Protein AF-A0A6V7HJS4-F1 (afdb_monomer)

Radius of gyration: 24.62 Å; Cα contacts (8 Å, |Δi|>4): 603; chains: 1; bounding box: 66×47×61 Å

Solvent-accessible surface area (backbone atoms only — not comparable to full-atom values): 21605 Å² total; per-residue (Å²): 131,82,44,55,40,37,36,37,33,40,50,91,76,90,79,91,87,89,80,85,63,66,73,61,58,45,51,46,56,57,60,34,76,76,39,102,86,51,55,66,44,77,48,73,40,81,29,77,80,36,71,68,50,47,46,53,52,55,51,47,54,58,61,50,45,82,76,53,100,40,50,64,58,26,40,36,31,55,49,89,54,49,71,75,43,41,69,54,49,74,69,63,75,50,33,67,35,63,28,56,68,67,89,50,61,66,50,50,44,51,50,51,44,55,54,40,38,45,77,45,49,60,32,48,35,37,38,36,88,47,70,67,63,46,54,53,42,35,51,48,27,46,76,64,9,39,39,32,48,41,72,37,81,64,93,79,82,74,84,84,51,69,70,42,35,34,39,34,44,35,43,56,68,55,47,44,54,52,44,61,54,54,74,67,52,85,73,48,51,66,33,44,40,37,37,41,71,74,73,48,88,53,78,91,66,56,54,60,75,13,36,36,48,42,65,41,80,69,70,64,68,64,58,72,72,44,82,47,70,66,55,41,52,58,59,64,61,48,43,61,40,58,53,74,52,55,58,20,53,50,42,43,51,51,37,48,52,50,51,53,49,53,52,40,61,73,74,45,57,94,88,63,94,79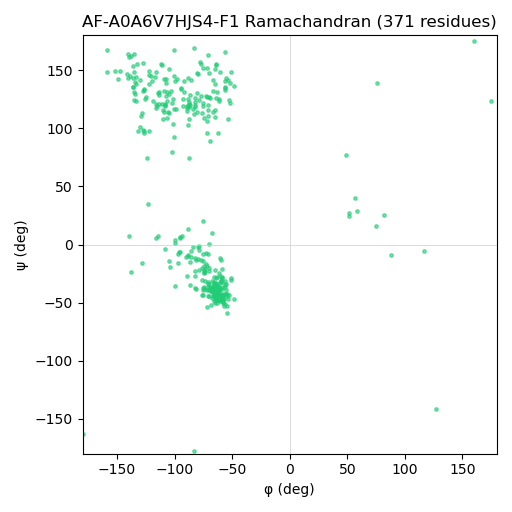,64,85,78,76,84,60,64,58,85,72,58,65,91,76,54,62,55,56,45,26,56,74,71,72,42,68,51,88,54,38,23,37,39,35,31,37,28,34,26,45,93,87,50,76,46,82,73,46,47,33,34,34,28,67,57,41,98,81,34,53,75,45,64,75,63,94,70,73,64,52,76,53,53,36,38,93,91,35,50,80,75,30,77,73,15,56,50,68,52,76,88,66,69,84,79,80,77,77,127

Structure (mmCIF, N/CA/C/O backbone):
data_AF-A0A6V7HJS4-F1
#
_entry.id   AF-A0A6V7HJS4-F1
#
loop_
_atom_site.group_PDB
_atom_site.id
_atom_site.type_symbol
_atom_site.label_atom_id
_atom_site.label_alt_id
_atom_site.label_comp_id
_atom_site.label_asym_id
_atom_site.label_entity_id
_atom_site.label_seq_id
_atom_site.pdbx_PDB_ins_code
_atom_site.Cartn_x
_atom_site.Cartn_y
_atom_site.Cartn_z
_atom_site.occupancy
_atom_site.B_iso_or_equiv
_atom_site.auth_seq_id
_atom_site.auth_comp_id
_atom_site.auth_asym_id
_atom_site.auth_atom_id
_atom_site.pdbx_PDB_model_num
ATOM 1 N N . PHE A 1 1 ? 6.738 11.645 -1.706 1.00 27.69 1 PHE A N 1
ATOM 2 C CA . PHE A 1 1 ? 6.559 10.916 -2.971 1.00 27.69 1 PHE A CA 1
ATOM 3 C C . PHE A 1 1 ? 7.548 11.440 -3.978 1.00 27.69 1 PHE A C 1
ATOM 5 O O . PHE A 1 1 ? 7.566 12.640 -4.195 1.00 27.69 1 PHE A O 1
ATOM 12 N N . LEU A 1 2 ? 8.393 10.573 -4.528 1.00 23.92 2 LEU A N 1
ATOM 13 C CA . LEU A 1 2 ? 9.280 10.913 -5.638 1.00 23.92 2 LEU A CA 1
ATOM 14 C C . LEU A 1 2 ? 8.939 9.929 -6.752 1.00 23.92 2 LEU A C 1
ATOM 16 O O . LEU A 1 2 ? 9.342 8.766 -6.702 1.00 23.92 2 LEU A O 1
ATOM 20 N N . ALA A 1 3 ? 8.112 10.371 -7.691 1.00 23.23 3 ALA A N 1
ATOM 21 C CA . ALA A 1 3 ? 7.826 9.621 -8.900 1.00 23.23 3 ALA A CA 1
ATOM 22 C C . ALA A 1 3 ? 8.953 9.919 -9.893 1.00 23.23 3 ALA A C 1
ATOM 24 O O . ALA A 1 3 ? 9.131 11.056 -10.336 1.00 23.23 3 ALA A O 1
ATOM 25 N N . TRP A 1 4 ? 9.760 8.901 -10.179 1.00 32.81 4 TRP A N 1
ATOM 26 C CA . TRP A 1 4 ? 10.966 9.039 -10.981 1.00 32.81 4 TRP A CA 1
ATOM 27 C C . TRP A 1 4 ? 10.722 8.549 -12.409 1.00 32.81 4 TRP A C 1
ATOM 29 O O . TRP A 1 4 ? 10.347 7.395 -12.624 1.00 32.81 4 TRP A O 1
ATOM 39 N N . LEU A 1 5 ? 10.994 9.411 -13.387 1.00 31.25 5 LEU A N 1
ATOM 40 C CA . LEU A 1 5 ? 11.092 9.032 -14.795 1.00 31.25 5 LEU A CA 1
ATOM 41 C C . LEU A 1 5 ? 12.522 8.575 -15.076 1.00 31.25 5 LEU A C 1
ATOM 43 O O . LEU A 1 5 ? 13.445 9.368 -14.916 1.00 31.25 5 LEU A O 1
ATOM 47 N N . TYR A 1 6 ? 12.720 7.335 -15.512 1.00 46.16 6 TYR A N 1
ATOM 48 C CA . TYR A 1 6 ? 14.036 6.808 -15.875 1.00 46.16 6 TYR A CA 1
ATOM 49 C C . TYR A 1 6 ? 14.159 6.715 -17.398 1.00 46.16 6 TYR A C 1
ATOM 51 O O . TYR A 1 6 ? 13.500 5.894 -18.026 1.00 46.16 6 TYR A O 1
ATOM 59 N N . ILE A 1 7 ? 15.032 7.514 -18.002 1.00 43.97 7 ILE A N 1
ATOM 60 C CA . ILE A 1 7 ? 15.442 7.360 -19.402 1.00 43.97 7 ILE A CA 1
ATOM 61 C C . ILE A 1 7 ? 16.692 6.491 -19.439 1.00 43.97 7 ILE A C 1
ATOM 63 O O . ILE A 1 7 ? 17.699 6.809 -18.797 1.00 43.97 7 ILE A O 1
ATOM 67 N N . ILE A 1 8 ? 16.650 5.414 -20.216 1.00 41.34 8 ILE A N 1
ATOM 68 C CA . ILE A 1 8 ? 17.798 4.531 -20.432 1.00 41.34 8 ILE A CA 1
ATOM 69 C C . ILE A 1 8 ? 18.613 5.065 -21.613 1.00 41.34 8 ILE A C 1
ATOM 71 O O . ILE A 1 8 ? 18.079 5.245 -22.704 1.00 41.34 8 ILE A O 1
ATOM 75 N N . LYS A 1 9 ? 19.911 5.300 -21.407 1.00 32.84 9 LYS A N 1
ATOM 76 C CA . LYS A 1 9 ? 20.847 5.803 -22.429 1.00 32.84 9 LYS A CA 1
ATOM 77 C C . LYS A 1 9 ? 21.864 4.746 -22.835 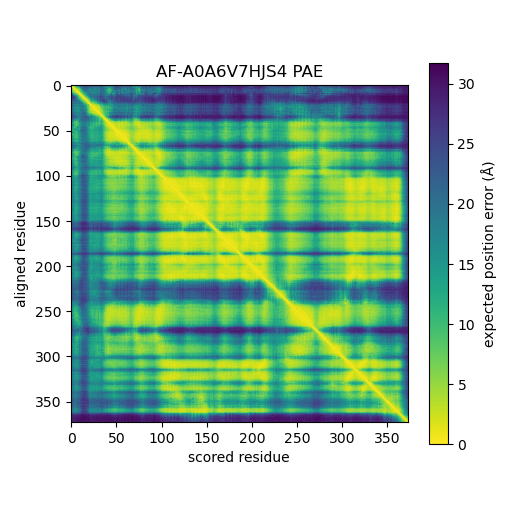1.00 32.84 9 LYS A C 1
ATOM 79 O O . LYS A 1 9 ? 22.226 3.898 -22.026 1.00 32.84 9 LYS A O 1
ATOM 84 N N . TRP A 1 10 ? 22.392 4.850 -24.046 1.00 28.94 10 TRP A N 1
ATOM 85 C CA . TRP A 1 10 ? 23.566 4.115 -24.514 1.00 28.94 10 TRP A CA 1
ATOM 86 C C . TRP A 1 10 ? 24.690 5.079 -24.896 1.00 28.94 10 TRP A C 1
ATOM 88 O O . TRP A 1 10 ? 24.480 5.900 -25.784 1.00 28.94 10 TRP A O 1
ATOM 98 N N . ASN A 1 11 ? 25.883 4.942 -24.304 1.00 29.16 11 ASN A N 1
ATOM 99 C CA . ASN A 1 11 ? 27.064 5.712 -24.719 1.00 29.16 11 ASN A CA 1
ATOM 100 C C . ASN A 1 11 ? 28.271 4.810 -25.008 1.00 29.16 11 ASN A C 1
ATOM 102 O O . ASN A 1 11 ? 28.690 4.031 -24.152 1.00 29.16 11 ASN A O 1
ATOM 106 N N . GLU A 1 12 ? 28.918 5.045 -26.150 1.00 23.67 12 GLU A N 1
ATOM 107 C CA . GLU A 1 12 ? 30.368 4.893 -26.272 1.00 23.67 12 GLU A CA 1
ATOM 108 C C . GLU A 1 12 ? 31.025 6.090 -25.553 1.00 23.67 12 GLU A C 1
ATOM 110 O O . GLU A 1 12 ? 30.957 7.220 -26.021 1.00 23.67 12 GLU A O 1
ATOM 115 N N . ILE A 1 13 ? 31.652 5.834 -24.395 1.00 23.31 13 ILE A N 1
ATOM 116 C CA . ILE A 1 13 ? 32.571 6.738 -23.661 1.00 23.31 13 ILE A CA 1
ATOM 117 C C . ILE A 1 13 ? 31.893 7.910 -22.879 1.00 23.31 13 ILE A C 1
ATOM 119 O O . ILE A 1 13 ? 30.918 8.510 -23.338 1.00 23.31 13 ILE A O 1
ATOM 123 N N . PRO A 1 14 ? 32.341 8.242 -21.638 1.00 26.44 14 PRO A N 1
ATOM 124 C CA . PRO A 1 14 ? 31.524 8.997 -20.687 1.00 26.44 14 PRO A CA 1
ATOM 125 C C . PRO A 1 14 ? 31.839 10.501 -20.648 1.00 26.44 14 PRO A C 1
ATOM 127 O O . PRO A 1 14 ? 32.998 10.912 -20.598 1.00 26.44 14 PRO A O 1
ATOM 130 N N . ARG A 1 15 ? 30.798 11.333 -20.497 1.00 22.33 15 ARG A N 1
ATOM 131 C CA . ARG A 1 15 ? 30.904 12.653 -19.852 1.00 22.33 15 ARG A CA 1
ATOM 132 C C . ARG A 1 15 ? 29.778 12.871 -18.838 1.00 22.33 15 ARG A C 1
ATOM 134 O O . ARG A 1 15 ? 28.633 12.480 -19.044 1.00 22.33 15 ARG A O 1
ATOM 141 N N . LYS A 1 16 ? 30.193 13.454 -17.710 1.00 29.84 16 LYS A N 1
ATOM 142 C CA . LYS A 1 16 ? 29.461 13.767 -16.473 1.00 29.84 16 LYS A CA 1
ATOM 143 C C . LYS A 1 16 ? 28.129 14.479 -16.717 1.00 29.84 16 LYS A C 1
ATOM 145 O O . LYS A 1 16 ? 28.145 15.494 -17.389 1.00 29.84 16 LYS A O 1
ATOM 150 N N . TYR A 1 17 ? 27.071 14.067 -16.012 1.00 24.08 17 TYR A N 1
ATOM 151 C CA . TYR A 1 17 ? 26.057 14.981 -15.457 1.00 24.08 17 TYR A CA 1
ATOM 152 C C . TYR A 1 17 ? 25.456 14.421 -14.163 1.00 24.08 17 TYR A C 1
ATOM 154 O O . TYR A 1 17 ? 25.290 13.215 -14.017 1.00 24.08 17 TYR A O 1
ATOM 162 N N . SER A 1 18 ? 25.187 15.308 -13.205 1.00 23.09 18 SER A N 1
ATOM 163 C CA . SER A 1 1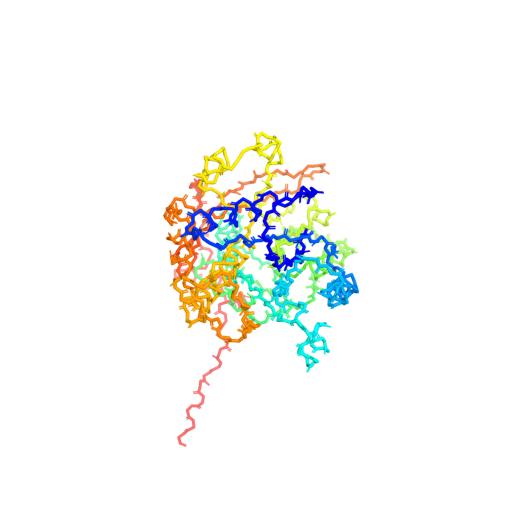8 ? 24.747 15.063 -11.827 1.00 23.09 18 SER A CA 1
ATOM 164 C C . SER A 1 18 ? 23.385 15.717 -11.574 1.00 23.09 18 SER A C 1
ATOM 166 O O . SER A 1 18 ? 23.174 16.824 -12.065 1.00 23.09 18 SER A O 1
ATOM 168 N N . ARG A 1 19 ? 22.513 15.030 -10.818 1.00 26.23 19 ARG A N 1
ATOM 169 C CA . ARG A 1 19 ? 21.618 15.488 -9.724 1.00 26.23 19 ARG A CA 1
ATOM 170 C C . ARG A 1 19 ? 20.754 14.276 -9.335 1.00 26.23 19 ARG A C 1
ATOM 172 O O . ARG A 1 19 ? 20.227 13.613 -10.218 1.00 26.23 19 ARG A O 1
ATOM 179 N N . ASP A 1 20 ? 20.789 13.882 -8.063 1.00 32.81 20 ASP A N 1
ATOM 180 C CA . ASP A 1 20 ? 21.057 12.491 -7.658 1.00 32.81 20 ASP A CA 1
ATOM 181 C C . ASP A 1 20 ? 19.855 11.693 -7.097 1.00 32.81 20 ASP A C 1
ATOM 183 O O . ASP A 1 20 ? 19.350 12.008 -6.023 1.00 32.81 20 ASP A O 1
ATOM 187 N N . PRO A 1 21 ? 19.465 10.582 -7.752 1.00 43.31 21 PRO A N 1
ATOM 188 C CA . PRO A 1 21 ? 18.756 9.446 -7.159 1.00 43.31 21 PRO A CA 1
ATOM 189 C C . PRO A 1 21 ? 19.776 8.323 -6.936 1.00 43.31 21 PRO A C 1
ATOM 191 O O . PRO A 1 21 ? 19.908 7.373 -7.723 1.00 43.31 21 PRO A O 1
ATOM 194 N N . ALA A 1 22 ? 20.532 8.459 -5.847 1.00 42.59 22 ALA A N 1
ATOM 195 C CA . ALA A 1 22 ? 21.727 7.666 -5.564 1.00 42.59 22 ALA A CA 1
ATOM 196 C C . ALA A 1 22 ? 21.480 6.146 -5.581 1.00 42.59 22 ALA A C 1
ATOM 198 O O . ALA A 1 22 ? 22.337 5.376 -6.017 1.00 42.59 22 ALA A O 1
ATOM 199 N N . VAL A 1 23 ? 20.291 5.701 -5.155 1.00 44.34 23 VAL A N 1
ATOM 200 C CA . VAL A 1 23 ? 19.957 4.276 -4.988 1.00 44.34 23 VAL A CA 1
ATOM 201 C C . VAL A 1 23 ? 19.841 3.547 -6.327 1.00 44.34 23 VAL A C 1
ATOM 203 O O . VAL A 1 23 ? 20.362 2.443 -6.493 1.00 44.34 23 VAL A O 1
ATOM 206 N N . VAL A 1 24 ? 19.178 4.163 -7.306 1.00 44.62 24 VAL A N 1
ATOM 207 C CA . VAL A 1 24 ? 18.916 3.533 -8.608 1.00 44.62 24 VAL A CA 1
ATOM 208 C C . VAL A 1 24 ? 20.119 3.650 -9.534 1.00 44.62 24 VAL A C 1
ATOM 210 O O . VAL A 1 24 ? 20.477 2.694 -10.227 1.00 44.62 24 VAL A O 1
ATOM 213 N N . ARG A 1 25 ? 20.812 4.790 -9.473 1.00 50.62 25 ARG A N 1
ATOM 214 C CA . ARG A 1 25 ? 22.023 5.045 -10.251 1.00 50.62 25 ARG A CA 1
ATOM 215 C C . ARG A 1 25 ? 23.122 4.021 -9.967 1.00 50.62 25 ARG A C 1
ATOM 217 O O . ARG A 1 25 ? 23.725 3.482 -10.895 1.00 50.62 25 ARG A O 1
ATOM 224 N N . LYS A 1 26 ? 23.345 3.710 -8.690 1.00 50.66 26 LYS A N 1
ATOM 225 C CA . LYS A 1 26 ? 24.377 2.758 -8.258 1.00 50.66 26 LYS A CA 1
ATOM 226 C C . LYS A 1 26 ? 23.990 1.306 -8.555 1.00 50.66 26 LYS A C 1
ATOM 228 O O . LYS A 1 26 ? 24.847 0.506 -8.922 1.00 50.66 26 LYS A O 1
ATOM 233 N N . LYS A 1 27 ? 22.691 0.980 -8.525 1.00 50.41 27 LYS A N 1
ATOM 234 C CA . LYS A 1 27 ? 22.167 -0.337 -8.932 1.00 50.41 27 LYS A CA 1
ATOM 235 C C . LYS A 1 27 ? 22.423 -0.639 -10.411 1.00 50.41 27 LYS A C 1
ATOM 237 O O . LYS A 1 27 ? 22.827 -1.747 -10.760 1.00 50.41 27 LYS A O 1
ATOM 242 N N . VAL A 1 28 ? 22.230 0.354 -11.282 1.00 48.03 28 VAL A N 1
ATOM 243 C CA . VAL A 1 28 ? 22.518 0.208 -12.716 1.00 48.03 28 VAL A CA 1
ATOM 244 C C . VAL A 1 28 ? 24.014 0.097 -12.984 1.00 48.03 28 VAL A C 1
ATOM 246 O O . VAL A 1 28 ? 24.407 -0.752 -13.779 1.00 48.03 28 VAL A O 1
ATOM 249 N N . GLN A 1 29 ? 24.863 0.824 -12.253 1.00 48.75 29 GLN A N 1
ATOM 250 C CA . GLN A 1 29 ? 26.321 0.635 -12.325 1.00 48.75 29 GLN A CA 1
ATOM 251 C C . GLN A 1 29 ? 26.766 -0.790 -11.940 1.00 48.75 29 GLN A C 1
ATOM 253 O O . GLN A 1 29 ? 27.715 -1.330 -12.509 1.00 48.75 29 GLN A O 1
ATOM 258 N N . GLN A 1 30 ? 26.059 -1.450 -11.020 1.00 49.97 30 GLN A N 1
ATOM 259 C CA . GLN A 1 30 ? 26.336 -2.840 -10.648 1.00 49.97 30 GLN A CA 1
ATOM 260 C C . GLN A 1 30 ? 25.892 -3.845 -11.728 1.00 49.97 30 GLN A C 1
ATOM 262 O O . GLN A 1 30 ? 26.606 -4.812 -11.996 1.00 49.97 30 GLN A O 1
ATOM 267 N N . LEU A 1 31 ? 24.748 -3.611 -12.385 1.00 44.69 31 LEU A N 1
ATOM 268 C CA . LEU A 1 31 ? 24.310 -4.408 -13.542 1.00 44.69 31 LEU A CA 1
ATOM 269 C C . LEU A 1 31 ? 25.251 -4.228 -14.747 1.00 44.69 31 LEU A C 1
ATOM 271 O O . LEU A 1 31 ? 25.501 -5.189 -15.472 1.00 44.69 31 LEU A O 1
ATOM 275 N N . GLN A 1 32 ? 25.853 -3.046 -14.908 1.00 47.28 32 GLN A N 1
ATOM 276 C CA . GLN A 1 32 ? 26.864 -2.771 -15.937 1.00 47.28 32 GLN A CA 1
ATOM 277 C C . GLN A 1 32 ? 28.157 -3.585 -15.750 1.00 47.28 32 GLN A C 1
ATOM 279 O O . GLN A 1 32 ? 28.696 -4.084 -16.736 1.00 47.28 32 GLN A O 1
ATOM 284 N N . LYS A 1 33 ? 28.627 -3.821 -14.509 1.00 47.66 33 LYS A N 1
ATOM 285 C CA . LYS A 1 33 ? 29.825 -4.658 -14.235 1.00 47.66 33 LYS A CA 1
ATOM 286 C C . LYS A 1 33 ? 29.696 -6.110 -14.748 1.00 47.66 33 LYS A C 1
ATOM 288 O O . LYS A 1 33 ? 30.698 -6.817 -14.810 1.00 47.66 33 LYS A O 1
ATOM 293 N N . ARG A 1 34 ? 28.494 -6.574 -15.126 1.00 43.19 34 ARG A N 1
ATOM 294 C CA . ARG A 1 34 ? 28.248 -7.906 -15.715 1.00 43.19 34 ARG A CA 1
ATOM 295 C C . ARG A 1 34 ? 28.417 -7.978 -17.239 1.00 43.19 34 ARG A C 1
ATOM 297 O O . ARG A 1 34 ? 28.499 -9.088 -17.756 1.00 43.19 34 ARG A O 1
ATOM 304 N N . SER A 1 35 ? 28.456 -6.854 -17.957 1.00 42.97 35 SER A N 1
ATOM 305 C CA . SER A 1 35 ? 28.431 -6.841 -19.426 1.00 42.97 35 SER A CA 1
ATOM 306 C C . SER A 1 35 ? 29.603 -6.028 -19.976 1.00 42.97 35 SER A C 1
ATOM 308 O O . SER A 1 35 ? 29.542 -4.808 -20.070 1.00 42.97 35 SER A O 1
ATOM 310 N N . SER A 1 36 ? 30.690 -6.699 -20.365 1.00 40.66 36 SER A N 1
ATOM 311 C CA . SER A 1 36 ? 31.951 -6.071 -20.799 1.00 40.66 36 SER A CA 1
ATOM 312 C C . SER A 1 36 ? 31.891 -5.298 -22.130 1.00 40.66 36 SER A C 1
ATOM 314 O O . SER A 1 36 ? 32.932 -4.904 -22.646 1.00 40.66 36 SER A O 1
ATOM 316 N N . ARG A 1 37 ? 30.700 -5.067 -22.704 1.00 46.94 37 ARG A N 1
ATOM 317 C CA . ARG A 1 37 ? 30.508 -4.287 -23.943 1.00 46.94 37 ARG A CA 1
ATOM 318 C C . ARG A 1 37 ? 29.279 -3.363 -23.933 1.00 46.94 37 ARG A C 1
ATOM 320 O O . ARG A 1 37 ? 28.958 -2.797 -24.968 1.00 46.94 37 ARG A O 1
ATOM 327 N N . LEU A 1 38 ? 28.581 -3.216 -22.797 1.00 52.00 38 LEU A N 1
ATOM 328 C CA . LEU A 1 38 ? 27.286 -2.524 -22.730 1.00 52.00 38 LEU A CA 1
ATOM 329 C C . LEU A 1 38 ? 27.246 -1.480 -21.603 1.00 52.00 38 LEU A C 1
ATOM 331 O O . LEU A 1 38 ? 27.052 -1.835 -20.440 1.00 52.00 38 LEU A O 1
ATOM 335 N N . VAL A 1 39 ? 27.407 -0.192 -21.923 1.00 56.56 39 VAL A N 1
ATOM 336 C CA . VAL A 1 39 ? 27.298 0.896 -20.932 1.00 56.56 39 VAL A CA 1
ATOM 337 C C . VAL A 1 39 ? 25.923 1.557 -21.045 1.00 56.56 39 VAL A C 1
ATOM 339 O O . VAL A 1 39 ? 25.719 2.480 -21.831 1.00 56.56 39 VAL A O 1
ATOM 342 N N . SER A 1 40 ? 24.962 1.076 -20.250 1.00 60.09 40 SER A N 1
ATOM 343 C CA . SER A 1 40 ? 23.604 1.641 -20.195 1.00 60.09 40 SER A CA 1
ATOM 344 C C . SER A 1 40 ? 23.499 2.774 -19.172 1.00 60.09 40 SER A C 1
ATOM 346 O O . SER A 1 40 ? 23.440 2.515 -17.974 1.00 60.09 40 SER A O 1
ATOM 348 N N . GLY A 1 41 ? 23.480 4.029 -19.605 1.00 63.69 41 GLY A N 1
ATOM 349 C CA . GLY A 1 41 ? 23.242 5.179 -18.733 1.00 63.69 41 GLY A CA 1
ATOM 350 C C . GLY A 1 41 ? 21.792 5.279 -18.242 1.00 63.69 41 GLY A C 1
ATOM 351 O O . GLY A 1 41 ? 20.879 4.691 -18.815 1.00 63.69 41 GLY A O 1
ATOM 352 N N . LEU A 1 42 ? 21.582 6.069 -17.189 1.00 69.31 42 LEU A N 1
ATOM 353 C CA . LEU A 1 42 ? 20.263 6.478 -16.706 1.00 69.31 42 LEU A CA 1
ATOM 354 C C . LEU A 1 42 ? 20.210 8.004 -16.609 1.00 69.31 42 LEU A C 1
ATOM 356 O O . LEU A 1 42 ? 21.116 8.610 -16.031 1.00 69.31 42 LEU A O 1
ATOM 360 N N . LYS A 1 43 ? 19.135 8.612 -17.110 1.00 73.56 43 LYS A N 1
ATOM 361 C CA . LYS A 1 43 ? 18.751 10.002 -16.827 1.00 73.56 43 LYS A CA 1
ATOM 362 C C . LYS A 1 43 ? 17.435 9.967 -16.061 1.00 73.56 43 LYS A C 1
ATOM 364 O O . LYS A 1 43 ? 16.540 9.218 -16.432 1.00 73.56 43 LYS A O 1
ATOM 369 N N . ILE A 1 44 ? 17.368 10.690 -14.949 1.00 73.12 44 ILE A N 1
ATOM 370 C CA . ILE A 1 44 ? 16.295 10.533 -13.972 1.00 73.12 44 ILE A CA 1
ATOM 371 C C . ILE A 1 44 ? 15.658 11.895 -13.703 1.00 73.12 44 ILE A C 1
ATOM 373 O O . ILE A 1 44 ? 16.392 12.861 -13.496 1.00 73.12 44 ILE A O 1
ATOM 377 N N . PHE A 1 45 ? 14.327 11.969 -13.707 1.00 72.38 45 PHE A N 1
ATOM 378 C CA . PHE A 1 45 ? 13.580 13.203 -13.441 1.00 72.38 45 PHE A CA 1
ATOM 379 C C . PHE A 1 45 ? 12.640 13.015 -12.275 1.00 72.38 45 PHE A C 1
ATOM 381 O O . PHE A 1 45 ? 11.958 11.994 -12.191 1.00 72.38 45 PHE A O 1
ATOM 388 N N . ASP A 1 46 ? 12.594 14.030 -11.425 1.00 70.81 46 ASP A N 1
ATOM 389 C CA . ASP A 1 46 ? 11.529 14.185 -10.454 1.00 70.81 46 ASP A CA 1
ATOM 390 C C . ASP A 1 46 ? 10.303 14.760 -11.163 1.00 70.81 46 ASP A C 1
ATOM 392 O O . ASP A 1 46 ? 10.383 15.782 -11.847 1.00 70.81 46 ASP A O 1
ATOM 396 N N . THR A 1 47 ? 9.188 14.055 -11.044 1.00 67.69 47 THR A N 1
ATOM 397 C CA . THR A 1 47 ? 7.919 14.444 -11.663 1.00 67.69 47 THR A CA 1
ATOM 398 C C . THR A 1 47 ? 7.021 15.199 -10.691 1.00 67.69 47 THR A C 1
ATOM 400 O O . THR A 1 47 ? 5.975 15.678 -11.107 1.00 67.69 47 THR A O 1
ATOM 403 N N . CYS A 1 48 ? 7.394 15.300 -9.406 1.00 66.62 48 CYS A N 1
ATOM 404 C CA . CYS A 1 48 ? 6.591 15.932 -8.354 1.00 66.62 48 CYS A CA 1
ATOM 405 C C . CYS A 1 48 ? 5.142 15.412 -8.270 1.00 66.62 48 CYS A C 1
ATOM 407 O O . CYS A 1 48 ? 4.265 16.120 -7.779 1.00 66.62 48 CYS A O 1
ATOM 409 N N . ASN A 1 49 ? 4.893 14.182 -8.740 1.00 66.69 49 ASN A N 1
ATOM 410 C CA . ASN A 1 49 ? 3.554 13.606 -8.869 1.00 66.69 49 ASN A CA 1
ATOM 411 C C . ASN A 1 49 ? 2.604 14.430 -9.772 1.00 66.69 49 ASN A C 1
ATOM 413 O O . ASN A 1 49 ? 1.393 14.443 -9.556 1.00 66.69 49 ASN A O 1
ATOM 417 N N . ASP A 1 50 ? 3.160 15.155 -10.749 1.00 74.75 50 ASP A N 1
ATOM 418 C CA . ASP A 1 50 ? 2.428 15.969 -11.719 1.00 74.75 50 ASP A CA 1
ATOM 419 C C . ASP A 1 50 ? 2.404 15.292 -13.096 1.00 74.75 50 ASP A C 1
ATOM 421 O O . ASP A 1 50 ? 3.422 15.169 -13.786 1.00 74.75 50 ASP A O 1
ATOM 425 N N . GLU A 1 51 ? 1.205 14.897 -13.514 1.00 80.69 51 GLU A N 1
ATOM 426 C CA . GLU A 1 51 ? 0.929 14.231 -14.788 1.00 80.69 51 GLU A CA 1
ATOM 427 C C . GLU A 1 51 ? 1.441 15.029 -15.996 1.00 80.69 51 GLU A C 1
ATOM 429 O O . GLU A 1 51 ? 2.008 14.475 -16.943 1.00 80.69 51 GLU A O 1
ATOM 434 N N . MET A 1 52 ? 1.295 16.356 -15.949 1.00 83.25 52 MET A N 1
ATOM 435 C CA . MET A 1 52 ? 1.716 17.241 -17.031 1.00 83.25 52 MET A CA 1
ATOM 436 C C . MET A 1 52 ? 3.241 17.275 -17.166 1.00 83.25 52 MET A C 1
ATOM 438 O O . MET A 1 52 ? 3.778 17.266 -18.277 1.00 83.25 52 MET A O 1
ATOM 442 N N . THR A 1 53 ? 3.954 17.285 -16.041 1.00 80.62 53 THR A N 1
ATOM 443 C CA . THR A 1 53 ? 5.414 17.181 -16.005 1.00 80.62 53 THR A CA 1
ATOM 444 C C . THR A 1 53 ? 5.878 15.844 -16.574 1.00 80.62 53 THR A C 1
ATOM 446 O O . THR A 1 53 ? 6.801 15.839 -17.391 1.00 80.62 53 THR A O 1
ATOM 449 N N . VAL A 1 54 ? 5.215 14.728 -16.240 1.00 82.50 54 VAL A N 1
ATOM 450 C CA . VAL A 1 54 ? 5.515 13.410 -16.834 1.00 82.50 54 VAL A CA 1
ATOM 451 C C . VAL A 1 54 ? 5.408 13.465 -18.360 1.00 82.50 54 VAL A C 1
ATOM 453 O O . VAL A 1 54 ? 6.356 13.094 -19.057 1.00 82.50 54 VAL A O 1
ATOM 456 N N . TYR A 1 55 ? 4.290 13.980 -18.882 1.00 85.75 55 TYR A N 1
ATOM 457 C CA . TYR A 1 55 ? 4.055 14.079 -20.324 1.00 85.75 55 TYR A CA 1
ATOM 458 C C . TYR A 1 55 ? 5.100 14.956 -21.027 1.00 85.75 55 TYR A C 1
ATOM 460 O O . TYR A 1 55 ? 5.696 14.540 -22.022 1.00 85.75 55 TYR A O 1
ATOM 468 N N . LYS A 1 56 ? 5.377 16.152 -20.487 1.00 86.06 56 LYS A N 1
ATOM 469 C CA . LYS A 1 56 ? 6.366 17.089 -21.049 1.00 86.06 56 LYS A CA 1
ATOM 470 C C . LYS A 1 56 ? 7.763 16.478 -21.118 1.00 86.06 56 LYS A C 1
ATOM 472 O O . LYS A 1 56 ? 8.419 16.587 -22.151 1.00 86.06 56 LYS A O 1
ATOM 477 N N . GLN A 1 57 ? 8.206 15.815 -20.049 1.00 84.56 57 GLN A N 1
ATOM 478 C CA . GLN A 1 57 ? 9.531 15.189 -20.017 1.00 84.56 57 GLN A CA 1
ATOM 479 C C . GLN A 1 57 ? 9.628 14.006 -20.989 1.00 84.56 57 GLN A C 1
ATOM 481 O O . GLN A 1 57 ? 10.638 13.861 -21.681 1.00 84.56 57 GLN A O 1
ATOM 486 N N . ALA A 1 58 ? 8.578 13.186 -21.099 1.00 85.06 58 ALA A N 1
ATOM 487 C CA . ALA A 1 58 ? 8.531 12.089 -22.063 1.00 85.06 58 ALA A CA 1
ATOM 488 C C . ALA A 1 58 ? 8.543 12.592 -23.518 1.00 85.06 58 ALA A C 1
ATOM 490 O O . ALA A 1 58 ? 9.261 12.043 -24.356 1.00 85.06 58 ALA A O 1
ATOM 491 N N . LEU A 1 59 ? 7.812 13.669 -23.817 1.00 84.81 59 LEU A N 1
ATOM 492 C CA . LEU A 1 59 ? 7.826 14.300 -25.137 1.00 84.81 59 LEU A CA 1
ATOM 493 C C . LEU A 1 59 ? 9.208 14.875 -25.469 1.00 84.81 59 LEU A C 1
ATOM 495 O O . LEU A 1 59 ? 9.727 14.624 -26.551 1.00 84.81 59 LEU A O 1
ATOM 499 N N . GLN A 1 60 ? 9.836 15.588 -24.532 1.00 83.19 60 GLN A N 1
ATOM 500 C CA . GLN A 1 60 ? 11.166 16.163 -24.740 1.00 83.19 60 GLN A CA 1
ATOM 501 C C . GLN A 1 60 ? 12.226 15.082 -25.001 1.00 83.19 60 GLN A C 1
ATOM 503 O O . GLN A 1 60 ? 13.003 15.204 -25.936 1.00 83.19 60 GLN A O 1
ATOM 508 N N . THR A 1 61 ? 12.191 13.985 -24.241 1.00 79.44 61 THR A N 1
ATOM 509 C CA . THR A 1 61 ? 13.013 12.775 -24.466 1.00 79.44 61 THR A CA 1
ATOM 510 C C . THR A 1 61 ? 12.841 12.238 -25.888 1.00 79.44 61 THR A C 1
ATOM 512 O O . THR A 1 61 ? 13.798 11.918 -26.583 1.00 79.44 61 THR A O 1
ATOM 515 N N . THR A 1 62 ? 11.591 12.187 -26.344 1.00 76.31 62 THR A N 1
ATOM 516 C CA . THR A 1 62 ? 11.239 11.699 -27.678 1.00 76.31 62 THR A CA 1
ATOM 517 C C . THR A 1 62 ? 11.818 12.572 -28.789 1.00 76.31 62 THR A C 1
ATOM 519 O O . THR A 1 62 ? 12.306 12.040 -29.778 1.00 76.31 62 THR A O 1
ATOM 522 N N . VAL A 1 63 ? 11.795 13.894 -28.613 1.00 76.19 63 VAL A N 1
ATOM 523 C CA . VAL A 1 63 ? 12.343 14.858 -29.579 1.00 76.19 63 VAL A CA 1
ATOM 524 C C . VAL A 1 63 ? 13.877 14.893 -29.541 1.00 76.19 63 VAL A C 1
ATOM 526 O O . VAL A 1 63 ? 14.522 14.966 -30.584 1.00 76.19 63 VAL A O 1
ATOM 529 N N . ASP A 1 64 ? 14.479 14.808 -28.353 1.00 70.38 64 ASP A N 1
ATOM 530 C CA . ASP A 1 64 ? 15.934 14.881 -28.162 1.00 70.38 64 ASP A CA 1
ATOM 531 C C . ASP A 1 64 ? 16.675 13.638 -28.701 1.00 70.38 64 ASP A C 1
ATOM 533 O O . ASP A 1 64 ? 17.879 13.707 -28.976 1.00 70.38 64 ASP A O 1
ATOM 537 N N . ALA A 1 65 ? 15.974 12.510 -28.875 1.00 63.66 65 ALA A N 1
ATOM 538 C CA . ALA A 1 65 ? 16.534 11.254 -29.377 1.00 63.66 65 ALA A CA 1
ATOM 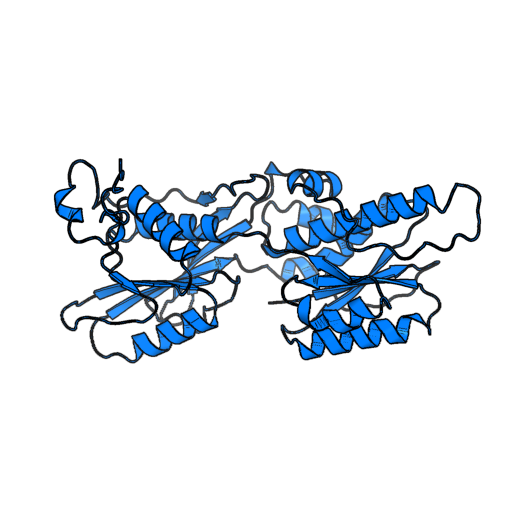539 C C . ALA A 1 65 ? 17.170 11.381 -30.777 1.00 63.66 65 ALA A C 1
ATOM 541 O O . ALA A 1 65 ? 18.131 10.668 -31.068 1.00 63.66 65 ALA A O 1
ATOM 542 N N . ASP A 1 66 ? 16.701 12.316 -31.608 1.00 58.50 66 ASP A N 1
ATOM 543 C CA . ASP A 1 66 ? 17.194 12.516 -32.979 1.00 58.50 66 ASP A CA 1
ATOM 544 C C . ASP A 1 66 ? 18.396 13.482 -33.066 1.00 58.50 66 ASP A C 1
ATOM 546 O O . ASP A 1 66 ? 19.038 13.593 -34.112 1.00 58.50 66 ASP A O 1
ATOM 550 N N . CYS A 1 67 ? 18.745 14.167 -31.969 1.00 54.53 67 CYS A N 1
ATOM 551 C CA . CYS A 1 67 ? 19.680 15.302 -31.972 1.00 54.53 67 CYS A CA 1
ATOM 552 C C . CYS A 1 67 ? 20.999 15.056 -31.215 1.00 54.53 67 CYS A C 1
ATOM 554 O O . CYS A 1 67 ? 21.775 15.994 -31.014 1.00 54.53 67 CYS A O 1
ATOM 556 N N . THR A 1 68 ? 21.283 13.831 -30.755 1.00 57.31 68 THR A N 1
ATOM 557 C CA . THR A 1 68 ? 22.444 13.560 -29.886 1.00 57.31 68 THR A CA 1
ATOM 558 C C . THR A 1 68 ? 23.284 12.353 -30.319 1.00 57.31 68 THR A C 1
ATOM 560 O O . THR A 1 68 ? 22.808 11.429 -30.963 1.00 57.31 68 THR A O 1
ATOM 563 N N . GLY A 1 69 ? 24.570 12.337 -29.937 1.00 56.16 69 GLY A N 1
ATOM 564 C CA . GLY A 1 69 ? 25.496 11.220 -30.201 1.00 56.16 69 GLY A CA 1
ATOM 565 C C . GLY A 1 69 ? 25.293 9.984 -29.310 1.00 56.16 69 GLY A C 1
ATOM 566 O O . GLY A 1 69 ? 26.231 9.215 -29.124 1.00 56.16 69 GLY A O 1
ATOM 567 N N . HIS A 1 70 ? 24.120 9.825 -28.692 1.00 60.34 70 HIS A N 1
ATOM 568 C CA . HIS A 1 70 ? 23.784 8.694 -27.829 1.00 60.34 70 HIS A CA 1
ATOM 569 C C . HIS A 1 70 ? 22.359 8.219 -28.092 1.00 60.34 70 HIS A C 1
ATOM 571 O O . HIS A 1 70 ? 21.471 9.022 -28.350 1.00 60.34 70 HIS A O 1
ATOM 577 N N . TYR A 1 71 ? 22.136 6.908 -28.000 1.00 64.06 71 TYR A N 1
ATOM 578 C CA . TYR A 1 71 ? 20.824 6.327 -28.272 1.00 64.06 71 TYR A CA 1
ATOM 579 C C . TYR A 1 71 ? 19.993 6.299 -26.986 1.00 64.06 71 TYR A C 1
ATOM 581 O O . TYR A 1 71 ? 20.390 5.672 -25.995 1.00 64.06 71 TYR A O 1
ATOM 589 N N . GLU A 1 72 ? 18.848 6.980 -26.981 1.00 72.38 72 GLU A N 1
ATOM 590 C CA . GLU A 1 72 ? 17.857 6.828 -25.918 1.00 72.38 72 GLU A CA 1
ATOM 591 C C . GLU A 1 72 ? 17.040 5.560 -26.189 1.00 72.38 72 GLU A C 1
ATOM 593 O O . GLU A 1 72 ? 16.359 5.420 -27.200 1.00 72.38 72 GLU A O 1
ATOM 598 N N . MET A 1 73 ? 17.178 4.578 -25.301 1.00 73.00 73 MET A N 1
ATOM 599 C CA . MET A 1 73 ? 16.652 3.228 -25.510 1.00 73.00 73 MET A CA 1
ATOM 600 C C . MET A 1 73 ? 15.176 3.112 -25.151 1.00 73.00 73 MET A C 1
ATOM 602 O O . MET A 1 73 ? 14.486 2.239 -25.670 1.00 73.00 73 MET A O 1
ATOM 606 N N . GLY A 1 74 ? 14.703 3.949 -24.232 1.00 80.94 74 GLY A N 1
ATOM 607 C CA . GLY A 1 74 ? 13.330 3.926 -23.759 1.00 80.94 74 GLY A CA 1
ATOM 608 C C . GLY A 1 74 ? 13.157 4.620 -22.416 1.00 80.94 74 GLY A C 1
ATOM 609 O O . GLY A 1 74 ? 14.120 5.035 -21.762 1.00 80.94 74 GLY A O 1
ATOM 610 N N . ILE A 1 75 ? 11.898 4.708 -22.015 1.00 85.56 75 ILE A N 1
ATOM 611 C CA . ILE A 1 75 ? 11.428 5.354 -20.793 1.00 85.56 75 ILE A CA 1
ATOM 612 C C . ILE A 1 75 ? 10.961 4.269 -19.821 1.00 85.56 75 ILE A C 1
ATOM 614 O O . ILE A 1 75 ? 10.361 3.291 -20.247 1.00 85.56 75 ILE A O 1
ATOM 618 N N . LEU A 1 76 ? 11.210 4.424 -18.524 1.00 85.00 76 LEU A N 1
ATOM 619 C CA . LEU A 1 76 ? 10.642 3.608 -17.454 1.00 85.00 76 LEU A CA 1
ATOM 620 C C . LEU A 1 76 ? 9.958 4.526 -16.426 1.00 85.00 76 LEU A C 1
ATOM 622 O O . LEU A 1 76 ? 10.595 5.439 -15.905 1.00 85.00 76 LEU A O 1
ATOM 626 N N . LEU A 1 77 ? 8.680 4.273 -16.134 1.00 85.19 77 LEU A N 1
ATOM 627 C CA . LEU A 1 77 ? 7.831 5.107 -15.272 1.00 85.19 77 LEU A CA 1
ATOM 628 C C . LEU A 1 77 ? 6.906 4.270 -14.365 1.00 85.19 77 LEU A C 1
ATOM 630 O O . LEU A 1 77 ? 6.700 3.083 -14.633 1.00 85.19 77 LEU A O 1
ATOM 634 N N . PRO A 1 78 ? 6.319 4.864 -13.312 1.00 80.31 78 PRO A N 1
ATOM 635 C CA . PRO A 1 78 ? 5.216 4.255 -12.574 1.00 80.31 78 PRO A CA 1
ATOM 636 C C . PRO A 1 78 ? 4.052 3.839 -13.481 1.00 80.31 78 PRO A C 1
ATOM 638 O O . PRO A 1 78 ? 3.693 4.553 -14.416 1.00 80.31 78 PRO A O 1
ATOM 641 N N . SER A 1 79 ? 3.432 2.696 -13.185 1.00 82.38 79 SER A N 1
ATOM 642 C CA . SER A 1 79 ? 2.274 2.193 -13.940 1.00 82.38 79 SER A CA 1
ATOM 643 C C . SER A 1 79 ? 1.066 3.134 -13.939 1.00 82.38 79 SER A C 1
ATOM 645 O O . SER A 1 79 ? 0.367 3.193 -14.950 1.00 82.38 79 SER A O 1
ATOM 647 N N . GLU A 1 80 ? 0.873 3.917 -12.878 1.00 76.31 80 GLU A N 1
ATOM 648 C CA . GLU A 1 80 ? -0.171 4.948 -12.766 1.00 76.31 80 GLU A CA 1
ATOM 649 C C . GLU A 1 80 ? -0.119 5.990 -13.892 1.00 76.31 80 GLU A C 1
ATOM 651 O O . GLU A 1 80 ? -1.162 6.441 -14.352 1.00 76.31 80 GLU A O 1
ATOM 656 N N . TYR A 1 81 ? 1.067 6.296 -14.428 1.00 81.56 81 TYR A N 1
ATOM 657 C CA . TYR A 1 81 ? 1.225 7.268 -15.513 1.00 81.56 81 TYR A CA 1
ATOM 658 C C . TYR A 1 81 ? 1.214 6.637 -16.915 1.00 81.56 81 TYR A C 1
ATOM 660 O O . TYR A 1 81 ? 1.478 7.316 -17.908 1.00 81.56 81 TYR A O 1
ATOM 668 N N . THR A 1 82 ? 0.924 5.335 -17.034 1.00 84.06 82 THR A N 1
ATOM 669 C CA . THR A 1 82 ? 0.953 4.630 -18.332 1.00 84.06 82 THR A CA 1
ATOM 670 C C . THR A 1 82 ? -0.054 5.215 -19.323 1.00 84.06 82 THR A C 1
ATOM 672 O O . THR A 1 82 ? 0.257 5.335 -20.506 1.00 84.06 82 THR A O 1
ATOM 675 N N . THR A 1 83 ? -1.242 5.593 -18.847 1.00 85.75 83 THR A N 1
ATOM 676 C CA . THR A 1 83 ? -2.326 6.159 -19.669 1.00 85.75 83 THR A CA 1
ATOM 677 C C . THR A 1 83 ? -1.957 7.525 -20.242 1.00 85.75 83 THR A C 1
ATOM 679 O O . THR A 1 83 ? -2.239 7.809 -21.400 1.00 85.75 83 THR A O 1
ATOM 682 N N . ILE A 1 84 ? -1.233 8.347 -19.481 1.00 86.00 84 ILE A N 1
ATOM 683 C CA . ILE A 1 84 ? -0.787 9.682 -19.911 1.00 86.00 84 ILE A CA 1
ATOM 684 C C . ILE A 1 84 ? 0.146 9.590 -21.119 1.00 86.00 84 ILE A C 1
ATOM 686 O O . ILE A 1 84 ? 0.127 10.449 -21.998 1.00 86.00 84 ILE A O 1
ATOM 690 N N . LEU A 1 85 ? 0.969 8.540 -21.177 1.00 86.12 85 LEU A N 1
ATOM 691 C CA . LEU A 1 85 ? 1.918 8.326 -22.267 1.00 86.12 85 LEU A CA 1
ATOM 692 C C . LEU A 1 85 ? 1.380 7.407 -23.372 1.00 86.12 85 LEU A C 1
ATOM 694 O O . LEU A 1 85 ? 2.118 7.082 -24.304 1.00 86.12 85 LEU A O 1
ATOM 698 N N . GLU A 1 86 ? 0.107 7.009 -23.312 1.00 85.06 86 GLU A N 1
ATOM 699 C CA . GLU A 1 86 ? -0.541 6.205 -24.352 1.00 85.06 86 GLU A CA 1
ATOM 700 C C . GLU A 1 86 ? -0.440 6.841 -25.750 1.00 85.06 86 GLU A C 1
ATOM 702 O O . GLU A 1 86 ? -0.070 6.123 -26.685 1.00 85.06 86 GLU A O 1
ATOM 707 N N . PRO A 1 87 ? -0.627 8.170 -25.928 1.00 84.06 87 PRO A N 1
ATOM 708 C CA . PRO A 1 87 ? -0.423 8.802 -27.227 1.00 84.06 87 PRO A CA 1
ATOM 709 C C . PRO A 1 87 ? 0.993 8.569 -27.769 1.00 84.06 87 PRO A C 1
ATOM 711 O O . PRO A 1 87 ? 1.149 8.147 -28.911 1.00 84.06 87 PRO A O 1
ATOM 714 N N . LEU A 1 88 ? 2.030 8.755 -26.943 1.00 81.56 88 LEU A N 1
ATOM 715 C CA . LEU A 1 88 ? 3.427 8.546 -27.350 1.00 81.56 88 LEU A CA 1
ATOM 716 C C . LEU A 1 88 ? 3.721 7.074 -27.673 1.00 81.56 88 LEU A C 1
ATOM 718 O O . LEU A 1 88 ? 4.483 6.780 -28.597 1.00 81.56 88 LEU A O 1
ATOM 722 N N . ARG A 1 89 ? 3.092 6.147 -26.942 1.00 79.94 89 ARG A N 1
ATOM 723 C CA . ARG A 1 89 ? 3.205 4.704 -27.182 1.00 79.94 89 ARG A CA 1
ATOM 724 C C . ARG A 1 89 ? 2.623 4.313 -28.542 1.00 79.94 89 ARG A C 1
ATOM 726 O O . ARG A 1 89 ? 3.242 3.518 -29.245 1.00 79.94 89 ARG A O 1
ATOM 733 N N . ASN A 1 90 ? 1.489 4.896 -28.932 1.00 78.81 90 ASN A N 1
ATOM 734 C CA . ASN A 1 90 ? 0.817 4.598 -30.201 1.00 78.81 90 ASN A CA 1
ATOM 735 C C . ASN A 1 90 ? 1.643 5.029 -31.420 1.00 78.81 90 ASN A C 1
ATOM 737 O O . ASN A 1 90 ? 1.683 4.314 -32.419 1.00 78.81 90 ASN A O 1
ATOM 741 N N . TYR A 1 91 ? 2.383 6.136 -31.316 1.00 75.62 91 TYR A N 1
ATOM 742 C CA . TYR A 1 91 ? 3.302 6.577 -32.372 1.00 75.62 91 TYR A CA 1
ATOM 743 C C . TYR A 1 91 ? 4.637 5.810 -32.390 1.00 75.62 91 TYR A C 1
ATOM 745 O O . TYR A 1 91 ? 5.470 6.058 -33.258 1.00 75.62 91 TYR A O 1
ATOM 753 N N . SER A 1 92 ? 4.850 4.860 -31.466 1.00 69.00 92 SER A N 1
ATOM 754 C CA . SER A 1 92 ? 6.028 3.973 -31.400 1.00 69.00 92 SER A CA 1
ATOM 755 C C . SER A 1 92 ? 7.381 4.701 -31.451 1.00 69.00 92 SER A C 1
ATOM 757 O O . SER A 1 92 ? 8.389 4.139 -31.896 1.00 69.00 92 SER A O 1
ATOM 759 N N . VAL A 1 93 ? 7.424 5.956 -30.992 1.00 70.69 93 VAL A N 1
ATOM 760 C CA . VAL A 1 93 ? 8.614 6.804 -31.141 1.00 70.69 93 VAL A CA 1
ATOM 761 C C . VAL A 1 93 ? 9.721 6.382 -30.172 1.00 70.69 93 VAL A C 1
ATOM 763 O O . VAL A 1 93 ? 10.884 6.336 -30.563 1.00 70.69 93 VAL A O 1
ATOM 766 N N . LEU A 1 94 ? 9.355 5.964 -28.956 1.00 77.12 94 LEU A N 1
ATOM 767 C CA . LEU A 1 94 ? 10.254 5.399 -27.947 1.00 77.12 94 LEU A CA 1
ATOM 768 C C . LEU A 1 94 ? 9.582 4.234 -27.202 1.00 77.12 94 LEU A C 1
ATOM 770 O O . LEU A 1 94 ? 8.389 4.310 -26.905 1.00 77.12 94 LEU A O 1
ATOM 774 N N . PRO A 1 95 ? 10.320 3.168 -26.845 1.00 83.69 95 PRO A N 1
ATOM 775 C CA . PRO A 1 95 ? 9.803 2.120 -25.972 1.00 83.69 95 PRO A CA 1
ATOM 776 C C . PRO A 1 95 ? 9.432 2.656 -24.582 1.00 83.69 95 PRO A C 1
ATOM 778 O O . PRO A 1 95 ? 10.266 3.239 -23.887 1.00 83.69 95 PRO A O 1
ATOM 781 N N . ILE A 1 96 ? 8.187 2.415 -24.158 1.00 86.00 96 ILE A N 1
ATOM 782 C CA . ILE A 1 96 ? 7.660 2.870 -22.864 1.00 86.00 96 ILE A CA 1
ATOM 783 C C . ILE A 1 96 ? 7.455 1.683 -21.915 1.00 86.00 96 ILE A C 1
ATOM 785 O O . ILE A 1 96 ? 6.594 0.822 -22.085 1.00 86.00 96 ILE A O 1
ATOM 789 N N . SER A 1 97 ? 8.345 1.649 -20.937 1.00 86.00 97 SER A N 1
ATOM 790 C CA . SER A 1 97 ? 8.463 0.838 -19.736 1.00 86.00 97 SER A CA 1
ATOM 791 C C . SER A 1 97 ? 7.553 1.212 -18.564 1.00 86.00 97 SER A C 1
ATOM 793 O O . SER A 1 97 ? 7.677 2.350 -18.133 1.00 86.00 97 SER A O 1
ATOM 795 N N . SER A 1 98 ? 6.761 0.336 -17.948 1.00 85.25 98 SER A N 1
ATOM 796 C CA . SER A 1 98 ? 6.196 0.628 -16.623 1.00 85.25 98 SER A CA 1
ATOM 797 C C . SER A 1 98 ? 6.780 -0.262 -15.526 1.00 85.25 98 SER A C 1
ATOM 799 O O . SER A 1 98 ? 7.300 -1.352 -15.795 1.00 85.25 98 SER A O 1
ATOM 801 N N . TYR A 1 99 ? 6.741 0.229 -14.287 1.00 81.81 99 TYR A N 1
ATOM 802 C CA . TYR A 1 99 ? 6.962 -0.561 -13.081 1.00 81.81 99 TYR A CA 1
ATOM 803 C C . TYR A 1 99 ? 5.744 -0.503 -12.161 1.00 81.81 99 TYR A C 1
ATOM 805 O O . TYR A 1 99 ? 5.067 0.519 -12.044 1.00 81.81 99 TYR A O 1
ATOM 813 N N . ASN A 1 100 ? 5.489 -1.625 -11.492 1.00 78.38 100 ASN A N 1
ATOM 814 C CA . ASN A 1 100 ? 4.423 -1.753 -10.509 1.00 78.38 100 ASN A CA 1
ATOM 815 C C . ASN A 1 100 ? 4.993 -1.654 -9.101 1.00 78.38 100 ASN A C 1
ATOM 817 O O . ASN A 1 100 ? 6.090 -2.146 -8.815 1.00 78.38 100 ASN A O 1
ATOM 821 N N . GLU A 1 101 ? 4.210 -1.060 -8.216 1.00 73.88 101 GLU A N 1
ATOM 822 C CA . GLU A 1 101 ? 4.494 -1.079 -6.791 1.00 73.88 101 GLU A CA 1
ATOM 823 C C . GLU A 1 101 ? 4.111 -2.430 -6.190 1.00 73.88 101 GLU A C 1
ATOM 825 O O . GLU A 1 101 ? 3.280 -3.170 -6.722 1.00 73.88 101 GLU A O 1
ATOM 830 N N . GLN A 1 102 ? 4.749 -2.785 -5.077 1.00 74.94 102 GLN A N 1
ATOM 831 C CA . GLN A 1 102 ? 4.382 -3.999 -4.358 1.00 74.94 102 GLN A CA 1
ATOM 832 C C . GLN A 1 102 ? 3.037 -3.762 -3.670 1.00 74.94 102 GLN A C 1
ATOM 834 O O . GLN A 1 102 ? 2.892 -2.804 -2.914 1.00 74.94 102 GLN A O 1
ATOM 839 N N . ASN A 1 103 ? 2.064 -4.648 -3.890 1.00 81.44 103 ASN A N 1
ATOM 840 C CA . ASN A 1 103 ? 0.786 -4.559 -3.193 1.00 81.44 103 ASN A CA 1
ATOM 841 C C . ASN A 1 103 ? 0.969 -4.955 -1.718 1.00 81.44 103 ASN A C 1
ATOM 843 O O . ASN A 1 103 ? 0.954 -6.134 -1.357 1.00 81.44 103 ASN A O 1
ATOM 847 N N . LEU A 1 104 ? 1.154 -3.944 -0.868 1.00 85.75 104 LEU A N 1
ATOM 848 C CA . LEU A 1 104 ? 1.314 -4.095 0.575 1.00 85.75 104 LEU A CA 1
ATOM 849 C C . LEU A 1 104 ? 0.005 -3.902 1.347 1.00 85.75 104 LEU A C 1
ATOM 851 O O . LEU A 1 104 ? 0.027 -3.972 2.571 1.00 85.75 104 LEU A O 1
ATOM 855 N N . THR A 1 105 ? -1.143 -3.741 0.683 1.00 90.25 105 THR A N 1
ATOM 856 C CA . THR A 1 105 ? -2.424 -3.456 1.348 1.00 90.25 105 THR A CA 1
ATOM 857 C C . THR A 1 105 ? -2.767 -4.490 2.418 1.00 90.25 105 THR A C 1
ATOM 859 O O . THR A 1 105 ? -2.989 -4.140 3.576 1.00 90.25 105 THR A O 1
ATOM 862 N N . ARG A 1 106 ? -2.758 -5.784 2.073 1.00 92.38 106 ARG A N 1
ATOM 863 C CA . ARG A 1 106 ? -3.070 -6.849 3.040 1.00 92.38 106 ARG A CA 1
ATOM 864 C C . ARG A 1 106 ? -2.022 -6.938 4.161 1.00 92.38 106 ARG A C 1
ATOM 866 O O . ARG A 1 106 ? -2.421 -7.030 5.323 1.00 92.38 106 ARG A O 1
ATOM 873 N N . PRO A 1 107 ? -0.708 -6.870 3.872 1.00 92.19 107 PRO A N 1
ATOM 874 C CA . PRO A 1 107 ? 0.305 -6.780 4.916 1.00 92.19 107 PRO A CA 1
ATOM 875 C C . PRO A 1 107 ? 0.128 -5.599 5.877 1.00 92.19 107 PRO A C 1
ATOM 877 O O . PRO A 1 107 ? 0.253 -5.759 7.088 1.00 92.19 107 PRO A O 1
ATOM 880 N N . LEU A 1 108 ? -0.202 -4.420 5.359 1.00 93.50 108 LEU A N 1
ATOM 881 C CA . LEU A 1 108 ? -0.381 -3.218 6.165 1.00 93.50 108 LEU A CA 1
ATOM 882 C C . LEU A 1 108 ? -1.639 -3.273 7.030 1.00 93.50 108 LEU A C 1
ATOM 884 O O . LEU A 1 108 ? -1.591 -2.905 8.201 1.00 93.50 108 LEU A O 1
ATOM 888 N N . ILE A 1 109 ? -2.732 -3.818 6.497 1.00 96.00 109 ILE A N 1
ATOM 889 C CA . ILE A 1 109 ? -3.948 -4.093 7.267 1.00 96.00 109 ILE A CA 1
ATOM 890 C C . ILE A 1 109 ? -3.651 -5.058 8.415 1.00 96.00 109 ILE A C 1
ATOM 892 O O . ILE A 1 109 ? -4.004 -4.791 9.560 1.00 96.00 109 ILE A O 1
ATOM 896 N N . ASN A 1 110 ? -2.946 -6.155 8.140 1.00 94.94 110 ASN A N 1
ATOM 897 C CA . ASN A 1 110 ? -2.578 -7.127 9.168 1.00 94.94 110 ASN A CA 1
ATOM 898 C C . ASN A 1 110 ? -1.661 -6.516 10.242 1.00 94.94 110 ASN A C 1
ATOM 900 O O . ASN A 1 110 ? -1.790 -6.849 11.419 1.00 94.94 110 ASN A O 1
ATOM 904 N N . LEU A 1 111 ? -0.751 -5.615 9.855 1.00 94.94 111 LEU A N 1
ATOM 905 C CA . LEU A 1 111 ? 0.083 -4.848 10.781 1.00 94.94 111 LEU A CA 1
ATOM 906 C C . LEU A 1 111 ? -0.774 -3.938 11.666 1.00 94.94 111 LEU A C 1
ATOM 908 O O . LEU A 1 111 ? -0.633 -3.973 12.889 1.00 94.94 111 LEU A O 1
ATOM 912 N N . MET A 1 112 ? -1.672 -3.158 11.062 1.00 96.19 112 MET A N 1
ATOM 913 C CA . MET A 1 112 ? -2.584 -2.265 11.776 1.00 96.19 112 MET A CA 1
ATOM 914 C C . MET A 1 112 ? -3.441 -3.053 12.768 1.00 96.19 112 MET A C 1
ATOM 916 O O . MET A 1 112 ? -3.454 -2.730 13.949 1.00 96.19 112 MET A O 1
ATOM 920 N N . VAL A 1 113 ? -4.077 -4.143 12.333 1.00 95.81 113 VAL A N 1
ATOM 921 C CA . VAL A 1 113 ? -4.892 -5.012 13.197 1.00 95.81 113 VAL A CA 1
ATOM 922 C C . VAL A 1 113 ? -4.059 -5.642 14.311 1.00 95.81 113 VAL A C 1
ATOM 924 O O . VAL A 1 113 ? -4.519 -5.720 15.451 1.00 95.81 113 VAL A O 1
ATOM 927 N N . HIS A 1 114 ? -2.821 -6.058 14.024 1.00 94.81 114 HIS A N 1
ATOM 928 C CA . HIS A 1 114 ? -1.918 -6.531 15.068 1.00 94.81 114 HIS A CA 1
ATOM 929 C C . HIS A 1 114 ? -1.681 -5.445 16.123 1.00 94.81 114 HIS A C 1
ATOM 931 O O . HIS A 1 114 ? -1.805 -5.733 17.311 1.00 94.81 114 HIS A O 1
ATOM 937 N N . TYR A 1 115 ? -1.389 -4.208 15.717 1.00 95.00 115 TYR A N 1
ATOM 938 C CA . TYR A 1 115 ? -1.214 -3.095 16.650 1.00 95.00 115 TYR A CA 1
ATOM 939 C C . TYR A 1 115 ? -2.489 -2.802 17.449 1.00 95.00 115 TYR A C 1
ATOM 941 O O . TYR A 1 115 ? -2.429 -2.730 18.677 1.00 95.00 115 TYR A O 1
ATOM 949 N N . VAL A 1 116 ? -3.643 -2.717 16.783 1.00 95.06 116 VAL A N 1
ATOM 950 C CA . VAL A 1 116 ? -4.941 -2.507 17.440 1.00 95.06 116 VAL A CA 1
ATOM 951 C C . VAL A 1 116 ? -5.181 -3.582 18.499 1.00 95.06 116 VAL A C 1
ATOM 953 O O . VAL A 1 116 ? -5.518 -3.243 19.625 1.00 95.06 116 VAL A O 1
ATOM 956 N N . SER A 1 117 ? -4.877 -4.853 18.209 1.00 93.44 117 SER A N 1
ATOM 957 C CA . SER A 1 117 ? -5.036 -5.959 19.171 1.00 93.44 117 SER A CA 1
ATOM 958 C C . SER A 1 117 ? -4.210 -5.829 20.456 1.00 93.44 117 SER A C 1
ATOM 960 O O . SER A 1 117 ? -4.405 -6.601 21.393 1.00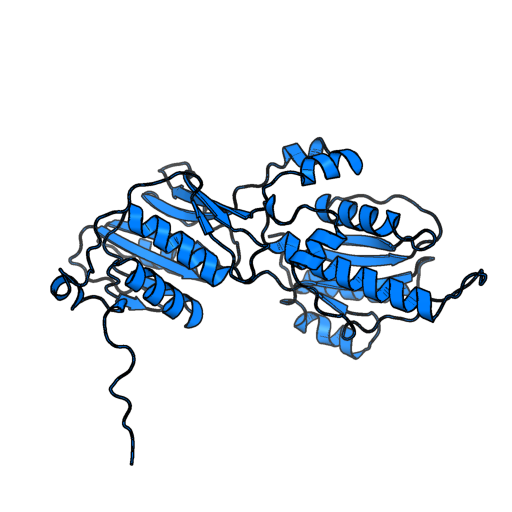 93.44 117 SER A O 1
ATOM 962 N N . THR A 1 118 ? -3.257 -4.896 20.509 1.00 92.94 118 THR A N 1
ATOM 963 C CA . THR A 1 118 ? -2.449 -4.622 21.706 1.00 92.94 118 THR A CA 1
ATOM 964 C C . THR A 1 118 ? -2.971 -3.453 22.537 1.00 92.94 118 THR A C 1
ATOM 966 O O . THR A 1 118 ? -2.460 -3.236 23.631 1.00 92.94 118 THR A O 1
ATOM 969 N N . ARG A 1 119 ? -3.962 -2.697 22.040 1.00 91.19 119 ARG A N 1
ATOM 970 C CA . ARG A 1 119 ? -4.435 -1.453 22.677 1.00 91.19 119 ARG A CA 1
ATOM 971 C C . ARG A 1 119 ? -5.943 -1.255 22.713 1.00 91.19 119 ARG A C 1
ATOM 973 O O . ARG A 1 119 ? -6.408 -0.490 23.547 1.00 91.19 119 ARG A O 1
ATOM 980 N N . PHE A 1 120 ? -6.684 -1.894 21.815 1.00 91.88 120 PHE A N 1
ATOM 981 C CA . PHE A 1 120 ? -8.117 -1.685 21.670 1.00 91.88 120 PHE A CA 1
ATOM 982 C C . PHE A 1 120 ? -8.831 -3.023 21.498 1.00 91.88 120 PHE A C 1
ATOM 984 O O . PHE A 1 120 ? -8.408 -3.887 20.725 1.00 91.88 120 PHE A O 1
ATOM 991 N N . GLU A 1 121 ? -9.944 -3.169 22.206 1.00 88.44 121 GLU A N 1
ATOM 992 C CA . GLU A 1 121 ? -10.844 -4.320 22.089 1.00 88.44 121 GLU A CA 1
ATOM 993 C C . GLU A 1 121 ? -11.920 -4.101 21.015 1.00 88.44 121 GLU A C 1
ATOM 995 O O . GLU A 1 121 ? -12.391 -5.057 20.387 1.00 88.44 121 GLU A O 1
ATOM 1000 N N . THR A 1 122 ? -12.252 -2.832 20.768 1.00 90.81 122 THR A N 1
ATOM 1001 C CA . THR A 1 122 ? -13.322 -2.399 19.871 1.00 90.81 122 THR A CA 1
ATOM 1002 C C . THR A 1 122 ? -12.839 -1.274 18.961 1.00 90.81 122 THR A C 1
ATOM 1004 O O . THR A 1 122 ? -12.047 -0.424 19.363 1.00 90.81 122 THR A O 1
ATOM 1007 N N . ILE A 1 123 ? -13.323 -1.296 17.724 1.00 94.12 123 ILE A N 1
ATOM 1008 C CA . ILE A 1 123 ? -13.263 -0.204 16.759 1.00 94.12 123 ILE A CA 1
ATOM 1009 C C . ILE A 1 123 ? -14.705 0.206 16.495 1.00 94.12 123 ILE A C 1
ATOM 1011 O O . ILE A 1 123 ? -15.519 -0.609 16.049 1.00 94.12 123 ILE A O 1
ATOM 1015 N N . ASP A 1 124 ? -15.024 1.463 16.758 1.00 92.62 124 ASP A N 1
ATOM 1016 C CA . ASP A 1 124 ? -16.389 1.958 16.634 1.00 92.62 124 ASP A CA 1
ATOM 1017 C C . ASP A 1 124 ? -16.749 2.180 15.166 1.00 92.62 124 ASP A C 1
ATOM 1019 O O . ASP A 1 124 ? -17.804 1.738 14.703 1.00 92.62 124 ASP A O 1
ATOM 1023 N N . VAL A 1 125 ? -15.828 2.771 14.399 1.00 93.50 125 VAL A N 1
ATOM 1024 C CA . VAL A 1 125 ? -16.027 3.026 12.970 1.00 93.50 125 VAL A CA 1
ATOM 1025 C C . VAL A 1 125 ? -14.799 2.633 12.157 1.00 93.50 125 VAL A C 1
ATOM 1027 O O . VAL A 1 125 ? -13.678 3.049 12.443 1.00 93.50 125 VAL A O 1
ATOM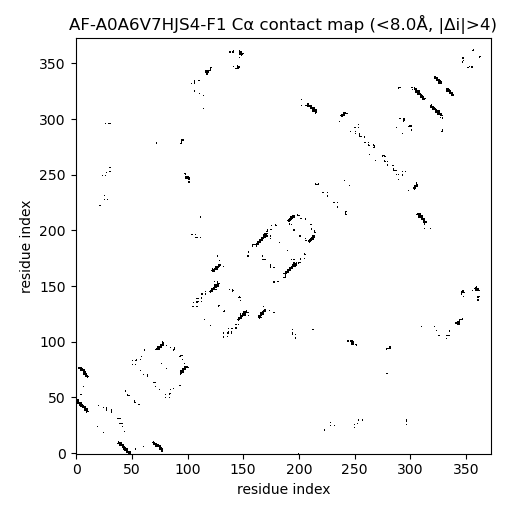 1030 N N . LEU A 1 126 ? -15.023 1.855 11.101 1.00 96.12 126 LEU A N 1
ATOM 1031 C CA . LEU A 1 126 ? -14.062 1.629 10.025 1.00 96.12 126 LEU A CA 1
ATOM 1032 C C . LEU A 1 126 ? -14.439 2.473 8.801 1.00 96.12 126 LEU A C 1
ATOM 1034 O O . LEU A 1 126 ? -15.523 2.301 8.245 1.00 96.12 126 LEU A O 1
ATOM 1038 N N . LEU A 1 127 ? -13.523 3.332 8.359 1.00 96.12 127 LEU A N 1
ATOM 1039 C CA . LEU A 1 127 ? -13.650 4.138 7.150 1.00 96.12 127 LEU A CA 1
ATOM 1040 C C . LEU A 1 127 ? -12.738 3.607 6.052 1.00 96.12 127 LEU A C 1
ATOM 1042 O O . LEU A 1 127 ? -11.521 3.498 6.232 1.00 96.12 127 LEU A O 1
ATOM 1046 N N . THR A 1 128 ? -13.334 3.277 4.911 1.00 94.94 128 THR A N 1
ATOM 1047 C CA . THR A 1 128 ? -12.610 2.898 3.698 1.00 94.94 128 THR A CA 1
ATOM 1048 C C . THR A 1 128 ? -13.498 3.080 2.469 1.00 94.94 128 THR A C 1
ATOM 1050 O O . THR A 1 128 ? -14.713 2.927 2.547 1.00 94.94 128 THR A O 1
ATOM 1053 N N . ASN A 1 129 ? -12.895 3.413 1.331 1.00 90.81 129 ASN A N 1
ATOM 1054 C CA . ASN A 1 129 ? -13.575 3.667 0.057 1.00 90.81 129 ASN A CA 1
ATOM 1055 C C . ASN A 1 129 ? -13.526 2.474 -0.915 1.00 90.81 129 ASN A C 1
ATOM 1057 O O . ASN A 1 129 ? -14.024 2.569 -2.036 1.00 90.81 129 ASN A O 1
ATOM 1061 N N . HIS A 1 130 ? -12.922 1.353 -0.510 1.00 89.94 130 HIS A N 1
ATOM 1062 C CA . HIS A 1 130 ? -12.730 0.191 -1.372 1.00 89.94 130 HIS A CA 1
ATOM 1063 C C . HIS A 1 130 ? -13.089 -1.124 -0.665 1.00 89.94 130 HIS A C 1
ATOM 1065 O O . HIS A 1 130 ? -12.716 -1.364 0.486 1.00 89.94 130 HIS A O 1
ATOM 1071 N N . ASP A 1 131 ? -13.730 -2.035 -1.403 1.00 91.38 131 ASP A N 1
ATOM 1072 C CA . ASP A 1 131 ? -14.174 -3.338 -0.887 1.00 91.38 131 ASP A CA 1
ATOM 1073 C C . ASP A 1 131 ? -13.019 -4.246 -0.458 1.00 91.38 131 ASP A C 1
ATOM 1075 O O . ASP A 1 131 ? -13.151 -5.053 0.466 1.00 91.38 131 ASP A O 1
ATOM 1079 N N . PHE A 1 132 ? -11.872 -4.155 -1.136 1.00 93.06 132 PHE A N 1
ATOM 1080 C CA . PHE A 1 132 ? -10.738 -5.025 -0.842 1.00 93.06 132 PHE A CA 1
ATOM 1081 C C . PHE A 1 132 ? -10.105 -4.723 0.533 1.00 93.06 132 PHE A C 1
ATOM 1083 O O . PHE A 1 132 ? -9.992 -5.660 1.336 1.00 93.06 132 PHE A O 1
ATOM 1090 N N . PRO A 1 133 ? -9.733 -3.465 0.863 1.00 93.94 133 PRO A N 1
ATOM 1091 C CA . PRO A 1 133 ? -9.330 -3.094 2.217 1.00 93.94 133 PRO A CA 1
ATOM 1092 C C . PRO A 1 133 ? -10.409 -3.373 3.266 1.00 93.94 133 PRO A C 1
ATOM 1094 O O . PRO A 1 133 ? -10.083 -3.930 4.314 1.00 93.94 133 PRO A O 1
ATOM 1097 N N . LEU A 1 134 ? -11.680 -3.070 2.966 1.00 94.75 134 LEU A N 1
ATOM 1098 C CA . LEU A 1 134 ? -12.812 -3.327 3.859 1.00 94.75 134 LEU A CA 1
ATOM 1099 C C . LEU A 1 134 ? -12.871 -4.793 4.290 1.00 94.75 134 LEU A C 1
ATOM 1101 O O . LEU A 1 134 ? -12.782 -5.114 5.475 1.00 94.75 134 LEU A O 1
ATOM 1105 N N . ASN A 1 135 ? -12.984 -5.698 3.318 1.00 95.06 135 ASN A N 1
ATOM 1106 C CA . ASN A 1 135 ? -13.121 -7.121 3.599 1.00 95.06 135 ASN A CA 1
ATOM 1107 C C . ASN A 1 135 ? -11.870 -7.677 4.281 1.00 95.06 135 ASN A C 1
ATOM 1109 O O . ASN A 1 135 ? -11.988 -8.395 5.273 1.00 95.06 135 ASN A O 1
ATOM 1113 N N . SER A 1 136 ? -10.682 -7.270 3.822 1.00 95.06 136 SER A N 1
ATOM 1114 C CA . SER A 1 136 ? -9.412 -7.687 4.424 1.00 95.06 136 SER A CA 1
ATOM 1115 C C . SER A 1 136 ? -9.302 -7.275 5.893 1.00 95.06 136 SER A C 1
ATOM 1117 O O . SER A 1 136 ? -8.855 -8.070 6.719 1.00 95.06 136 SER A O 1
ATOM 1119 N N . PHE A 1 137 ? -9.715 -6.052 6.236 1.00 96.56 137 PHE A N 1
ATOM 1120 C CA . PHE A 1 137 ? -9.656 -5.551 7.605 1.00 96.56 137 PHE A CA 1
ATOM 1121 C C . PHE A 1 137 ? -10.672 -6.239 8.512 1.00 96.56 137 PHE A C 1
ATOM 1123 O O . PHE A 1 137 ? -10.340 -6.656 9.625 1.00 96.56 137 PHE A O 1
ATOM 1130 N N . LEU A 1 138 ? -11.910 -6.403 8.044 1.00 95.38 138 LEU A N 1
ATOM 1131 C CA . LEU A 1 138 ? -12.941 -7.058 8.838 1.00 95.38 138 LEU A CA 1
ATOM 1132 C C . LEU A 1 138 ? -12.614 -8.545 9.083 1.00 95.38 138 LEU A C 1
ATOM 1134 O O . LEU A 1 138 ? -12.867 -9.056 10.172 1.00 95.38 138 LEU A O 1
ATOM 1138 N N . ASP A 1 139 ? -12.013 -9.235 8.111 1.00 94.88 139 ASP A N 1
ATOM 1139 C CA . ASP A 1 139 ? -11.554 -10.618 8.286 1.00 94.88 139 ASP A CA 1
ATOM 1140 C C . ASP A 1 139 ? -10.381 -10.696 9.276 1.00 94.88 139 ASP A C 1
ATOM 1142 O O . ASP A 1 139 ? -10.407 -11.496 10.214 1.00 94.88 139 ASP A O 1
ATOM 1146 N N . ALA A 1 140 ? -9.390 -9.809 9.139 1.00 94.94 140 ALA A N 1
ATOM 1147 C CA . ALA A 1 140 ? -8.242 -9.758 10.043 1.00 94.94 140 ALA A CA 1
ATOM 1148 C C . ALA A 1 140 ? -8.653 -9.435 11.495 1.00 94.94 140 ALA A C 1
ATOM 1150 O O . ALA A 1 140 ? -8.176 -10.069 12.439 1.00 94.94 140 ALA A O 1
ATOM 1151 N N . THR A 1 141 ? -9.571 -8.486 11.698 1.00 94.88 141 THR A N 1
ATOM 1152 C CA . THR A 1 141 ? -10.110 -8.150 13.031 1.00 94.88 141 THR A CA 1
ATOM 1153 C C . THR A 1 141 ? -10.943 -9.285 13.623 1.00 94.88 141 THR A C 1
ATOM 1155 O O . THR A 1 141 ? -10.834 -9.554 14.822 1.00 94.88 141 THR A O 1
ATOM 1158 N N . LYS A 1 142 ? -11.710 -10.012 12.798 1.00 92.31 142 LYS A N 1
ATOM 1159 C CA . LYS A 1 142 ? -12.453 -11.207 13.224 1.00 92.31 142 LYS A CA 1
ATOM 1160 C C . LYS A 1 142 ? -11.514 -12.298 13.743 1.00 92.31 142 LYS A C 1
ATOM 1162 O O . LYS A 1 142 ? -11.763 -12.870 14.802 1.00 92.31 142 LYS A O 1
ATOM 1167 N N . GLU A 1 143 ? -10.408 -12.560 13.045 1.00 91.50 143 GLU A N 1
ATOM 1168 C CA . GLU A 1 143 ? -9.372 -13.509 13.489 1.00 91.50 143 GLU A CA 1
ATOM 1169 C C . GLU A 1 143 ? -8.663 -13.047 14.777 1.00 91.50 143 GLU A C 1
ATOM 1171 O O . GLU A 1 143 ? -8.345 -13.851 15.672 1.00 91.50 143 GLU A O 1
ATOM 1176 N N . ALA A 1 144 ? -8.440 -11.736 14.899 1.00 90.94 144 ALA A N 1
ATOM 1177 C CA . ALA A 1 144 ? -7.856 -11.123 16.086 1.00 90.94 144 ALA A CA 1
ATOM 1178 C C . ALA A 1 144 ? -8.802 -11.144 17.300 1.00 90.94 144 ALA A C 1
ATOM 1180 O O . ALA A 1 144 ? -8.312 -11.160 18.428 1.00 90.94 144 ALA A O 1
ATOM 1181 N N . GLY A 1 145 ? -10.119 -11.243 17.088 1.00 91.25 145 GLY A N 1
ATOM 1182 C CA . GLY A 1 145 ? -11.132 -11.179 18.145 1.00 91.25 145 GLY A CA 1
ATOM 1183 C C . GLY A 1 145 ? -11.493 -9.750 18.560 1.00 91.25 145 GLY A C 1
ATOM 1184 O O . GLY A 1 145 ? -11.910 -9.549 19.698 1.00 91.25 145 GLY A O 1
ATOM 1185 N N . ILE A 1 146 ? -11.306 -8.783 17.657 1.00 92.69 146 ILE A N 1
ATOM 1186 C CA . ILE A 1 146 ? -11.604 -7.355 17.847 1.00 92.69 146 ILE A CA 1
ATOM 1187 C C . ILE A 1 146 ? -13.001 -7.077 17.293 1.00 92.69 146 ILE A C 1
ATOM 1189 O O . ILE A 1 146 ? -13.318 -7.517 16.184 1.00 92.69 146 ILE A O 1
ATOM 1193 N N . CYS A 1 147 ? -13.832 -6.348 18.034 1.00 92.38 147 CYS A N 1
ATOM 1194 C CA . CYS A 1 147 ? -15.158 -5.955 17.563 1.00 92.38 147 CYS A CA 1
ATOM 1195 C C . CYS A 1 147 ? -15.063 -4.738 16.640 1.00 92.38 147 CYS A C 1
ATOM 1197 O O . CYS A 1 147 ? -14.450 -3.743 17.008 1.00 92.38 147 CYS A O 1
ATOM 1199 N N . VAL A 1 148 ? -15.689 -4.788 15.463 1.00 94.00 148 VAL A N 1
ATOM 1200 C CA . VAL A 1 148 ? -15.928 -3.593 14.637 1.00 94.00 148 VAL A CA 1
ATOM 1201 C C . VAL A 1 148 ? -17.420 -3.289 14.688 1.00 94.00 148 VAL A C 1
ATOM 1203 O O . VAL A 1 148 ? -18.198 -4.115 14.211 1.00 94.00 148 VAL A O 1
ATOM 1206 N N . LYS A 1 149 ? -17.842 -2.159 15.271 1.00 91.56 149 LYS A N 1
ATOM 1207 C CA . LYS A 1 149 ? -19.276 -1.840 15.424 1.00 91.56 149 LYS A CA 1
ATOM 1208 C C . LYS A 1 149 ? -19.915 -1.477 14.084 1.00 91.56 149 LYS A C 1
ATOM 1210 O O . LYS A 1 149 ? -20.911 -2.089 13.697 1.00 91.56 149 LYS A O 1
ATOM 1215 N N . LYS A 1 150 ? -19.335 -0.510 13.365 1.00 90.75 150 LYS A N 1
ATOM 1216 C CA . LYS A 1 150 ? -19.852 0.013 12.090 1.00 90.75 150 LYS A CA 1
ATOM 1217 C C . LYS A 1 150 ? -18.721 0.182 11.068 1.00 90.75 150 LYS A C 1
ATOM 1219 O O . LYS A 1 150 ? -17.557 0.355 11.424 1.00 90.75 150 LYS A O 1
ATOM 1224 N N . TYR A 1 151 ? -19.063 0.121 9.786 1.00 89.44 151 TYR A N 1
ATOM 1225 C CA . TYR A 1 151 ? -18.169 0.481 8.686 1.00 89.44 151 TYR A CA 1
ATOM 1226 C C . TYR A 1 151 ? -18.943 1.315 7.667 1.00 89.44 151 TYR A C 1
ATOM 1228 O O . TYR A 1 151 ? -20.131 1.068 7.454 1.00 89.44 151 TYR A O 1
ATOM 1236 N N . ALA A 1 152 ? -18.288 2.301 7.068 1.00 82.81 152 ALA A N 1
ATOM 1237 C CA . ALA A 1 152 ? -18.898 3.204 6.101 1.00 82.81 152 ALA A CA 1
ATOM 1238 C C . ALA A 1 152 ? -17.830 3.865 5.218 1.00 82.81 152 ALA A C 1
ATOM 1240 O O . ALA A 1 152 ? -16.636 3.825 5.516 1.00 82.81 152 ALA A O 1
ATOM 1241 N N . ASP A 1 153 ? -18.276 4.503 4.142 1.00 73.19 153 ASP A N 1
ATOM 1242 C CA . ASP A 1 153 ? -17.475 5.417 3.320 1.00 73.19 153 ASP A CA 1
ATOM 1243 C C . ASP A 1 153 ? -17.476 6.862 3.868 1.00 73.19 153 ASP A C 1
ATOM 1245 O O . ASP A 1 153 ? -16.689 7.714 3.443 1.00 73.19 153 ASP A O 1
ATOM 1249 N N . SER A 1 154 ? -18.350 7.139 4.838 1.00 69.06 154 SER A N 1
ATOM 1250 C CA . SER A 1 154 ? -18.599 8.445 5.437 1.00 69.06 154 SER A CA 1
ATOM 1251 C C . SER A 1 154 ? -18.830 8.329 6.945 1.00 69.06 154 SER A C 1
ATOM 1253 O O . SER A 1 154 ? -19.347 7.333 7.447 1.00 69.06 154 SER A O 1
ATOM 1255 N N . LEU A 1 155 ? -18.405 9.348 7.695 1.00 75.94 155 LEU A N 1
ATOM 1256 C CA . LEU A 1 155 ? -18.501 9.340 9.150 1.00 75.94 155 LEU A CA 1
ATOM 1257 C C . LEU A 1 155 ? -19.908 9.765 9.594 1.00 75.94 155 LEU A C 1
ATOM 1259 O O . LEU A 1 155 ? -20.330 10.886 9.318 1.00 75.94 155 LEU A O 1
ATOM 1263 N N . GLN A 1 156 ? -20.606 8.881 10.305 1.00 69.50 156 GLN A N 1
ATOM 1264 C CA . GLN A 1 156 ? -21.849 9.173 11.020 1.00 69.50 156 GLN A CA 1
ATOM 1265 C C . GLN A 1 156 ? -21.675 8.682 12.460 1.00 69.50 156 GLN A C 1
ATOM 1267 O O . GLN A 1 156 ? -21.505 7.482 12.684 1.00 69.50 156 GLN A O 1
ATOM 1272 N N . LEU A 1 157 ? -21.644 9.611 13.415 1.00 69.50 157 LEU A N 1
ATOM 1273 C CA . LEU A 1 157 ? -21.465 9.317 14.837 1.00 69.50 157 LEU A CA 1
ATOM 1274 C C . LEU A 1 157 ? -22.786 9.532 15.577 1.00 69.50 157 LEU A C 1
ATOM 1276 O O . LEU A 1 157 ? -23.531 10.451 15.249 1.00 69.50 157 LEU A O 1
ATOM 1280 N N . GLU A 1 158 ? -23.065 8.675 16.555 1.00 64.50 158 GLU A N 1
ATOM 1281 C CA . GLU A 1 158 ? -24.159 8.870 17.511 1.00 64.50 158 GLU A CA 1
ATOM 1282 C C . GLU A 1 158 ? -23.642 9.737 18.673 1.00 64.50 158 GLU A C 1
ATOM 1284 O O . GLU A 1 158 ? -22.484 9.605 19.068 1.00 64.50 158 GLU A O 1
ATOM 1289 N N . GLU A 1 159 ? -24.473 10.645 19.193 1.00 59.53 159 GLU A N 1
ATOM 1290 C CA . GLU A 1 159 ? -24.063 11.695 20.148 1.00 59.53 159 GLU A CA 1
ATOM 1291 C C . GLU A 1 159 ? -23.715 11.173 21.562 1.00 59.53 159 GLU A C 1
ATOM 1293 O O . GLU A 1 159 ? -23.173 11.924 22.372 1.00 59.53 159 GLU A O 1
ATOM 1298 N N . ASP A 1 160 ? -23.957 9.890 21.853 1.00 62.72 160 ASP A N 1
ATOM 1299 C CA . ASP A 1 160 ? -23.965 9.350 23.222 1.00 62.72 160 ASP A CA 1
ATOM 1300 C C . ASP A 1 160 ? -22.643 8.700 23.695 1.00 62.72 160 ASP A C 1
ATOM 1302 O O . ASP A 1 160 ? -22.524 8.325 24.865 1.00 62.72 160 ASP A O 1
ATOM 1306 N N . GLU A 1 161 ? -21.629 8.539 22.835 1.00 63.44 161 GLU A N 1
ATOM 1307 C CA . GLU A 1 161 ? -20.347 7.919 23.227 1.00 63.44 161 GLU A CA 1
ATOM 1308 C C . GLU A 1 161 ? -19.329 8.972 23.702 1.00 63.44 161 GLU A C 1
ATOM 1310 O O . GLU A 1 161 ? -19.238 10.057 23.143 1.00 63.44 161 GLU A O 1
ATOM 1315 N N . THR A 1 162 ? -18.534 8.697 24.741 1.00 70.56 162 THR A N 1
ATOM 1316 C CA . THR A 1 162 ? -17.557 9.673 25.274 1.00 70.56 162 THR A CA 1
ATOM 1317 C C . THR A 1 162 ? -16.204 9.620 24.557 1.00 70.56 162 THR A C 1
ATOM 1319 O O . THR A 1 162 ? -15.583 10.664 24.328 1.00 70.56 162 THR A O 1
ATOM 1322 N N . GLU A 1 163 ? -15.770 8.427 24.143 1.00 84.06 163 GLU A N 1
ATOM 1323 C CA . GLU A 1 163 ? -14.548 8.192 23.371 1.00 84.06 163 GLU A CA 1
ATOM 1324 C C . GLU A 1 163 ? -14.818 7.218 22.221 1.00 84.06 163 GLU A C 1
ATOM 1326 O O . GLU A 1 163 ? -15.409 6.163 22.433 1.00 84.06 163 GLU A O 1
ATOM 1331 N N . ILE A 1 164 ? -14.371 7.573 21.014 1.00 90.94 164 ILE A N 1
ATOM 1332 C CA . ILE A 1 164 ? -14.643 6.819 19.783 1.00 90.94 164 ILE A CA 1
ATOM 1333 C C . ILE A 1 164 ? -13.323 6.474 19.094 1.00 90.94 164 ILE A C 1
ATOM 1335 O O . ILE A 1 164 ? -12.509 7.357 18.816 1.00 90.94 164 ILE A O 1
ATOM 1339 N N . VAL A 1 165 ? -13.112 5.198 18.778 1.00 94.25 165 VAL A N 1
ATOM 1340 C CA . VAL A 1 165 ? -11.951 4.685 18.043 1.00 94.25 165 VAL A CA 1
ATOM 1341 C C . VAL A 1 165 ? -12.311 4.497 16.571 1.00 94.25 165 VAL A C 1
ATOM 1343 O O . VAL A 1 165 ? -13.147 3.664 16.213 1.00 94.25 165 VAL A O 1
ATOM 1346 N N . ILE A 1 166 ? -11.639 5.249 15.699 1.00 95.62 166 ILE A N 1
ATOM 1347 C CA . ILE A 1 166 ? -11.901 5.276 14.258 1.00 95.62 166 ILE A CA 1
ATOM 1348 C C . ILE A 1 166 ? -10.690 4.723 13.505 1.00 95.62 166 ILE A C 1
ATOM 1350 O O . ILE A 1 166 ? -9.593 5.278 13.567 1.00 95.62 166 ILE A O 1
ATOM 1354 N N . ALA A 1 167 ? -10.884 3.642 12.754 1.00 97.50 167 ALA A N 1
ATOM 1355 C CA . ALA A 1 167 ? -9.889 3.106 11.830 1.00 97.50 167 ALA A CA 1
ATOM 1356 C C . ALA A 1 167 ? -10.111 3.704 10.432 1.00 97.50 167 ALA A C 1
ATOM 1358 O O . ALA A 1 167 ? -11.169 3.495 9.849 1.00 97.50 167 ALA A O 1
ATOM 1359 N N . ALA A 1 168 ? -9.128 4.417 9.877 1.00 97.25 168 ALA A N 1
ATOM 1360 C CA . ALA A 1 168 ? -9.225 5.057 8.561 1.00 97.25 168 ALA A CA 1
ATOM 1361 C C . ALA A 1 168 ? -8.206 4.456 7.583 1.00 97.25 168 ALA A C 1
ATOM 1363 O O . ALA A 1 168 ? -7.000 4.558 7.810 1.00 97.25 168 ALA A O 1
ATOM 1364 N N . ILE A 1 169 ? -8.680 3.830 6.501 1.00 97.25 169 ILE A N 1
ATOM 1365 C CA . ILE A 1 169 ? -7.850 3.092 5.536 1.00 97.25 169 ILE A CA 1
ATOM 1366 C C . ILE A 1 169 ? -8.164 3.562 4.115 1.00 97.25 169 ILE A C 1
ATOM 1368 O O . ILE A 1 169 ? -9.236 3.270 3.580 1.00 97.25 169 ILE A O 1
ATOM 1372 N N . GLY A 1 170 ? -7.215 4.254 3.487 1.00 93.75 170 GLY A N 1
ATOM 1373 C CA . GLY A 1 170 ? -7.405 4.840 2.159 1.00 93.75 170 GLY A CA 1
ATOM 1374 C C . GLY A 1 170 ? -6.168 5.575 1.655 1.00 93.75 170 GLY A C 1
ATOM 1375 O O . GLY A 1 170 ? -5.067 5.373 2.172 1.00 93.75 170 GLY A O 1
ATOM 1376 N N . HIS A 1 171 ? -6.341 6.418 0.638 1.00 89.94 171 HIS A N 1
ATOM 1377 C CA . HIS A 1 171 ? -5.286 7.318 0.171 1.00 89.94 171 HIS A CA 1
ATOM 1378 C C . HIS A 1 171 ? -5.233 8.589 1.028 1.00 89.94 171 HIS A C 1
ATOM 1380 O O . HIS A 1 171 ? -6.151 8.875 1.804 1.00 89.94 171 HIS A O 1
ATOM 1386 N N . ARG A 1 172 ? -4.177 9.398 0.857 1.00 87.44 172 ARG A N 1
ATOM 1387 C CA . ARG A 1 172 ? -3.986 10.660 1.595 1.00 87.44 172 ARG A CA 1
ATOM 1388 C C . ARG A 1 172 ? -5.229 11.545 1.590 1.00 87.44 172 ARG A C 1
ATOM 1390 O O . ARG A 1 172 ? -5.610 12.106 2.615 1.00 87.44 172 ARG A O 1
ATOM 1397 N N . ASN A 1 173 ? -5.827 11.705 0.410 1.00 89.44 173 ASN A N 1
ATOM 1398 C CA . ASN A 1 173 ? -6.955 12.606 0.207 1.00 89.44 173 ASN A CA 1
ATOM 1399 C C . ASN A 1 173 ? -8.209 12.121 0.936 1.00 89.44 173 ASN A C 1
ATOM 1401 O O . ASN A 1 173 ? -8.879 12.947 1.551 1.00 89.44 173 ASN A O 1
ATOM 1405 N N . ASP A 1 174 ? -8.478 10.815 0.922 1.00 92.94 174 ASP A N 1
ATOM 1406 C CA . ASP A 1 174 ? -9.620 10.224 1.625 1.00 92.94 174 ASP A CA 1
ATOM 1407 C C . ASP A 1 174 ? -9.457 10.390 3.138 1.00 92.94 174 ASP A C 1
ATOM 1409 O O . ASP A 1 174 ? -10.333 10.934 3.808 1.00 92.94 174 ASP A O 1
ATOM 1413 N N . ILE A 1 175 ? -8.281 10.016 3.663 1.00 95.00 175 ILE A N 1
ATOM 1414 C CA . ILE A 1 175 ? -7.954 10.116 5.092 1.00 95.00 175 ILE A CA 1
ATOM 1415 C C . ILE A 1 175 ? -8.075 11.560 5.575 1.00 95.00 175 ILE A C 1
ATOM 1417 O O . ILE A 1 175 ? -8.722 11.817 6.590 1.00 95.00 175 ILE A O 1
ATOM 1421 N N . ARG A 1 176 ? -7.504 12.512 4.830 1.00 94.88 176 ARG A N 1
ATOM 1422 C CA . ARG A 1 176 ? -7.618 13.939 5.143 1.00 94.88 176 ARG A CA 1
ATOM 1423 C C . ARG A 1 176 ? -9.077 14.382 5.199 1.00 94.88 176 ARG A C 1
ATOM 1425 O O . ARG A 1 176 ? -9.474 15.004 6.176 1.00 94.88 176 ARG A O 1
ATOM 1432 N N . GLN A 1 177 ? -9.878 14.052 4.185 1.00 94.25 177 GLN A N 1
ATOM 1433 C CA . GLN A 1 177 ? -11.287 14.449 4.151 1.00 94.25 177 GLN A CA 1
ATOM 1434 C C . GLN A 1 177 ? -12.085 13.852 5.315 1.00 94.25 177 GLN A C 1
ATOM 1436 O O . GLN A 1 177 ? -12.917 14.547 5.899 1.00 94.25 177 GLN A O 1
ATOM 1441 N N . TRP A 1 178 ? -11.842 12.588 5.666 1.00 95.00 178 TRP A N 1
ATOM 1442 C CA . TRP A 1 178 ? -12.504 11.943 6.798 1.00 95.00 178 TRP A CA 1
ATOM 1443 C C . TRP A 1 178 ? -12.145 12.602 8.128 1.00 95.00 178 TRP A C 1
ATOM 1445 O O . TRP A 1 178 ? -13.052 12.911 8.901 1.00 95.00 178 TRP A O 1
ATOM 1455 N N . ILE A 1 179 ? -10.859 12.873 8.372 1.00 94.44 179 ILE A N 1
ATOM 1456 C CA . ILE A 1 179 ? -10.403 13.523 9.607 1.00 94.44 179 ILE A CA 1
ATOM 1457 C C . ILE A 1 179 ? -10.922 14.962 9.683 1.00 94.44 179 ILE A C 1
ATOM 1459 O O . ILE A 1 179 ? -11.530 15.339 10.678 1.00 94.44 179 ILE A O 1
ATOM 1463 N N . GLU A 1 180 ? -10.770 15.759 8.622 1.00 93.31 180 GLU A N 1
ATOM 1464 C CA . GLU A 1 180 ? -11.238 17.151 8.598 1.00 93.31 180 GLU A CA 1
ATOM 1465 C C . GLU A 1 180 ? -12.748 17.267 8.837 1.00 93.31 180 GLU A C 1
ATOM 1467 O O . GLU A 1 180 ? -13.202 18.222 9.466 1.00 93.31 180 GLU A O 1
ATOM 1472 N N . ARG A 1 181 ? -13.547 16.320 8.326 1.00 90.88 181 ARG A N 1
ATOM 1473 C CA . ARG A 1 181 ? -14.994 16.283 8.583 1.00 90.88 181 ARG A CA 1
ATOM 1474 C C . ARG A 1 181 ? -15.300 15.792 9.994 1.00 90.88 181 ARG A C 1
ATOM 1476 O O . ARG A 1 181 ? -16.148 16.383 10.651 1.00 90.88 181 ARG A O 1
ATOM 1483 N N . GLY A 1 182 ? -14.618 14.749 10.460 1.00 88.94 182 GLY A N 1
ATOM 1484 C CA . GLY A 1 182 ? -14.869 14.159 11.772 1.00 88.94 182 GLY A CA 1
ATOM 1485 C C . GLY A 1 182 ? -14.461 15.050 12.939 1.00 88.94 182 GLY A C 1
ATOM 1486 O O . GLY A 1 182 ? -15.188 15.127 13.925 1.00 88.94 182 GLY A O 1
ATOM 1487 N N . GLU A 1 183 ? -13.363 15.790 12.812 1.00 90.31 183 GLU A N 1
ATOM 1488 C CA . GLU A 1 183 ? -12.917 16.735 13.842 1.00 90.31 183 GLU A CA 1
ATOM 1489 C C . GLU A 1 183 ? -13.778 18.007 13.897 1.00 90.31 183 GLU A C 1
ATOM 1491 O O . GLU A 1 183 ? -13.834 18.666 14.931 1.00 90.31 183 GLU A O 1
ATOM 1496 N N . LYS A 1 184 ? -14.511 18.338 12.823 1.00 88.25 184 LYS A N 1
ATOM 1497 C CA . LYS A 1 184 ? -15.509 19.425 12.833 1.00 88.25 184 LYS A CA 1
ATOM 1498 C C . LYS A 1 184 ? -16.809 19.044 13.545 1.00 88.25 184 LYS A C 1
ATOM 1500 O O . LYS A 1 184 ? -17.564 19.937 13.925 1.00 88.25 184 LYS A O 1
ATOM 1505 N N . MET A 1 185 ? -17.095 17.751 13.702 1.00 82.44 185 MET A N 1
ATOM 1506 C CA . MET A 1 185 ? -18.289 17.292 14.412 1.00 82.44 185 MET A CA 1
ATOM 1507 C C . MET A 1 185 ? -18.090 17.471 15.919 1.00 82.44 185 MET A C 1
ATOM 1509 O O . MET A 1 185 ? -17.183 16.869 16.506 1.00 82.44 185 MET A O 1
ATOM 1513 N N . GLN A 1 186 ? -18.950 18.290 16.533 1.00 73.75 186 GLN A N 1
ATOM 1514 C CA . GLN A 1 186 ? -19.021 18.435 17.988 1.00 73.75 186 GLN A CA 1
ATOM 1515 C C . GLN A 1 186 ? -19.377 17.090 18.638 1.00 73.75 186 GLN A C 1
ATOM 1517 O O . GLN A 1 186 ? -20.071 16.277 18.033 1.00 73.75 186 GLN A O 1
ATOM 1522 N N . GLY A 1 187 ? -18.881 16.852 19.853 1.00 73.62 187 GLY A N 1
ATOM 1523 C CA . GLY A 1 187 ? -19.169 15.638 20.617 1.00 73.62 187 GLY A CA 1
ATOM 1524 C C . GLY A 1 187 ? -17.911 14.921 21.103 1.00 73.62 187 GLY A C 1
ATOM 1525 O O . GLY A 1 187 ? -16.942 15.555 21.523 1.00 73.62 187 GLY A O 1
ATOM 1526 N N . SER A 1 188 ? -17.958 13.593 21.051 1.00 74.94 188 SER A N 1
ATOM 1527 C CA . SER A 1 188 ? -16.996 12.638 21.610 1.00 74.94 188 SER A CA 1
ATOM 1528 C C . SER A 1 188 ? -15.546 12.903 21.216 1.00 74.94 188 SER A C 1
ATOM 1530 O O . SER A 1 188 ? -15.248 13.323 20.088 1.00 74.94 188 SER A O 1
ATOM 1532 N N . ARG A 1 189 ? -14.623 12.554 22.120 1.00 86.75 189 ARG A N 1
ATOM 1533 C CA . ARG A 1 189 ? -13.188 12.542 21.825 1.00 86.75 189 ARG A CA 1
ATOM 1534 C C . ARG A 1 189 ? -12.882 11.401 20.855 1.00 86.75 189 ARG A C 1
ATOM 1536 O O . ARG A 1 189 ? -13.214 10.249 21.122 1.00 86.75 189 ARG A O 1
ATOM 1543 N N . LYS A 1 190 ? -12.224 11.707 19.738 1.00 92.12 190 LYS A N 1
ATOM 1544 C CA . LYS A 1 190 ? -11.952 10.739 18.668 1.00 92.12 190 LYS A CA 1
ATOM 1545 C C . LYS A 1 190 ? -10.491 10.307 18.709 1.00 92.12 190 LYS A C 1
ATOM 1547 O O . LYS A 1 190 ? -9.586 11.136 18.750 1.00 92.12 190 LYS A O 1
ATOM 1552 N N . THR A 1 191 ? -10.265 9.001 18.693 1.00 95.44 191 THR A N 1
ATOM 1553 C CA . THR A 1 191 ? -8.946 8.394 18.517 1.00 95.44 191 THR A CA 1
ATOM 1554 C C . THR A 1 191 ? -8.877 7.805 17.121 1.00 95.44 191 THR A C 1
ATOM 1556 O O . THR A 1 191 ? -9.509 6.790 16.832 1.00 95.44 191 THR A O 1
ATOM 1559 N N . TRP A 1 192 ? -8.094 8.429 16.252 1.00 96.56 192 TRP A N 1
ATOM 1560 C CA . TRP A 1 192 ? -7.911 7.964 14.885 1.00 96.56 192 TRP A CA 1
ATOM 1561 C C . TRP A 1 192 ? -6.761 6.970 14.807 1.00 96.56 192 TRP A C 1
ATOM 1563 O O . TRP A 1 192 ? -5.741 7.113 15.478 1.00 96.56 192 TRP A O 1
ATOM 1573 N N . ILE A 1 193 ? -6.910 5.963 13.959 1.00 97.62 193 ILE A N 1
ATOM 1574 C CA . ILE A 1 193 ? -5.850 5.035 13.581 1.00 97.62 193 ILE A CA 1
ATOM 1575 C C . ILE A 1 193 ? -5.817 5.038 12.056 1.00 97.62 193 ILE A C 1
ATOM 1577 O O . ILE A 1 193 ? -6.648 4.404 11.405 1.00 97.62 193 ILE A O 1
ATOM 1581 N N . ALA A 1 194 ? -4.895 5.810 11.490 1.00 97.50 194 ALA A N 1
ATOM 1582 C CA . ALA A 1 194 ? -4.799 6.036 10.056 1.00 97.50 194 ALA A CA 1
ATOM 1583 C C . ALA A 1 194 ? -3.811 5.070 9.390 1.00 97.50 194 ALA A C 1
ATOM 1585 O O . ALA A 1 194 ? -2.685 4.876 9.862 1.00 97.50 194 ALA A O 1
ATOM 1586 N N . LEU A 1 195 ? -4.226 4.504 8.258 1.00 96.75 195 LEU A N 1
ATOM 1587 C CA . LEU A 1 195 ? -3.404 3.677 7.386 1.00 96.75 195 LEU A CA 1
ATOM 1588 C C . LEU A 1 195 ? -3.447 4.212 5.939 1.00 96.75 195 LEU A C 1
ATOM 1590 O O . LEU A 1 195 ? -4.368 3.866 5.192 1.00 96.75 195 LEU A O 1
ATOM 1594 N N . PRO A 1 196 ? -2.455 5.023 5.528 1.00 91.81 196 PRO A N 1
ATOM 1595 C CA . PRO A 1 196 ? -2.280 5.429 4.137 1.00 91.81 196 PRO A CA 1
ATOM 1596 C C . PRO A 1 196 ? -1.806 4.243 3.285 1.00 91.81 196 PRO A C 1
ATOM 1598 O O . PRO A 1 196 ? -0.719 3.698 3.492 1.00 91.81 196 PRO A O 1
ATOM 1601 N N . LEU A 1 197 ? -2.628 3.824 2.321 1.00 88.31 197 LEU A N 1
ATOM 1602 C CA . LEU A 1 197 ? -2.319 2.705 1.420 1.00 88.31 197 LEU A CA 1
ATOM 1603 C C . LEU A 1 197 ? -1.426 3.099 0.241 1.00 88.31 197 LEU A C 1
ATOM 1605 O O . LEU A 1 197 ? -0.733 2.246 -0.307 1.00 88.31 197 LEU A O 1
ATOM 1609 N N . ASP A 1 198 ? -1.421 4.380 -0.107 1.00 77.06 198 ASP A N 1
ATOM 1610 C CA . ASP A 1 198 ? -0.578 4.981 -1.141 1.00 77.06 198 ASP A CA 1
ATOM 1611 C C . ASP A 1 198 ? 0.855 5.251 -0.647 1.00 77.06 198 ASP A C 1
ATOM 1613 O O . ASP A 1 198 ? 1.688 5.717 -1.408 1.00 77.06 198 ASP A O 1
ATOM 1617 N N . GLY A 1 199 ? 1.180 4.981 0.625 1.00 74.25 199 GLY A N 1
ATOM 1618 C CA . GLY A 1 199 ? 2.494 5.307 1.197 1.00 74.25 199 GLY A CA 1
ATOM 1619 C C . GLY A 1 199 ? 2.678 6.798 1.492 1.00 74.25 199 GLY A C 1
ATOM 1620 O O . GLY A 1 199 ? 3.804 7.262 1.689 1.00 74.25 199 GLY A O 1
ATOM 1621 N N . SER A 1 200 ? 1.577 7.552 1.528 1.00 78.06 200 SER A N 1
ATOM 1622 C CA . SER A 1 200 ? 1.596 8.981 1.800 1.00 78.06 200 SER A CA 1
ATOM 1623 C C . SER A 1 200 ? 1.909 9.333 3.237 1.00 78.06 200 SER A C 1
ATOM 1625 O O . SER A 1 200 ? 1.613 8.590 4.171 1.00 78.06 200 SER A O 1
ATOM 1627 N N . ASN A 1 201 ? 2.495 10.521 3.408 1.00 83.62 201 ASN A N 1
ATOM 1628 C CA . ASN A 1 201 ? 2.568 11.126 4.721 1.00 83.62 201 ASN A CA 1
ATOM 1629 C C . ASN A 1 201 ? 1.245 11.848 5.026 1.00 83.62 201 ASN A C 1
ATOM 1631 O O . ASN A 1 201 ? 0.824 12.729 4.267 1.00 83.62 201 ASN A O 1
ATOM 1635 N N . VAL A 1 202 ? 0.616 11.451 6.130 1.00 89.00 202 VAL A N 1
ATOM 1636 C CA . VAL A 1 202 ? -0.598 12.059 6.695 1.00 89.00 202 VAL A CA 1
ATOM 1637 C C . VAL A 1 202 ? -0.342 12.675 8.075 1.00 89.00 202 VAL A C 1
ATOM 1639 O O . VAL A 1 202 ? -1.278 13.142 8.709 1.00 89.00 202 VAL A O 1
ATOM 1642 N N . ASP A 1 203 ? 0.911 12.703 8.541 1.00 89.50 203 ASP A N 1
ATOM 1643 C CA . ASP A 1 203 ? 1.343 13.230 9.844 1.00 89.50 203 ASP A CA 1
ATOM 1644 C C . ASP A 1 203 ? 0.822 14.651 10.135 1.00 89.50 203 ASP A C 1
ATOM 1646 O O . ASP A 1 203 ? 0.630 15.011 11.296 1.00 89.50 203 ASP A O 1
ATOM 1650 N N . ASP A 1 204 ? 0.597 15.451 9.087 1.00 88.62 204 ASP A N 1
ATOM 1651 C CA . ASP A 1 204 ? 0.107 16.829 9.154 1.00 88.62 204 ASP A CA 1
ATOM 1652 C C . ASP A 1 204 ? -1.386 16.945 9.485 1.00 88.62 204 ASP A C 1
ATOM 1654 O O . ASP A 1 204 ? -1.815 17.973 10.004 1.00 88.62 204 ASP A O 1
ATOM 1658 N N . VAL A 1 205 ? -2.171 15.899 9.212 1.00 92.31 205 VAL A N 1
ATOM 1659 C CA . VAL A 1 205 ? -3.624 15.893 9.437 1.00 92.31 205 VAL A CA 1
ATOM 1660 C C . VAL A 1 205 ? -4.038 15.072 10.655 1.00 92.31 205 VAL A C 1
ATOM 1662 O O . VAL A 1 205 ? -5.172 15.197 11.102 1.00 92.31 205 VAL A O 1
ATOM 1665 N N . ILE A 1 206 ? -3.155 14.237 11.213 1.00 94.25 206 ILE A N 1
ATOM 1666 C CA . ILE A 1 206 ? -3.489 13.400 12.374 1.00 94.25 206 ILE A CA 1
ATOM 1667 C C . ILE A 1 206 ? -3.666 14.269 13.631 1.00 94.25 206 ILE A C 1
ATOM 1669 O O . ILE A 1 206 ? -2.737 14.994 13.993 1.00 94.25 206 ILE A O 1
ATOM 1673 N N . PRO A 1 207 ? -4.802 14.177 14.348 1.00 94.38 207 PRO A N 1
ATOM 1674 C CA . PRO A 1 207 ? -5.018 14.951 15.565 1.00 94.38 207 PRO A CA 1
ATOM 1675 C C . PRO A 1 207 ? -4.274 14.351 16.777 1.00 94.38 207 PRO A C 1
ATOM 1677 O O . PRO A 1 207 ? -3.970 13.153 16.801 1.00 94.38 207 PRO A O 1
ATOM 1680 N N . PRO A 1 208 ? -3.980 15.147 17.824 1.00 94.31 208 PRO A N 1
ATOM 1681 C CA . PRO A 1 208 ? -3.320 14.654 19.032 1.00 94.31 208 PRO A CA 1
ATOM 1682 C C . PRO A 1 208 ? -4.074 13.497 19.702 1.00 94.31 208 PRO A C 1
ATOM 1684 O O . PRO A 1 208 ? -5.297 13.502 19.802 1.00 94.31 208 PRO A O 1
ATOM 1687 N N . GLY A 1 209 ? -3.341 12.505 20.204 1.00 93.38 209 GLY A N 1
ATOM 1688 C CA . GLY A 1 209 ? -3.907 11.277 20.770 1.00 93.38 209 GLY A CA 1
ATOM 1689 C C . GLY A 1 209 ? -4.142 10.162 19.748 1.00 93.38 209 GLY A C 1
ATOM 1690 O O . GLY A 1 209 ? -4.420 9.033 20.144 1.00 93.38 209 GLY A O 1
ATOM 1691 N N . SER A 1 210 ? -3.995 10.459 18.455 1.00 96.50 210 SER A N 1
ATOM 1692 C CA . SER A 1 210 ? -4.246 9.520 17.362 1.00 96.50 210 SER A CA 1
ATOM 1693 C C . SER A 1 210 ? -2.967 8.902 16.803 1.00 96.50 210 SER A C 1
ATOM 1695 O O . SER A 1 210 ? -1.855 9.344 17.093 1.00 96.50 210 SER A O 1
ATOM 1697 N N . TYR A 1 211 ? -3.131 7.858 15.998 1.00 97.06 211 TYR A N 1
ATOM 1698 C CA . TYR A 1 211 ? -2.074 6.982 15.518 1.00 97.06 211 TYR A CA 1
ATOM 1699 C C . TYR A 1 211 ? -2.025 6.942 13.992 1.00 97.06 211 TYR A C 1
ATOM 1701 O O . TYR A 1 211 ? -3.052 7.008 13.318 1.00 97.06 211 TYR A O 1
ATOM 1709 N N . VAL A 1 212 ? -0.827 6.750 13.449 1.00 96.00 212 VAL A N 1
ATOM 1710 C CA . VAL A 1 212 ? -0.575 6.595 12.015 1.00 96.00 212 VAL A CA 1
ATOM 1711 C C . VAL A 1 212 ? 0.401 5.459 11.760 1.00 96.00 212 VAL A C 1
ATOM 1713 O O . VAL A 1 212 ? 1.421 5.323 12.440 1.00 96.00 212 VAL A O 1
ATOM 1716 N N . VAL A 1 213 ? 0.090 4.633 10.764 1.00 94.62 213 VAL A N 1
ATOM 1717 C CA . VAL A 1 213 ? 1.019 3.648 10.209 1.00 94.62 213 VAL A CA 1
ATOM 1718 C C . VAL A 1 213 ? 1.812 4.312 9.089 1.00 94.62 213 VAL A C 1
ATOM 1720 O O . VAL A 1 213 ? 1.239 4.735 8.091 1.00 94.62 213 VAL A O 1
ATOM 1723 N N . ARG A 1 214 ? 3.137 4.377 9.220 1.00 87.81 214 ARG A N 1
ATOM 1724 C CA . ARG A 1 214 ? 4.026 4.980 8.214 1.00 87.81 214 ARG A CA 1
ATOM 1725 C C . ARG A 1 214 ? 5.297 4.157 8.041 1.00 87.81 214 ARG A C 1
ATOM 1727 O O . ARG A 1 214 ? 5.645 3.329 8.886 1.00 87.81 214 ARG A O 1
ATOM 1734 N N . THR A 1 215 ? 6.002 4.347 6.934 1.00 80.88 215 THR A N 1
ATOM 1735 C CA . THR A 1 215 ? 7.351 3.790 6.774 1.00 80.88 215 THR A CA 1
ATOM 1736 C C . THR A 1 215 ? 8.322 4.519 7.694 1.00 80.88 215 THR A C 1
ATOM 1738 O O . THR A 1 215 ? 8.174 5.718 7.927 1.00 80.88 215 THR A O 1
ATOM 1741 N N . SER A 1 216 ? 9.338 3.815 8.200 1.00 72.12 216 SER A N 1
ATOM 1742 C CA . SER A 1 216 ? 10.437 4.472 8.917 1.00 72.12 216 SER A CA 1
ATOM 1743 C C . SER A 1 216 ? 11.062 5.534 8.007 1.00 72.12 216 SER A C 1
ATOM 1745 O O . SER A 1 216 ? 11.352 5.204 6.852 1.00 72.12 216 SER A O 1
ATOM 1747 N N . PRO A 1 217 ? 11.300 6.768 8.491 1.00 65.12 217 PRO A N 1
ATOM 1748 C CA . PRO A 1 217 ? 11.984 7.775 7.694 1.00 65.12 217 PRO A CA 1
ATOM 1749 C C . PRO A 1 217 ? 13.333 7.227 7.220 1.00 65.12 217 PRO A C 1
ATOM 1751 O O . PRO A 1 217 ? 13.981 6.429 7.911 1.00 65.12 217 PRO A O 1
ATOM 1754 N N . PHE A 1 218 ? 13.705 7.601 5.999 1.00 59.03 218 PHE A N 1
ATOM 1755 C CA . PHE A 1 218 ? 15.027 7.309 5.474 1.00 59.03 218 PHE A CA 1
ATOM 1756 C C . PHE A 1 218 ? 15.989 8.362 6.000 1.00 59.03 218 PHE A C 1
ATOM 1758 O O . PHE A 1 218 ? 15.732 9.554 5.841 1.00 59.03 218 PHE A O 1
ATOM 1765 N N . ASP A 1 219 ? 17.065 7.911 6.631 1.00 54.78 219 ASP A N 1
ATOM 1766 C CA . ASP A 1 219 ? 18.130 8.797 7.067 1.00 54.78 219 ASP A CA 1
ATOM 1767 C C . ASP A 1 219 ? 18.892 9.295 5.829 1.00 54.78 219 ASP A C 1
ATOM 1769 O O . ASP A 1 219 ? 19.522 8.516 5.109 1.00 54.78 219 ASP A O 1
ATOM 1773 N N . LEU A 1 220 ? 18.746 10.586 5.530 1.00 49.72 220 LEU A N 1
ATOM 1774 C CA . LEU A 1 220 ? 19.377 11.231 4.380 1.00 49.72 220 LEU A CA 1
ATOM 1775 C C . LEU A 1 220 ? 20.876 11.454 4.604 1.00 49.72 220 LEU A C 1
ATOM 1777 O O . LEU A 1 220 ? 21.601 11.603 3.618 1.00 49.72 220 LEU A O 1
ATOM 1781 N N . ASP A 1 221 ? 21.348 11.418 5.850 1.00 45.47 221 ASP A N 1
ATOM 1782 C CA . ASP A 1 221 ? 22.765 11.587 6.174 1.00 45.47 221 ASP A CA 1
ATOM 1783 C C . ASP A 1 221 ? 23.575 10.388 5.659 1.00 45.47 221 ASP A C 1
ATOM 1785 O O . ASP A 1 221 ? 24.671 10.553 5.117 1.00 45.47 221 ASP A O 1
ATOM 1789 N N . LEU A 1 222 ? 22.954 9.201 5.621 1.00 49.16 222 LEU A N 1
ATOM 1790 C CA . LEU A 1 222 ? 23.505 8.026 4.943 1.00 49.16 222 LEU A CA 1
ATOM 1791 C C . LEU A 1 222 ? 23.750 8.268 3.447 1.00 49.16 222 LEU A C 1
ATOM 1793 O O . LEU A 1 222 ? 24.632 7.642 2.880 1.00 49.16 222 LEU A O 1
ATOM 1797 N N . LEU A 1 223 ? 23.012 9.146 2.758 1.00 47.34 223 LEU A N 1
ATOM 1798 C CA . LEU A 1 223 ? 23.281 9.425 1.338 1.00 47.34 223 LEU A CA 1
ATOM 1799 C C . LEU A 1 223 ? 24.506 10.315 1.129 1.00 47.34 223 LEU A C 1
ATOM 1801 O O . LEU A 1 223 ? 25.159 10.182 0.092 1.00 47.34 223 LEU A O 1
ATOM 1805 N N . GLN A 1 224 ? 24.808 11.203 2.080 1.00 46.66 224 GLN A N 1
ATOM 1806 C CA . GLN A 1 224 ? 25.944 12.121 1.985 1.00 46.66 224 GLN A CA 1
ATOM 1807 C C . GLN A 1 224 ? 27.281 11.386 2.135 1.00 46.66 224 GLN A C 1
ATOM 1809 O O . GLN A 1 224 ? 28.247 11.723 1.450 1.00 46.66 224 GLN A O 1
ATOM 1814 N N . GLU A 1 225 ? 27.324 10.333 2.952 1.00 44.12 225 GLU A N 1
ATOM 1815 C CA . GLU A 1 225 ? 28.530 9.519 3.151 1.00 44.12 225 GLU A CA 1
ATOM 1816 C C . GLU A 1 225 ? 28.837 8.597 1.962 1.00 44.12 225 GLU A C 1
ATOM 1818 O O . GLU A 1 225 ? 29.990 8.242 1.705 1.00 44.12 225 GLU A O 1
ATOM 1823 N N . ILE A 1 226 ? 27.826 8.232 1.169 1.00 49.31 226 ILE A N 1
ATOM 1824 C CA . ILE A 1 226 ? 27.997 7.259 0.093 1.00 49.31 226 ILE A CA 1
ATOM 1825 C C . ILE A 1 226 ? 28.442 7.957 -1.199 1.00 49.31 226 ILE A C 1
ATOM 1827 O O . ILE A 1 226 ? 27.699 8.075 -2.177 1.00 49.31 226 ILE A O 1
ATOM 1831 N N . SER A 1 227 ? 29.703 8.362 -1.242 1.00 45.59 227 SER A N 1
ATOM 1832 C CA . SER A 1 227 ? 30.342 8.965 -2.419 1.00 45.59 227 SER A CA 1
ATOM 1833 C C . SER A 1 227 ? 30.919 7.934 -3.410 1.00 45.59 227 SER A C 1
ATOM 1835 O O . SER A 1 227 ? 31.303 8.304 -4.521 1.00 45.59 227 SER A O 1
ATOM 1837 N N . SER A 1 228 ? 30.901 6.629 -3.082 1.00 48.06 228 SER A N 1
ATOM 1838 C CA . SER A 1 228 ? 31.371 5.541 -3.960 1.00 48.06 228 SER A CA 1
ATOM 1839 C C . SER A 1 228 ? 30.339 4.407 -4.166 1.00 48.06 228 SER A C 1
ATOM 1841 O O . SER A 1 228 ? 29.441 4.216 -3.339 1.00 48.06 228 SER A O 1
ATOM 1843 N N . PRO A 1 229 ? 30.426 3.633 -5.271 1.00 49.88 229 PRO A N 1
ATOM 1844 C CA . PRO A 1 229 ? 29.575 2.461 -5.507 1.00 49.88 229 PRO A CA 1
ATOM 1845 C C . PRO A 1 229 ? 29.817 1.316 -4.514 1.00 49.88 229 PRO A C 1
ATOM 1847 O O . PRO A 1 229 ? 28.898 0.544 -4.257 1.00 49.88 229 PRO A O 1
ATOM 1850 N N . ASP A 1 230 ? 31.027 1.204 -3.962 1.00 48.84 230 ASP A N 1
ATOM 1851 C CA . ASP A 1 230 ? 31.398 0.113 -3.055 1.00 48.84 230 ASP A CA 1
ATOM 1852 C C . ASP A 1 230 ? 30.908 0.390 -1.616 1.00 48.84 230 ASP A C 1
ATOM 1854 O O . ASP A 1 230 ? 30.320 -0.496 -1.000 1.00 48.84 230 ASP A O 1
ATOM 1858 N N . LEU A 1 231 ? 30.962 1.646 -1.146 1.00 48.38 231 LEU A N 1
ATOM 1859 C CA . LEU A 1 231 ? 30.320 2.083 0.112 1.00 48.38 231 LEU A CA 1
ATOM 1860 C C . LEU A 1 231 ? 28.789 1.958 0.054 1.00 48.38 231 LEU A C 1
ATOM 1862 O O . LEU A 1 231 ? 28.120 1.734 1.059 1.00 48.38 231 LEU A O 1
ATOM 1866 N N . PHE A 1 232 ? 28.204 2.068 -1.143 1.00 48.16 232 PHE A N 1
ATOM 1867 C CA . PHE A 1 232 ? 26.774 1.834 -1.332 1.00 48.16 232 PHE A CA 1
ATOM 1868 C C . PHE A 1 232 ? 26.405 0.366 -1.202 1.00 48.16 232 PHE A C 1
ATOM 1870 O O . PHE A 1 232 ? 25.295 0.077 -0.780 1.00 48.16 232 PHE A O 1
ATOM 1877 N N . LEU A 1 233 ? 27.291 -0.558 -1.579 1.00 49.19 233 LEU A N 1
ATOM 1878 C CA . LEU A 1 233 ? 27.053 -1.983 -1.374 1.00 49.19 233 LEU A CA 1
ATOM 1879 C C . LEU A 1 233 ? 27.099 -2.323 0.111 1.00 49.19 233 LEU A C 1
ATOM 1881 O O . LE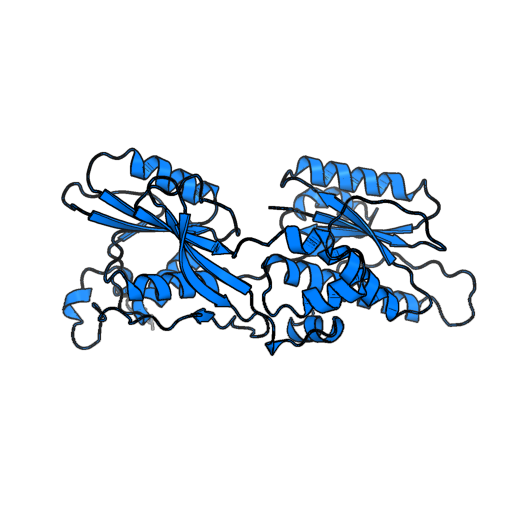U A 1 233 ? 26.244 -3.082 0.551 1.00 49.19 233 LEU A O 1
ATOM 1885 N N . GLU A 1 234 ? 28.003 -1.708 0.874 1.00 51.00 234 GLU A N 1
ATOM 1886 C CA . GLU A 1 234 ? 28.011 -1.793 2.338 1.00 51.00 234 GLU A CA 1
ATOM 1887 C C . GLU A 1 234 ? 26.739 -1.191 2.947 1.00 51.00 234 GLU A C 1
ATOM 1889 O O . GLU A 1 234 ? 26.054 -1.870 3.705 1.00 51.00 234 GLU A O 1
ATOM 1894 N N . ALA A 1 235 ? 26.303 0.002 2.538 1.00 49.50 235 ALA A N 1
ATOM 1895 C CA . ALA A 1 235 ? 25.031 0.569 3.001 1.00 49.50 235 ALA A CA 1
ATOM 1896 C C . ALA A 1 235 ? 23.797 -0.233 2.525 1.00 49.50 235 ALA A C 1
ATOM 1898 O O . ALA A 1 235 ? 22.809 -0.351 3.244 1.00 49.50 235 ALA A O 1
ATOM 1899 N N . ALA A 1 236 ? 23.846 -0.841 1.336 1.00 46.72 236 ALA A N 1
ATOM 1900 C CA . ALA A 1 236 ? 22.817 -1.738 0.804 1.00 46.72 236 ALA A CA 1
ATOM 1901 C C . ALA A 1 236 ? 22.889 -3.155 1.393 1.00 46.72 236 ALA A C 1
ATOM 1903 O O . ALA A 1 236 ? 22.002 -3.959 1.109 1.00 46.72 236 ALA A O 1
ATOM 1904 N N . THR A 1 237 ? 23.897 -3.466 2.220 1.00 49.16 237 THR A N 1
ATOM 1905 C CA . THR A 1 237 ? 23.819 -4.597 3.155 1.00 49.16 237 THR A CA 1
ATOM 1906 C C . THR A 1 237 ? 22.923 -4.289 4.351 1.00 49.16 237 THR A C 1
ATOM 1908 O O . THR A 1 237 ? 22.597 -5.214 5.100 1.00 49.16 237 THR A O 1
ATOM 1911 N N . SER A 1 238 ? 22.473 -3.031 4.509 1.00 57.41 238 SER A N 1
ATOM 1912 C CA . SER A 1 238 ? 21.468 -2.683 5.507 1.00 57.41 238 SER A CA 1
ATOM 1913 C C . SER A 1 238 ? 20.257 -3.604 5.347 1.00 57.41 238 SER A C 1
ATOM 1915 O O . SER A 1 238 ? 19.643 -3.660 4.277 1.00 57.41 238 SER A O 1
ATOM 1917 N N . PRO A 1 239 ? 19.863 -4.311 6.416 1.00 61.88 239 PRO A N 1
ATOM 1918 C CA . PRO A 1 239 ? 18.753 -5.248 6.373 1.00 61.88 239 PRO A CA 1
ATOM 1919 C C . PRO A 1 239 ? 17.387 -4.555 6.231 1.00 61.88 239 PRO A C 1
ATOM 1921 O O . PRO A 1 239 ? 16.343 -5.216 6.227 1.00 61.88 239 PRO A O 1
ATOM 1924 N N . VAL A 1 240 ? 17.361 -3.221 6.159 1.00 59.75 240 VAL A N 1
ATOM 1925 C CA . VAL A 1 240 ? 16.142 -2.419 6.131 1.00 59.75 240 VAL A CA 1
ATOM 1926 C C . VAL A 1 240 ? 15.985 -1.718 4.784 1.00 59.75 240 VAL A C 1
ATOM 1928 O O . VAL A 1 240 ? 16.798 -0.902 4.366 1.00 59.75 240 VAL A O 1
ATOM 1931 N N . ILE A 1 241 ? 14.879 -2.020 4.115 1.00 62.25 241 ILE A N 1
ATOM 1932 C CA . ILE A 1 241 ? 14.382 -1.301 2.950 1.00 62.25 241 ILE A CA 1
ATOM 1933 C C . ILE A 1 241 ? 13.518 -0.156 3.467 1.00 62.25 241 ILE A C 1
ATOM 1935 O O . ILE A 1 241 ? 12.499 -0.374 4.120 1.00 62.25 241 ILE A O 1
ATOM 1939 N N . HIS A 1 242 ? 13.927 1.069 3.165 1.00 64.00 242 HIS A N 1
ATOM 1940 C CA . HIS A 1 242 ? 13.264 2.271 3.672 1.00 64.00 242 HIS A CA 1
ATOM 1941 C C . HIS A 1 242 ? 12.141 2.784 2.769 1.00 64.00 242 HIS A C 1
ATOM 1943 O O . HIS A 1 242 ? 11.366 3.638 3.178 1.00 64.00 242 HIS A O 1
ATOM 1949 N N . SER A 1 243 ? 12.033 2.253 1.550 1.00 67.56 243 SER A N 1
ATOM 1950 C CA . SER A 1 243 ? 10.957 2.596 0.625 1.00 67.56 243 SER A CA 1
ATOM 1951 C C . SER A 1 243 ? 10.393 1.333 -0.036 1.00 67.56 243 SER A C 1
ATOM 1953 O O . SER A 1 243 ? 11.154 0.580 -0.656 1.00 67.56 243 SER A O 1
ATOM 1955 N N . PRO A 1 244 ? 9.073 1.087 0.067 1.00 66.81 244 PRO A N 1
ATOM 1956 C CA . PRO A 1 244 ? 8.428 -0.093 -0.511 1.00 66.81 244 PRO A CA 1
ATOM 1957 C C . PRO A 1 244 ? 8.492 -0.111 -2.049 1.00 66.81 244 PRO A C 1
ATOM 1959 O O . PRO A 1 244 ? 8.467 -1.179 -2.663 1.00 66.81 244 PRO A O 1
ATOM 1962 N N . HIS A 1 245 ? 8.673 1.055 -2.671 1.00 71.12 245 HIS A N 1
ATOM 1963 C CA . HIS A 1 245 ? 8.731 1.240 -4.123 1.00 71.12 245 HIS A CA 1
ATOM 1964 C C . HIS A 1 245 ? 10.043 0.732 -4.744 1.00 71.12 245 HIS A C 1
ATOM 1966 O O . HIS A 1 245 ? 10.086 0.362 -5.920 1.00 71.12 245 HIS A O 1
ATOM 1972 N N . LEU A 1 246 ? 11.126 0.655 -3.957 1.00 72.44 246 LEU A N 1
ATOM 1973 C CA . LEU A 1 246 ? 12.461 0.295 -4.455 1.00 72.44 246 LEU A CA 1
ATOM 1974 C C . LEU A 1 246 ? 12.516 -1.095 -5.087 1.00 72.44 246 LEU A C 1
ATOM 1976 O O . LEU A 1 246 ? 13.285 -1.312 -6.024 1.00 72.44 246 LEU A O 1
ATOM 1980 N N . LEU A 1 247 ? 11.714 -2.037 -4.590 1.00 75.50 247 LEU A N 1
ATOM 1981 C CA . LEU A 1 247 ? 11.678 -3.384 -5.149 1.00 75.50 247 LEU A CA 1
ATOM 1982 C C . LEU A 1 247 ? 10.992 -3.414 -6.518 1.00 75.50 247 LEU A C 1
ATOM 1984 O O . LEU A 1 247 ? 11.470 -4.111 -7.407 1.00 75.50 247 LEU A O 1
ATOM 1988 N N . GLY A 1 248 ? 9.914 -2.645 -6.699 1.00 77.50 248 GLY A N 1
ATOM 1989 C CA . GLY A 1 248 ? 9.224 -2.512 -7.986 1.00 77.50 248 GLY A CA 1
ATOM 1990 C C . GLY A 1 248 ? 10.124 -1.894 -9.056 1.00 77.50 248 GLY A C 1
ATOM 1991 O O . GLY A 1 248 ? 10.302 -2.465 -10.132 1.00 77.50 248 GLY A O 1
ATOM 1992 N N . ILE A 1 249 ? 10.790 -0.789 -8.708 1.00 77.31 249 ILE A N 1
ATOM 1993 C CA . ILE A 1 249 ? 11.775 -0.128 -9.577 1.00 77.31 249 ILE A CA 1
ATOM 1994 C C . ILE A 1 249 ? 12.934 -1.084 -9.896 1.00 77.31 249 ILE A C 1
ATOM 1996 O O . ILE A 1 249 ? 13.300 -1.268 -11.056 1.00 77.31 249 ILE A O 1
ATOM 2000 N N . GLY A 1 250 ? 13.494 -1.736 -8.871 1.00 76.50 250 GLY A N 1
ATOM 2001 C CA . GLY A 1 250 ? 14.588 -2.691 -9.029 1.00 76.50 250 GLY A CA 1
ATOM 2002 C C . GLY A 1 250 ? 14.225 -3.867 -9.936 1.00 76.50 250 GLY A C 1
ATOM 2003 O O . GLY A 1 250 ? 15.016 -4.216 -10.810 1.00 76.50 250 GLY A O 1
ATOM 2004 N N . LYS A 1 251 ? 13.024 -4.437 -9.774 1.00 83.12 251 LYS A N 1
ATOM 2005 C CA . LYS A 1 251 ? 12.495 -5.508 -10.631 1.00 83.12 251 LYS A CA 1
ATOM 2006 C C . LYS A 1 251 ? 12.458 -5.063 -12.092 1.00 83.12 251 LYS A C 1
ATOM 2008 O O . LYS A 1 251 ? 13.084 -5.705 -12.930 1.00 83.12 251 LYS A O 1
ATOM 2013 N N . ALA A 1 252 ? 11.838 -3.920 -12.378 1.00 83.31 252 ALA A N 1
ATOM 2014 C CA . ALA A 1 252 ? 11.706 -3.431 -13.747 1.00 83.31 252 ALA A CA 1
ATOM 2015 C C . ALA A 1 252 ? 13.055 -3.124 -14.418 1.00 83.31 252 ALA A C 1
ATOM 2017 O O . ALA A 1 252 ? 13.217 -3.366 -15.614 1.00 83.31 252 ALA A O 1
ATOM 2018 N N . ILE A 1 253 ? 14.035 -2.621 -13.661 1.00 80.06 253 ILE A N 1
ATOM 2019 C CA . ILE A 1 253 ? 15.391 -2.368 -14.166 1.00 80.06 253 ILE A CA 1
ATOM 2020 C C . ILE A 1 253 ? 16.107 -3.673 -14.516 1.00 80.06 253 ILE A C 1
ATOM 2022 O O . ILE A 1 253 ? 16.747 -3.751 -15.563 1.00 80.06 253 ILE A O 1
ATOM 2026 N N . VAL A 1 254 ? 16.017 -4.695 -13.660 1.00 81.81 254 VAL A N 1
ATOM 2027 C CA . VAL A 1 254 ? 16.659 -5.991 -13.922 1.00 81.81 254 VAL A CA 1
ATOM 2028 C C . VAL A 1 254 ? 16.014 -6.675 -15.129 1.00 81.81 254 VAL A C 1
ATOM 2030 O O . VAL A 1 254 ? 16.739 -7.154 -15.999 1.00 81.81 254 VAL A O 1
ATOM 2033 N N . GLU A 1 255 ? 14.683 -6.655 -15.228 1.00 85.44 255 GLU A N 1
ATOM 2034 C CA . GLU A 1 255 ? 13.938 -7.184 -16.379 1.00 85.44 255 GLU A CA 1
ATOM 2035 C C . GLU A 1 255 ? 14.348 -6.490 -17.688 1.00 85.44 255 GLU A C 1
ATOM 2037 O O . GLU A 1 255 ? 14.603 -7.148 -18.696 1.00 85.44 255 GLU A O 1
ATOM 2042 N N . LEU A 1 256 ? 14.481 -5.158 -17.671 1.00 82.81 256 LEU A N 1
ATOM 2043 C CA . LEU A 1 256 ? 14.951 -4.388 -18.827 1.00 82.81 256 LEU A CA 1
ATOM 2044 C C . LEU A 1 256 ? 16.400 -4.716 -19.189 1.00 82.81 256 LEU A C 1
ATOM 2046 O O . LEU A 1 256 ? 16.712 -4.899 -20.363 1.00 82.81 256 LEU A O 1
ATOM 2050 N N . ALA A 1 257 ? 17.286 -4.819 -18.199 1.00 79.62 257 ALA A N 1
ATOM 2051 C CA . ALA A 1 257 ? 18.684 -5.153 -18.436 1.00 79.62 257 ALA A CA 1
ATOM 2052 C C . ALA A 1 257 ? 18.843 -6.553 -19.053 1.00 79.62 257 ALA A C 1
ATOM 2054 O O . ALA A 1 257 ? 19.657 -6.728 -19.959 1.00 79.62 257 ALA A O 1
ATOM 2055 N N . GLN A 1 258 ? 18.055 -7.535 -18.602 1.00 82.00 258 GLN A N 1
ATOM 2056 C CA . GLN A 1 258 ? 18.032 -8.880 -19.184 1.00 82.00 258 GLN A CA 1
ATOM 2057 C C . GLN A 1 258 ? 17.518 -8.862 -20.624 1.00 82.00 258 GLN A C 1
ATOM 2059 O O . GLN A 1 258 ? 18.174 -9.408 -21.508 1.00 82.00 258 GLN A O 1
ATOM 2064 N N . LEU A 1 259 ? 16.410 -8.159 -20.879 1.00 83.75 259 LEU A N 1
ATOM 2065 C CA . LEU A 1 259 ? 15.856 -8.013 -22.224 1.00 83.75 259 LEU A CA 1
ATOM 2066 C C . LEU A 1 259 ? 16.871 -7.390 -23.196 1.00 83.75 259 LEU A C 1
ATOM 2068 O O . LEU A 1 259 ? 17.092 -7.914 -24.286 1.00 83.75 259 LEU A O 1
ATOM 2072 N N . LEU A 1 260 ? 17.520 -6.293 -22.795 1.00 79.06 260 LEU A N 1
ATOM 2073 C CA . LEU A 1 260 ? 18.538 -5.624 -23.610 1.00 79.06 260 LEU A CA 1
ATOM 2074 C C . LEU A 1 260 ? 19.773 -6.506 -23.824 1.00 79.06 260 LEU A C 1
ATOM 2076 O O . LEU A 1 260 ? 20.342 -6.518 -24.915 1.00 79.06 260 LEU A O 1
ATOM 2080 N N . HIS A 1 261 ? 20.181 -7.271 -22.810 1.00 78.12 261 HIS A N 1
ATOM 2081 C CA . HIS A 1 261 ? 21.283 -8.220 -22.932 1.00 78.12 261 HIS A CA 1
ATOM 2082 C C . HIS A 1 261 ? 20.969 -9.338 -23.936 1.00 78.12 261 HIS A C 1
ATOM 2084 O O . HIS A 1 261 ? 21.805 -9.653 -24.786 1.00 78.12 261 HIS A O 1
ATOM 2090 N N . ASP A 1 262 ? 19.764 -9.902 -23.885 1.00 81.94 262 ASP A N 1
ATOM 2091 C CA . ASP A 1 262 ? 19.328 -10.944 -24.814 1.00 81.94 262 ASP A CA 1
ATOM 2092 C C . ASP A 1 262 ? 19.205 -10.413 -26.243 1.00 81.94 262 ASP A C 1
ATOM 2094 O O . ASP A 1 262 ? 19.646 -11.074 -27.188 1.00 81.94 262 ASP A O 1
ATOM 2098 N N . LEU A 1 263 ? 18.679 -9.196 -26.412 1.00 79.88 263 LEU A N 1
ATOM 2099 C CA . LEU A 1 263 ? 18.642 -8.513 -27.705 1.00 79.88 263 LEU A CA 1
ATOM 2100 C C . LEU A 1 263 ? 20.049 -8.270 -28.251 1.00 79.88 263 LEU A C 1
ATOM 2102 O O . LEU A 1 263 ? 20.304 -8.576 -29.415 1.00 79.88 263 LEU A O 1
ATOM 2106 N N . HIS A 1 264 ? 20.977 -7.792 -27.421 1.00 76.38 264 HIS A N 1
ATOM 2107 C CA . HIS A 1 264 ? 22.374 -7.627 -27.813 1.00 76.38 264 HIS A CA 1
ATOM 2108 C C . HIS A 1 264 ? 22.992 -8.957 -28.246 1.00 76.38 264 HIS A C 1
ATOM 2110 O O . HIS A 1 264 ? 23.604 -9.044 -29.302 1.00 76.38 264 HIS A O 1
ATOM 2116 N N . LYS A 1 265 ? 22.818 -10.022 -27.458 1.00 78.88 265 LYS A N 1
ATOM 2117 C CA . LYS A 1 265 ? 23.398 -11.337 -27.755 1.00 78.88 265 LYS A CA 1
ATOM 2118 C C . LYS A 1 265 ? 22.884 -11.914 -29.078 1.00 78.88 265 LYS A C 1
ATOM 2120 O O . LYS A 1 265 ? 23.651 -12.567 -29.780 1.00 78.88 265 LYS A O 1
ATOM 2125 N N . ARG A 1 266 ? 21.606 -11.688 -29.405 1.00 80.56 266 ARG A N 1
ATOM 2126 C CA . ARG A 1 266 ? 20.983 -12.164 -30.651 1.00 80.56 266 ARG A CA 1
ATOM 2127 C C . ARG A 1 266 ? 21.399 -11.350 -31.876 1.00 80.56 266 ARG A C 1
ATOM 2129 O O . ARG A 1 266 ? 21.574 -11.936 -32.935 1.00 80.56 266 ARG A O 1
ATOM 2136 N N . ASN A 1 267 ? 21.553 -10.032 -31.734 1.00 76.50 267 ASN A N 1
ATOM 2137 C CA . ASN A 1 267 ? 21.746 -9.125 -32.873 1.00 76.50 267 ASN A CA 1
ATOM 2138 C C . ASN A 1 267 ? 23.198 -8.644 -33.054 1.00 76.50 267 ASN A C 1
ATOM 2140 O O . ASN A 1 267 ? 23.562 -8.216 -34.143 1.00 76.50 267 ASN A O 1
ATOM 2144 N N . CYS A 1 268 ? 24.036 -8.743 -32.018 1.00 73.69 268 CYS A N 1
ATOM 2145 C CA . CYS A 1 268 ? 25.419 -8.260 -31.998 1.00 73.69 268 CYS A CA 1
ATOM 2146 C C . CYS A 1 268 ? 26.405 -9.394 -31.642 1.00 73.69 268 CYS A C 1
ATOM 2148 O O . CYS A 1 268 ? 26.916 -9.456 -30.515 1.00 73.69 268 CYS A O 1
ATOM 2150 N N . PRO A 1 269 ? 26.681 -10.329 -32.572 1.00 68.56 269 PRO A N 1
ATOM 2151 C CA . PRO A 1 269 ? 27.660 -11.390 -32.358 1.00 68.56 269 PRO A CA 1
ATOM 2152 C C . PRO A 1 269 ? 29.086 -10.836 -32.181 1.00 68.56 269 PRO A C 1
ATOM 2154 O O . PRO A 1 269 ? 29.432 -9.735 -32.616 1.00 68.56 269 PRO A O 1
ATOM 2157 N N . ARG A 1 270 ? 29.942 -11.605 -31.496 1.00 66.69 270 ARG A N 1
ATOM 2158 C CA . ARG A 1 270 ? 31.320 -11.193 -31.178 1.00 66.69 270 ARG A CA 1
ATOM 2159 C C . ARG A 1 270 ? 32.119 -10.955 -32.469 1.00 66.69 270 ARG A C 1
ATOM 2161 O O . ARG A 1 270 ? 32.262 -11.877 -33.257 1.00 66.69 270 ARG A O 1
ATOM 2168 N N . GLY A 1 271 ? 32.683 -9.754 -32.625 1.00 62.72 271 GLY A N 1
ATOM 2169 C CA . GLY A 1 271 ? 33.579 -9.400 -33.740 1.00 62.72 271 GLY A CA 1
ATOM 2170 C C . GLY A 1 271 ? 33.052 -8.300 -34.667 1.00 62.72 271 GLY A C 1
ATOM 2171 O O . GLY A 1 271 ? 33.790 -7.843 -35.528 1.00 62.72 271 GLY A O 1
ATOM 2172 N N . VAL A 1 272 ? 31.812 -7.840 -34.472 1.00 60.91 272 VAL A N 1
ATOM 2173 C CA . VAL A 1 272 ? 31.240 -6.707 -35.213 1.00 60.91 272 VAL A CA 1
ATOM 2174 C C . VAL A 1 272 ? 31.548 -5.401 -34.468 1.00 60.91 272 VAL A C 1
ATOM 2176 O O . VAL A 1 272 ? 31.115 -5.234 -33.329 1.00 60.91 272 VAL A O 1
ATOM 2179 N N . GLU A 1 273 ? 32.305 -4.490 -35.089 1.00 54.66 273 GLU A N 1
ATOM 2180 C CA . GLU A 1 273 ? 32.695 -3.193 -34.496 1.00 54.66 273 GLU A CA 1
ATOM 2181 C C . GLU A 1 273 ? 31.551 -2.170 -34.452 1.00 54.66 273 GLU A C 1
ATOM 2183 O O . GLU A 1 273 ? 31.577 -1.258 -33.634 1.00 54.66 273 GLU A O 1
ATOM 2188 N N . ARG A 1 274 ? 30.523 -2.322 -35.298 1.00 57.25 274 ARG A N 1
ATOM 2189 C CA . ARG A 1 274 ? 29.343 -1.446 -35.329 1.00 57.25 274 ARG A CA 1
ATOM 2190 C C . ARG A 1 274 ? 28.071 -2.279 -35.353 1.00 57.25 274 ARG A C 1
ATOM 2192 O O . ARG A 1 274 ? 27.658 -2.753 -36.406 1.00 57.25 274 ARG A O 1
ATOM 2199 N N . CYS A 1 275 ? 27.459 -2.465 -34.188 1.00 67.19 275 CYS A N 1
ATOM 2200 C CA . CYS A 1 275 ? 26.143 -3.080 -34.081 1.00 67.19 275 CYS A CA 1
ATOM 2201 C C . CYS A 1 275 ? 25.117 -2.038 -33.639 1.00 67.19 275 CYS A C 1
ATOM 2203 O O . CYS A 1 275 ? 25.247 -1.455 -32.564 1.00 67.19 275 CYS A O 1
ATOM 2205 N N . ALA A 1 276 ? 24.091 -1.821 -34.459 1.00 65.56 276 ALA A N 1
ATOM 2206 C CA . ALA A 1 276 ? 22.925 -1.050 -34.055 1.00 65.56 276 ALA A CA 1
ATOM 2207 C C . ALA A 1 276 ? 21.981 -1.970 -33.274 1.00 65.56 276 ALA A C 1
ATOM 2209 O O . ALA A 1 276 ? 21.504 -2.978 -33.797 1.00 65.56 276 ALA A O 1
ATOM 2210 N N . MET A 1 277 ? 21.723 -1.642 -32.009 1.00 67.69 277 MET A N 1
ATOM 2211 C CA . MET A 1 277 ? 20.759 -2.393 -31.214 1.00 67.69 277 MET A CA 1
ATOM 2212 C C . MET A 1 277 ? 19.338 -2.057 -31.697 1.00 67.69 277 MET A C 1
ATOM 2214 O O . MET A 1 277 ? 18.994 -0.876 -31.764 1.00 67.69 277 MET A O 1
ATOM 2218 N N . PRO A 1 278 ? 18.496 -3.055 -32.022 1.00 70.31 278 PRO A N 1
ATOM 2219 C CA . PRO A 1 278 ? 17.106 -2.784 -32.354 1.00 70.31 278 PRO A CA 1
ATOM 2220 C C . PRO A 1 278 ? 16.367 -2.226 -31.134 1.00 70.31 278 PRO A C 1
ATOM 2222 O O . PRO A 1 278 ? 16.680 -2.570 -29.990 1.00 70.31 278 PRO A O 1
ATOM 2225 N N . ARG A 1 279 ? 15.342 -1.402 -31.378 1.00 73.88 279 ARG A N 1
ATOM 2226 C CA . ARG A 1 279 ? 14.428 -0.952 -30.320 1.00 73.88 279 ARG A CA 1
ATOM 2227 C C . ARG A 1 279 ? 13.818 -2.168 -29.621 1.00 73.88 279 ARG A C 1
ATOM 2229 O O . ARG A 1 279 ? 13.398 -3.122 -30.278 1.00 73.88 279 ARG A O 1
ATOM 2236 N N . PHE A 1 280 ? 13.766 -2.141 -28.291 1.00 77.19 280 PHE A N 1
ATOM 2237 C CA . PHE A 1 280 ? 13.172 -3.238 -27.536 1.00 77.19 280 PHE A CA 1
ATOM 2238 C C . PHE A 1 280 ? 11.645 -3.129 -27.519 1.00 77.19 280 PHE A C 1
ATOM 2240 O O . PHE A 1 280 ? 11.080 -2.036 -27.482 1.00 77.19 280 PHE A O 1
ATOM 2247 N N . ASN A 1 281 ? 10.968 -4.275 -27.495 1.00 81.06 281 ASN A N 1
ATOM 2248 C CA . ASN A 1 281 ? 9.533 -4.317 -27.251 1.00 81.06 281 ASN A CA 1
ATOM 2249 C C . ASN A 1 281 ? 9.283 -4.294 -25.736 1.00 81.06 281 ASN A C 1
ATOM 2251 O O . ASN A 1 281 ? 9.667 -5.216 -25.021 1.00 81.06 281 ASN A O 1
ATOM 2255 N N . ALA A 1 282 ? 8.626 -3.255 -25.223 1.00 77.38 282 ALA A N 1
ATOM 2256 C CA . ALA A 1 282 ? 8.328 -3.154 -23.793 1.00 77.38 282 ALA A CA 1
ATOM 2257 C C . ALA A 1 282 ? 7.431 -4.298 -23.281 1.00 77.38 282 ALA A C 1
ATOM 2259 O O . ALA A 1 282 ? 7.496 -4.643 -22.103 1.00 77.38 282 ALA A O 1
ATOM 2260 N N . ASN A 1 283 ? 6.645 -4.917 -24.167 1.00 77.38 283 ASN A N 1
ATOM 2261 C CA . ASN A 1 283 ? 5.748 -6.023 -23.835 1.00 77.38 283 ASN A CA 1
ATOM 2262 C C . ASN A 1 283 ? 6.464 -7.383 -23.789 1.00 77.38 283 ASN A C 1
ATOM 2264 O O . ASN A 1 283 ? 5.877 -8.356 -23.332 1.00 77.38 283 ASN A O 1
ATOM 2268 N N . SER A 1 284 ? 7.715 -7.482 -24.257 1.00 78.75 284 SER A N 1
ATOM 2269 C CA . SER A 1 284 ? 8.477 -8.741 -24.243 1.00 78.75 284 SER A CA 1
ATOM 2270 C C . SER A 1 284 ? 9.261 -8.964 -22.947 1.00 78.75 284 SER A C 1
ATOM 2272 O O . SER A 1 284 ? 10.157 -9.806 -22.907 1.00 78.75 284 SER A O 1
ATOM 2274 N N . LYS A 1 285 ? 8.974 -8.189 -21.896 1.00 76.31 285 LYS A N 1
ATOM 2275 C CA . LYS A 1 285 ? 9.555 -8.397 -20.571 1.00 76.31 285 LYS A CA 1
ATOM 2276 C C . LYS A 1 285 ? 9.051 -9.706 -19.982 1.00 76.31 285 LYS A C 1
ATOM 2278 O O . LYS A 1 285 ? 7.850 -9.964 -19.961 1.00 76.31 285 LYS A O 1
ATOM 2283 N N . GLN A 1 286 ? 9.972 -10.505 -19.463 1.00 78.50 286 GLN A N 1
ATOM 2284 C CA . GLN A 1 286 ? 9.617 -11.672 -18.676 1.00 78.50 286 GLN A CA 1
ATOM 2285 C C . GLN A 1 286 ? 9.427 -11.250 -17.222 1.00 78.50 286 GLN A C 1
ATOM 2287 O O . GLN A 1 286 ? 10.302 -10.603 -16.651 1.00 78.50 286 GLN A O 1
ATOM 2292 N N . GLU A 1 287 ? 8.298 -11.624 -16.624 1.00 79.44 287 GLU A N 1
ATOM 2293 C CA . GLU A 1 287 ? 8.054 -11.324 -15.219 1.00 79.44 287 GLU A CA 1
ATOM 2294 C C . GLU A 1 287 ? 9.071 -12.049 -14.324 1.00 79.44 287 GLU A C 1
ATOM 2296 O O . GLU A 1 287 ? 9.217 -13.272 -14.378 1.00 79.44 287 GLU A O 1
ATOM 2301 N N . MET A 1 288 ? 9.751 -11.295 -13.460 1.00 80.31 288 MET A N 1
ATOM 2302 C CA . MET A 1 288 ? 10.683 -11.845 -12.476 1.00 80.31 288 MET A CA 1
ATOM 2303 C C . MET A 1 288 ? 10.062 -11.967 -11.081 1.00 80.31 288 MET A C 1
ATOM 2305 O O . MET A 1 288 ? 9.370 -11.070 -10.595 1.00 80.31 288 MET A O 1
ATOM 2309 N N . ARG A 1 289 ? 10.363 -13.055 -10.361 1.00 82.38 289 ARG A N 1
ATOM 2310 C CA . ARG A 1 289 ? 9.989 -13.165 -8.940 1.00 82.38 289 ARG A CA 1
ATOM 2311 C C . ARG A 1 289 ? 10.922 -12.304 -8.093 1.00 82.38 289 ARG A C 1
ATOM 2313 O O . ARG A 1 289 ? 12.099 -12.156 -8.416 1.00 82.38 289 ARG A O 1
ATOM 2320 N N . ASN A 1 290 ? 10.439 -11.823 -6.946 1.00 78.31 290 ASN A N 1
ATOM 2321 C CA . ASN A 1 290 ? 11.242 -11.003 -6.028 1.00 78.31 290 ASN A CA 1
ATOM 2322 C C . ASN A 1 290 ? 12.577 -11.681 -5.666 1.00 78.31 290 ASN A C 1
ATOM 2324 O O . ASN A 1 290 ? 13.622 -11.039 -5.708 1.00 78.31 290 ASN A O 1
ATOM 2328 N N . ALA A 1 291 ? 12.569 -12.989 -5.384 1.00 78.19 291 ALA A N 1
ATOM 2329 C CA . ALA A 1 291 ? 13.784 -13.750 -5.083 1.00 78.19 291 ALA A CA 1
ATOM 2330 C C . ALA A 1 291 ? 14.816 -13.720 -6.228 1.00 78.19 291 ALA A C 1
ATOM 2332 O O . ALA A 1 291 ? 16.012 -13.589 -5.973 1.00 78.19 291 ALA A O 1
ATOM 2333 N N . ASP A 1 292 ? 14.361 -13.781 -7.482 1.00 81.19 292 ASP A N 1
ATOM 2334 C CA . ASP A 1 292 ? 15.230 -13.739 -8.660 1.00 81.19 292 ASP A CA 1
ATOM 2335 C C . ASP A 1 292 ? 15.840 -12.337 -8.842 1.00 81.19 292 ASP A C 1
ATOM 2337 O O . ASP A 1 292 ? 17.006 -12.212 -9.215 1.00 81.19 292 ASP A O 1
ATOM 2341 N N . VAL A 1 293 ? 15.094 -11.281 -8.492 1.00 78.19 293 VAL A N 1
ATOM 2342 C CA . VAL A 1 293 ? 15.587 -9.892 -8.457 1.00 78.19 293 VAL A CA 1
ATOM 2343 C C . VAL A 1 293 ? 16.680 -9.731 -7.397 1.00 78.19 293 VAL A C 1
ATOM 2345 O O . VAL A 1 293 ? 17.755 -9.213 -7.698 1.00 78.19 293 VAL A O 1
ATOM 2348 N N . TYR A 1 294 ? 16.464 -10.236 -6.178 1.00 75.88 294 TYR A N 1
ATOM 2349 C CA . TYR A 1 294 ? 17.488 -10.238 -5.123 1.00 75.88 294 TYR A CA 1
ATOM 2350 C C . TYR A 1 294 ? 18.757 -10.989 -5.558 1.00 75.88 294 TYR A C 1
ATOM 2352 O O . TYR A 1 294 ? 19.860 -10.455 -5.430 1.00 75.88 294 TYR A O 1
ATOM 2360 N N . ASN A 1 295 ? 18.609 -12.171 -6.164 1.00 76.75 295 ASN A N 1
ATOM 2361 C CA . ASN A 1 295 ? 19.729 -12.951 -6.699 1.00 76.75 295 ASN A CA 1
ATOM 2362 C C . ASN A 1 295 ? 20.479 -12.203 -7.811 1.00 76.75 295 ASN A C 1
ATOM 2364 O O . ASN A 1 295 ? 21.713 -12.169 -7.827 1.00 76.75 295 ASN A O 1
ATOM 2368 N N . ALA A 1 296 ? 19.752 -11.567 -8.734 1.00 74.06 296 ALA A N 1
ATOM 2369 C CA . ALA A 1 296 ? 20.344 -10.781 -9.810 1.00 74.06 296 ALA A CA 1
ATOM 2370 C C . ALA A 1 296 ? 21.173 -9.612 -9.263 1.00 74.06 296 ALA A C 1
ATOM 2372 O O . ALA A 1 296 ? 22.257 -9.343 -9.783 1.00 74.06 296 ALA A O 1
ATOM 2373 N N . LEU A 1 297 ? 20.703 -8.984 -8.187 1.00 68.44 297 LEU A N 1
ATOM 2374 C CA . LEU A 1 297 ? 21.354 -7.865 -7.510 1.00 68.44 297 LEU A CA 1
ATOM 2375 C C . LEU A 1 297 ? 22.431 -8.295 -6.497 1.00 68.44 297 LEU A C 1
ATOM 2377 O O . LEU A 1 297 ? 23.087 -7.432 -5.918 1.00 68.44 297 LEU A O 1
ATOM 2381 N N . ARG A 1 298 ? 22.638 -9.607 -6.300 1.00 68.81 298 ARG A N 1
ATOM 2382 C CA . ARG A 1 298 ? 23.535 -10.193 -5.283 1.00 68.81 298 ARG A CA 1
ATOM 2383 C C . ARG A 1 298 ? 23.205 -9.741 -3.860 1.00 68.81 298 ARG A C 1
ATOM 2385 O O . ARG A 1 298 ? 24.088 -9.482 -3.051 1.00 68.81 298 ARG A O 1
ATOM 2392 N N . ILE A 1 299 ? 21.916 -9.652 -3.570 1.00 67.06 299 ILE A N 1
ATOM 2393 C CA . ILE A 1 299 ? 21.393 -9.255 -2.272 1.00 67.06 299 ILE A CA 1
ATOM 2394 C C . ILE A 1 299 ? 20.832 -10.497 -1.589 1.00 67.06 299 ILE A C 1
ATOM 2396 O O . ILE A 1 299 ? 20.062 -11.241 -2.192 1.00 67.06 299 ILE A O 1
ATOM 2400 N N . LEU A 1 300 ? 21.197 -10.719 -0.328 1.00 66.75 300 LEU A N 1
ATOM 2401 C CA . LEU A 1 300 ? 20.668 -11.827 0.464 1.00 66.75 300 LEU A CA 1
ATOM 2402 C C . LEU A 1 300 ? 19.162 -11.602 0.728 1.00 66.75 300 LEU A C 1
ATOM 2404 O O . LEU A 1 300 ? 18.801 -10.669 1.448 1.00 66.75 300 LEU A O 1
ATOM 2408 N N . PRO A 1 301 ? 18.248 -12.441 0.195 1.00 60.88 301 PRO A N 1
ATOM 2409 C CA . PRO A 1 301 ? 16.809 -12.167 0.270 1.00 60.88 301 PRO A CA 1
ATOM 2410 C C . PRO A 1 301 ? 16.273 -12.165 1.708 1.00 60.88 301 PRO A C 1
ATOM 2412 O O . PRO A 1 301 ? 15.366 -11.410 2.039 1.00 60.88 301 PRO A O 1
ATOM 2415 N N . LYS A 1 302 ? 16.847 -13.013 2.572 1.00 63.62 302 LYS A N 1
ATOM 2416 C CA . LYS A 1 302 ? 16.426 -13.187 3.972 1.00 63.62 302 LYS A CA 1
ATOM 2417 C C . LYS A 1 302 ? 16.952 -12.109 4.914 1.00 63.62 302 LYS A C 1
ATOM 2419 O O . LYS A 1 302 ? 16.500 -12.047 6.051 1.00 63.62 302 LYS A O 1
ATOM 2424 N N . SER A 1 303 ? 17.913 -11.298 4.477 1.00 64.75 303 SER A N 1
ATOM 2425 C CA . SER A 1 303 ? 18.437 -10.225 5.314 1.00 64.75 303 SER A CA 1
ATOM 2426 C C . SER A 1 303 ? 17.639 -8.935 5.167 1.00 64.75 303 SER A C 1
ATOM 2428 O O . SER A 1 303 ? 17.853 -8.047 5.968 1.00 64.75 303 SER A O 1
ATOM 2430 N N . HIS A 1 304 ? 16.714 -8.820 4.206 1.00 73.12 304 HIS A N 1
ATOM 2431 C CA . HIS A 1 304 ? 16.034 -7.559 3.914 1.00 73.12 304 HIS A CA 1
ATOM 2432 C C . HIS A 1 304 ? 14.579 -7.550 4.380 1.00 73.12 304 HIS A C 1
ATOM 2434 O O . HIS A 1 304 ? 13.837 -8.513 4.194 1.00 73.12 304 HIS A O 1
ATOM 2440 N N . SER A 1 305 ? 14.152 -6.426 4.945 1.00 80.06 305 SER A N 1
ATOM 2441 C CA . SER A 1 305 ? 12.782 -6.193 5.397 1.00 80.06 305 SER A CA 1
ATOM 2442 C C . SER A 1 305 ? 12.403 -4.727 5.244 1.00 80.06 305 SER A C 1
ATOM 2444 O O . SER A 1 305 ? 13.255 -3.857 5.366 1.00 80.06 305 SER A O 1
ATOM 2446 N N . ILE A 1 306 ? 11.134 -4.429 4.993 1.00 82.31 306 ILE A N 1
ATOM 2447 C CA . ILE A 1 306 ? 10.628 -3.055 4.996 1.00 82.31 306 ILE A CA 1
ATOM 2448 C C . ILE A 1 306 ? 10.218 -2.717 6.429 1.00 82.31 306 ILE A C 1
ATOM 2450 O O . ILE A 1 306 ? 9.410 -3.440 7.022 1.00 82.31 306 ILE A O 1
ATOM 2454 N N . LYS A 1 307 ? 10.790 -1.652 7.002 1.00 86.19 307 LYS A N 1
ATOM 2455 C CA . LYS A 1 307 ? 10.478 -1.226 8.373 1.00 86.19 307 LYS A CA 1
ATOM 2456 C C . LYS A 1 307 ? 9.303 -0.249 8.367 1.00 86.19 307 LYS A C 1
ATOM 2458 O O . LYS A 1 307 ? 9.422 0.870 7.872 1.00 86.19 307 LYS A O 1
ATOM 2463 N N . TYR A 1 308 ? 8.202 -0.671 8.974 1.00 89.62 308 TYR A N 1
ATOM 2464 C CA . TYR A 1 308 ? 7.042 0.169 9.258 1.00 89.62 308 TYR A CA 1
ATOM 2465 C C . TYR A 1 308 ? 6.992 0.515 10.737 1.00 89.62 308 TYR A C 1
ATOM 2467 O O . TYR A 1 308 ? 7.455 -0.247 11.587 1.00 89.62 308 TYR A O 1
ATOM 2475 N N . ILE A 1 309 ? 6.417 1.667 11.036 1.00 91.88 309 ILE A N 1
ATOM 2476 C CA . ILE A 1 309 ? 6.244 2.182 12.383 1.00 91.88 309 ILE A CA 1
ATOM 2477 C C . ILE A 1 309 ? 4.794 2.608 12.571 1.00 91.88 309 ILE A C 1
ATOM 2479 O O . ILE A 1 309 ? 4.158 3.136 11.660 1.00 91.88 309 ILE A O 1
ATOM 2483 N N . VAL A 1 310 ? 4.274 2.342 13.762 1.00 94.62 310 VAL A N 1
ATOM 2484 C CA . VAL A 1 310 ? 3.041 2.955 14.239 1.00 94.62 310 VAL A CA 1
ATOM 2485 C C . VAL A 1 310 ? 3.457 4.075 15.165 1.00 94.62 310 VAL A C 1
ATOM 2487 O O . VAL A 1 310 ? 4.104 3.816 16.182 1.00 94.62 310 VAL A O 1
ATOM 2490 N N . ALA A 1 311 ? 3.119 5.301 14.797 1.00 94.25 311 ALA A N 1
ATOM 2491 C CA . ALA A 1 311 ? 3.479 6.488 15.547 1.00 94.25 311 ALA A CA 1
ATOM 2492 C C . ALA A 1 311 ? 2.223 7.182 16.077 1.00 94.25 311 ALA A C 1
ATOM 2494 O O . ALA A 1 311 ? 1.162 7.095 15.465 1.00 94.25 311 ALA A O 1
ATOM 2495 N N . MET A 1 312 ? 2.337 7.827 17.231 1.00 95.19 312 MET A N 1
ATOM 2496 C CA . MET A 1 312 ? 1.259 8.559 17.884 1.00 95.19 312 MET A CA 1
ATOM 2497 C C . MET A 1 312 ? 1.541 10.053 17.801 1.00 95.19 312 MET A C 1
ATOM 2499 O O . MET A 1 312 ? 2.641 10.497 18.131 1.00 95.19 312 MET A O 1
ATOM 2503 N N . ARG A 1 313 ? 0.542 10.836 17.399 1.00 94.06 313 ARG A N 1
ATOM 2504 C CA . ARG A 1 313 ? 0.615 12.292 17.451 1.00 94.06 313 ARG A CA 1
ATOM 2505 C C . ARG A 1 313 ? 0.417 12.751 18.897 1.00 94.06 313 ARG A C 1
ATOM 2507 O O . ARG A 1 313 ? -0.657 12.585 19.468 1.00 94.06 313 ARG A O 1
ATOM 2514 N N . SER A 1 314 ? 1.458 13.322 19.489 1.00 91.75 314 SER A N 1
ATOM 2515 C CA . SER A 1 314 ? 1.386 14.116 20.718 1.00 91.75 314 SER A CA 1
ATOM 2516 C C . SER A 1 314 ? 0.986 15.563 20.385 1.00 91.75 314 SER A C 1
ATOM 2518 O O . SER A 1 314 ? 0.734 15.897 19.230 1.00 91.75 314 SER A O 1
ATOM 2520 N N . GLN A 1 315 ? 0.913 16.449 21.380 1.00 85.88 315 GLN A N 1
ATOM 2521 C CA . GLN A 1 315 ? 0.496 17.844 21.175 1.00 85.88 315 GLN A CA 1
ATOM 2522 C C . GLN A 1 315 ? 1.354 18.584 20.131 1.00 85.88 315 GLN A C 1
ATOM 2524 O O . GLN A 1 315 ? 0.818 19.376 19.360 1.00 85.88 315 GLN A O 1
ATOM 2529 N N . GLN A 1 316 ? 2.662 18.312 20.074 1.00 82.06 316 GLN A N 1
ATOM 2530 C CA . GLN A 1 316 ? 3.599 19.012 19.179 1.00 82.06 316 GLN A CA 1
ATOM 2531 C C . GLN A 1 316 ? 4.465 18.076 18.322 1.00 82.06 316 GLN A C 1
ATOM 2533 O O . GLN A 1 316 ? 5.003 18.508 17.306 1.00 82.06 316 GLN A O 1
ATOM 2538 N N . GLU A 1 317 ? 4.554 16.791 18.670 1.00 89.81 317 GLU A N 1
ATOM 2539 C CA . GLU A 1 317 ? 5.489 15.842 18.052 1.00 89.81 317 GLU A CA 1
ATOM 2540 C C . GLU A 1 317 ? 4.821 14.506 17.723 1.00 89.81 317 GLU A C 1
ATOM 2542 O O . GLU A 1 317 ? 3.744 14.189 18.228 1.00 89.81 317 GLU A O 1
ATOM 2547 N N . ILE A 1 318 ? 5.467 13.706 16.875 1.00 87.50 318 ILE A N 1
ATOM 2548 C CA . 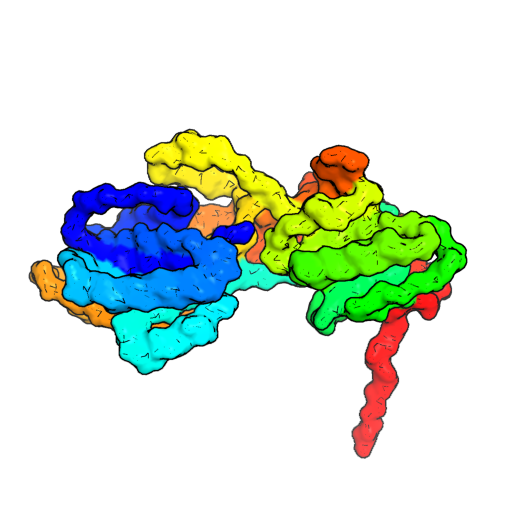ILE A 1 318 ? 5.046 12.340 16.555 1.00 87.50 318 ILE A CA 1
ATOM 2549 C C . ILE A 1 318 ? 6.028 11.371 17.201 1.00 87.50 318 ILE A C 1
ATOM 2551 O O . ILE A 1 318 ? 7.222 11.407 16.916 1.00 87.50 318 ILE A O 1
ATOM 2555 N N . VAL A 1 319 ? 5.507 10.506 18.067 1.00 91.75 319 VAL A N 1
ATOM 2556 C CA . VAL A 1 319 ? 6.295 9.567 18.868 1.00 91.75 319 VAL A CA 1
ATOM 2557 C C . VAL A 1 319 ? 6.098 8.153 18.337 1.00 91.75 319 VAL A C 1
ATOM 2559 O O . VAL A 1 319 ? 4.968 7.686 18.187 1.00 91.75 319 VAL A O 1
ATOM 2562 N N . ASP A 1 320 ? 7.192 7.450 18.061 1.00 91.81 320 ASP A N 1
ATOM 2563 C CA . ASP A 1 320 ? 7.144 6.068 17.585 1.00 91.81 320 ASP A CA 1
ATOM 2564 C C . ASP A 1 320 ? 6.698 5.121 18.711 1.00 91.81 320 ASP A C 1
ATOM 2566 O O . ASP A 1 320 ? 7.352 5.000 19.745 1.00 91.81 320 ASP A O 1
ATOM 2570 N N . MET A 1 321 ? 5.587 4.410 18.501 1.00 91.94 321 MET A N 1
ATOM 2571 C CA . MET A 1 321 ? 4.983 3.530 19.511 1.00 91.94 321 MET A CA 1
ATOM 2572 C C . MET A 1 321 ? 5.325 2.057 19.299 1.00 91.94 321 MET A C 1
ATOM 2574 O O . MET A 1 321 ? 5.443 1.295 20.256 1.00 91.94 321 MET A O 1
ATOM 2578 N N . ALA A 1 322 ? 5.419 1.628 18.041 1.00 92.62 322 ALA A N 1
ATOM 2579 C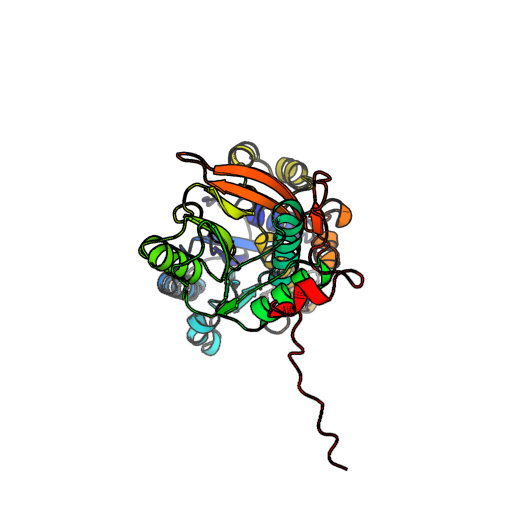 CA . ALA A 1 322 ? 5.741 0.253 17.680 1.00 92.62 322 ALA A CA 1
ATOM 2580 C C . ALA A 1 322 ? 6.431 0.199 16.319 1.00 92.62 322 ALA A C 1
ATOM 2582 O O . ALA A 1 322 ? 6.132 0.994 15.432 1.00 92.62 322 ALA A O 1
ATOM 2583 N N . ALA A 1 323 ? 7.307 -0.786 16.132 1.00 91.69 323 ALA A N 1
ATOM 2584 C CA . ALA A 1 323 ? 7.975 -1.040 14.863 1.00 91.69 323 ALA A CA 1
ATOM 2585 C C . ALA A 1 323 ? 7.698 -2.464 14.370 1.00 91.69 323 ALA A C 1
ATOM 2587 O O . ALA A 1 323 ? 7.610 -3.415 15.150 1.00 91.69 323 ALA A O 1
ATOM 2588 N N . TYR A 1 324 ? 7.616 -2.606 13.054 1.00 91.50 324 TYR A N 1
ATOM 2589 C CA . TYR A 1 324 ? 7.303 -3.838 12.347 1.00 91.50 324 TYR A CA 1
ATOM 2590 C C . TYR A 1 324 ? 8.245 -4.025 11.164 1.00 91.50 324 TYR A C 1
ATOM 2592 O O . TYR A 1 324 ? 8.689 -3.063 10.539 1.00 91.50 324 TYR A O 1
ATOM 2600 N N . ARG A 1 325 ? 8.528 -5.285 10.842 1.00 89.81 325 ARG A N 1
ATOM 2601 C CA . ARG A 1 325 ? 9.288 -5.697 9.663 1.00 89.81 325 ARG A CA 1
ATOM 2602 C C . ARG A 1 325 ? 8.375 -6.470 8.723 1.00 89.81 325 ARG A C 1
ATOM 2604 O O . ARG A 1 325 ? 7.727 -7.420 9.157 1.00 89.81 325 ARG A O 1
ATOM 2611 N N . ILE A 1 326 ? 8.350 -6.076 7.454 1.00 87.88 326 ILE A N 1
ATOM 2612 C CA . ILE A 1 326 ? 7.671 -6.799 6.376 1.00 87.88 326 ILE A CA 1
ATOM 2613 C C . ILE A 1 326 ? 8.733 -7.440 5.485 1.00 87.88 326 ILE A C 1
ATOM 2615 O O . ILE A 1 326 ? 9.571 -6.738 4.927 1.00 87.88 326 ILE A O 1
ATOM 2619 N N . GLU A 1 327 ? 8.723 -8.764 5.355 1.00 85.62 327 GLU A N 1
ATOM 2620 C CA . GLU A 1 327 ? 9.699 -9.518 4.558 1.00 85.62 327 GLU A CA 1
ATOM 2621 C C . GLU A 1 327 ? 9.241 -9.632 3.088 1.00 85.62 327 GLU A C 1
ATOM 2623 O O . GLU A 1 327 ? 8.323 -10.406 2.797 1.00 85.62 327 GLU A O 1
ATOM 2628 N N . PRO A 1 328 ? 9.876 -8.924 2.134 1.00 75.00 328 PRO A N 1
ATOM 2629 C CA . PRO A 1 328 ? 9.453 -8.898 0.728 1.00 75.00 328 PRO A CA 1
ATOM 2630 C C . PRO A 1 328 ? 9.846 -10.149 -0.072 1.00 75.00 328 PRO A C 1
ATOM 2632 O O . PRO A 1 328 ? 9.361 -10.359 -1.186 1.00 75.00 328 PRO A O 1
ATOM 2635 N N . ALA A 1 329 ? 10.742 -10.979 0.470 1.00 68.38 329 ALA A N 1
ATOM 2636 C CA . ALA A 1 329 ? 11.164 -12.232 -0.152 1.00 68.38 329 ALA A CA 1
ATOM 2637 C C . ALA A 1 329 ? 10.074 -13.320 -0.099 1.00 68.38 329 ALA A C 1
ATOM 2639 O O . ALA A 1 329 ? 10.134 -14.289 -0.855 1.00 68.38 329 ALA A O 1
ATOM 2640 N N . ASN A 1 330 ? 9.081 -13.174 0.784 1.00 69.44 330 ASN A N 1
ATOM 2641 C CA . ASN A 1 330 ? 7.951 -14.087 0.886 1.00 69.44 330 ASN A CA 1
ATOM 2642 C C . ASN A 1 330 ? 6.803 -13.591 -0.002 1.00 69.44 330 ASN A C 1
ATOM 2644 O O . ASN A 1 330 ? 6.400 -12.437 0.113 1.00 69.44 330 ASN A O 1
ATOM 2648 N N . SER A 1 331 ? 6.223 -14.466 -0.828 1.00 66.50 331 SER A N 1
ATOM 2649 C CA . SER A 1 331 ? 5.077 -14.118 -1.683 1.00 66.50 331 SER A CA 1
ATOM 2650 C C . SER A 1 331 ? 3.851 -13.632 -0.900 1.00 66.50 331 SER A C 1
ATOM 2652 O O . SER A 1 331 ? 2.996 -12.955 -1.458 1.00 66.50 331 SER A O 1
ATOM 2654 N N . LYS A 1 332 ? 3.764 -13.962 0.396 1.00 72.75 332 LYS A N 1
ATOM 2655 C CA . LYS A 1 332 ? 2.701 -13.516 1.305 1.00 72.75 332 LYS A CA 1
ATOM 2656 C C . LYS A 1 332 ? 3.099 -12.336 2.198 1.00 72.75 332 LYS A C 1
ATOM 2658 O O . LYS A 1 332 ? 2.294 -11.970 3.046 1.00 72.75 332 LYS A O 1
ATOM 2663 N N . PHE A 1 333 ? 4.304 -11.774 2.041 1.00 78.12 333 PHE A N 1
ATOM 2664 C CA . PHE A 1 333 ? 4.827 -10.648 2.830 1.00 78.12 333 PHE A CA 1
ATOM 2665 C C . PHE A 1 333 ? 4.650 -10.845 4.342 1.00 78.12 333 PHE A C 1
ATOM 2667 O O . PHE A 1 333 ? 3.749 -10.292 4.975 1.00 78.12 333 PHE A O 1
ATOM 2674 N N . ARG A 1 334 ? 5.510 -11.677 4.938 1.00 85.12 334 ARG A N 1
ATOM 2675 C CA . ARG A 1 334 ? 5.440 -11.983 6.372 1.00 85.12 334 ARG A CA 1
ATOM 2676 C C . ARG A 1 334 ? 5.685 -10.715 7.193 1.00 85.12 334 ARG A C 1
ATOM 2678 O O . ARG A 1 334 ? 6.676 -10.026 6.971 1.00 85.12 334 ARG A O 1
ATOM 2685 N N . ILE A 1 335 ? 4.812 -10.459 8.165 1.00 89.38 335 ILE A N 1
ATOM 2686 C CA . ILE A 1 335 ? 4.931 -9.338 9.104 1.00 89.38 335 ILE A CA 1
ATOM 2687 C C . ILE A 1 335 ? 5.429 -9.874 10.439 1.00 89.38 335 ILE A C 1
ATOM 2689 O O . ILE A 1 335 ? 4.874 -10.840 10.968 1.00 89.38 335 ILE A O 1
ATOM 2693 N N . THR A 1 336 ? 6.435 -9.216 11.002 1.00 89.00 336 THR A N 1
ATOM 2694 C CA . THR A 1 336 ? 6.978 -9.552 12.318 1.00 89.00 336 THR A CA 1
ATOM 2695 C C . THR A 1 336 ? 7.146 -8.270 13.139 1.00 89.00 336 THR A C 1
ATOM 2697 O O . THR A 1 336 ? 7.820 -7.347 12.673 1.00 89.00 336 THR A O 1
ATOM 2700 N N . PRO A 1 337 ? 6.550 -8.163 14.342 1.00 90.31 337 PRO A N 1
ATOM 2701 C CA . PRO A 1 337 ? 6.801 -7.029 15.227 1.00 90.31 337 PRO A CA 1
ATOM 2702 C C . PRO A 1 337 ? 8.254 -7.061 15.724 1.00 90.31 337 PRO A C 1
ATOM 2704 O O . PRO A 1 337 ? 8.801 -8.132 15.989 1.00 90.31 337 PRO A O 1
ATOM 2707 N N . VAL A 1 338 ? 8.888 -5.892 15.840 1.00 88.00 338 VAL A N 1
ATOM 2708 C CA . VAL A 1 338 ? 10.287 -5.775 16.299 1.00 88.00 338 VAL A CA 1
ATOM 2709 C C . VAL A 1 338 ? 10.404 -6.089 17.791 1.00 88.00 338 VAL A C 1
ATOM 2711 O O . VAL A 1 338 ? 11.364 -6.727 18.212 1.00 88.00 338 VAL A O 1
ATOM 2714 N N . SER A 1 339 ? 9.409 -5.687 18.578 1.00 85.12 339 SER A N 1
ATOM 2715 C CA . SER A 1 339 ? 9.284 -6.007 19.998 1.00 85.12 339 SER A CA 1
ATOM 2716 C C . SER A 1 339 ? 8.024 -6.837 20.243 1.00 85.12 339 SER A C 1
ATOM 2718 O O . SER A 1 339 ? 6.994 -6.653 19.592 1.00 85.12 339 SER A O 1
ATOM 2720 N N . ARG A 1 340 ? 8.090 -7.783 21.186 1.00 80.12 340 ARG A N 1
ATOM 2721 C CA . ARG A 1 340 ? 6.891 -8.501 21.633 1.00 80.12 340 ARG A CA 1
ATOM 2722 C C . ARG A 1 340 ? 6.079 -7.572 22.525 1.00 80.12 340 ARG A C 1
ATOM 2724 O O . ARG A 1 340 ? 6.580 -7.122 23.549 1.00 80.12 340 ARG A O 1
ATOM 2731 N N . VAL A 1 341 ? 4.830 -7.332 22.145 1.00 78.38 341 VAL A N 1
ATOM 2732 C CA . VAL A 1 341 ? 3.870 -6.569 22.946 1.00 78.38 341 VAL A CA 1
ATOM 2733 C C . VAL A 1 341 ? 2.759 -7.527 23.381 1.00 78.38 341 VAL A C 1
ATOM 2735 O O . VAL A 1 341 ? 2.267 -8.286 22.534 1.00 78.38 341 VAL A O 1
ATOM 2738 N N . PRO A 1 342 ? 2.381 -7.557 24.672 1.00 80.62 342 PRO A N 1
ATOM 2739 C CA . PRO A 1 342 ? 1.236 -8.335 25.127 1.00 80.62 342 PRO A CA 1
ATOM 2740 C C . PRO A 1 342 ? -0.021 -7.923 24.358 1.00 80.62 342 PRO A C 1
ATOM 2742 O O . PRO A 1 342 ? -0.278 -6.736 24.163 1.00 80.62 342 PRO A O 1
ATOM 2745 N N . LYS A 1 343 ? -0.795 -8.905 23.898 1.00 82.81 343 LYS A N 1
ATOM 2746 C CA . LYS A 1 343 ? -2.097 -8.637 23.283 1.00 82.81 343 LYS A CA 1
ATOM 2747 C C . LYS A 1 343 ? -3.133 -8.407 24.369 1.00 82.81 343 LYS A C 1
ATOM 2749 O O . LYS A 1 343 ? -3.071 -9.050 25.418 1.00 82.81 343 LYS A O 1
ATOM 2754 N N . MET A 1 344 ? -4.098 -7.545 24.081 1.00 84.75 344 MET A N 1
ATOM 2755 C CA . MET A 1 344 ? -5.287 -7.435 24.909 1.00 84.75 344 MET A CA 1
ATOM 2756 C C . MET A 1 344 ? -6.090 -8.744 24.879 1.00 84.75 344 MET A C 1
ATOM 2758 O O . MET A 1 344 ? -5.984 -9.520 23.915 1.00 84.75 344 MET A O 1
ATOM 2762 N N . PRO A 1 345 ? -6.880 -9.026 25.929 1.00 82.44 345 PRO A N 1
ATOM 2763 C CA . PRO A 1 345 ? -7.834 -10.122 25.911 1.00 82.44 345 PRO A CA 1
ATOM 2764 C C . PRO A 1 345 ? -8.740 -10.040 24.680 1.00 82.44 345 PRO A C 1
ATOM 2766 O O . PRO A 1 345 ? -9.188 -8.972 24.274 1.00 82.44 345 PRO A O 1
ATOM 2769 N N . LYS A 1 346 ? -9.013 -11.190 24.059 1.00 84.00 346 LYS A N 1
ATOM 2770 C CA . LYS A 1 346 ? -9.922 -11.241 22.912 1.00 84.00 346 LYS A CA 1
ATOM 2771 C C . LYS A 1 346 ? -11.353 -11.033 23.395 1.00 84.00 346 LYS A C 1
ATOM 2773 O O . LYS A 1 346 ? -11.938 -11.978 23.932 1.00 84.00 346 LYS A O 1
ATOM 2778 N N . LEU A 1 347 ? -11.909 -9.851 23.137 1.00 79.06 347 LEU A N 1
ATOM 2779 C CA . LEU A 1 347 ? -13.318 -9.540 23.390 1.00 79.06 347 LEU A CA 1
ATOM 2780 C C . LEU A 1 347 ? -14.222 -10.577 22.717 1.00 79.06 347 LEU A C 1
ATOM 2782 O O . LEU A 1 347 ? -15.095 -11.173 23.348 1.00 79.06 347 LEU A O 1
ATOM 2786 N N . CYS A 1 348 ? -13.917 -10.871 21.452 1.00 79.12 348 CYS A N 1
ATOM 2787 C CA . CYS A 1 348 ? -14.619 -11.858 20.660 1.00 79.12 348 CYS A CA 1
ATOM 2788 C C . CYS A 1 348 ? -13.854 -13.173 20.554 1.00 79.12 348 CYS A C 1
ATOM 2790 O O . CYS A 1 348 ? -12.887 -13.328 19.807 1.00 79.12 348 CYS A O 1
ATOM 2792 N N . SER A 1 349 ? -14.315 -14.165 21.313 1.00 78.25 349 SER A N 1
ATOM 2793 C CA . SER A 1 349 ? -13.790 -15.531 21.300 1.00 78.25 349 SER A CA 1
ATOM 2794 C C . SER A 1 349 ? -14.931 -16.544 21.342 1.00 78.25 349 SER A C 1
ATOM 2796 O O . SER A 1 349 ? -16.038 -16.212 21.754 1.00 78.25 349 SER A O 1
ATOM 2798 N N . LYS A 1 350 ? -14.672 -17.810 20.974 1.00 73.69 350 LYS A N 1
ATOM 2799 C CA . LYS A 1 350 ? -15.690 -18.883 21.032 1.00 73.69 350 LYS A CA 1
ATOM 2800 C C . LYS A 1 350 ? -16.387 -18.981 22.399 1.00 73.69 350 LYS A C 1
ATOM 2802 O O . LYS A 1 350 ? -17.548 -19.356 22.457 1.00 73.69 350 LYS A O 1
ATOM 2807 N N . LYS A 1 351 ? -15.679 -18.640 23.482 1.00 73.06 351 LYS A N 1
ATOM 2808 C CA . LYS A 1 351 ? -16.203 -18.652 24.857 1.00 73.06 351 LYS A CA 1
ATOM 2809 C C . LYS A 1 351 ? -17.074 -17.432 25.193 1.00 73.06 351 LYS A C 1
ATOM 2811 O O . LYS A 1 351 ? -17.896 -17.524 26.091 1.00 73.06 351 LYS A O 1
ATOM 2816 N N . HIS A 1 352 ? -16.923 -16.329 24.460 1.00 73.75 352 HIS A N 1
ATOM 2817 C CA . HIS A 1 352 ? -17.591 -15.045 24.699 1.00 73.75 352 HIS A CA 1
ATOM 2818 C C . HIS A 1 352 ? -18.384 -14.586 23.465 1.00 73.75 352 HIS A C 1
ATOM 2820 O O . HIS A 1 352 ? -18.452 -13.400 23.168 1.00 73.75 352 HIS A O 1
ATOM 2826 N N . ALA A 1 353 ? -18.975 -15.527 22.718 1.00 73.81 353 ALA A N 1
ATOM 2827 C CA . ALA A 1 353 ? -19.642 -15.235 21.446 1.00 73.81 353 ALA A CA 1
ATOM 2828 C C . ALA A 1 353 ? -20.787 -14.211 21.577 1.00 73.81 353 ALA A C 1
ATOM 2830 O O . ALA A 1 353 ? -20.965 -13.396 20.681 1.00 73.81 353 ALA A O 1
ATOM 2831 N N . ARG A 1 354 ? -21.487 -14.194 22.722 1.00 75.69 354 ARG A N 1
ATOM 2832 C CA . ARG A 1 354 ? -22.561 -13.228 23.023 1.00 75.69 354 ARG A CA 1
ATOM 2833 C C . ARG A 1 354 ? -22.085 -11.772 23.029 1.00 75.69 354 ARG A C 1
ATOM 2835 O O . ARG A 1 354 ? -22.857 -10.876 22.716 1.00 75.69 354 ARG A O 1
ATOM 2842 N N . ASN A 1 355 ? -20.807 -11.527 23.324 1.00 77.19 355 ASN A N 1
ATOM 2843 C CA . ASN A 1 355 ? -20.235 -10.177 23.302 1.00 77.19 355 ASN A CA 1
ATOM 2844 C C . ASN A 1 355 ? -20.047 -9.651 21.865 1.00 77.19 355 ASN A C 1
ATOM 2846 O O . ASN A 1 355 ? -19.697 -8.490 21.680 1.00 77.19 355 ASN A O 1
ATOM 2850 N N . CYS A 1 356 ? -20.260 -10.497 20.850 1.00 82.88 356 CYS A N 1
ATOM 2851 C CA . CYS A 1 356 ? -19.968 -10.204 19.448 1.00 82.88 356 CYS A CA 1
ATOM 2852 C C . CYS A 1 356 ? -21.209 -9.985 18.587 1.00 82.88 356 CYS A C 1
ATOM 2854 O O . CYS A 1 356 ? -21.068 -9.660 17.408 1.00 82.88 356 CYS A O 1
ATOM 2856 N N . ASP A 1 357 ? -22.409 -10.153 19.146 1.00 80.12 357 ASP A N 1
ATOM 2857 C CA . ASP A 1 357 ? -23.667 -10.093 18.392 1.00 80.12 357 ASP A CA 1
ATOM 2858 C C . ASP A 1 357 ? -23.898 -8.698 17.766 1.00 80.12 357 ASP A C 1
ATOM 2860 O O . ASP A 1 357 ? -24.486 -8.568 16.688 1.00 80.12 357 ASP A O 1
ATOM 2864 N N . GLY A 1 358 ? -23.346 -7.646 18.385 1.00 83.62 358 GLY A N 1
ATOM 2865 C CA . GLY A 1 358 ? -23.358 -6.273 17.869 1.00 83.62 358 GLY A CA 1
ATOM 2866 C C . GLY A 1 358 ? -22.285 -5.957 16.817 1.00 83.62 358 GLY A C 1
ATOM 2867 O O . GLY A 1 358 ? -22.388 -4.938 16.138 1.00 83.62 358 GLY A O 1
ATOM 2868 N N . CYS A 1 359 ? -21.278 -6.814 16.634 1.00 90.06 359 CYS A N 1
ATOM 2869 C CA . CYS A 1 359 ? -20.094 -6.504 15.833 1.00 90.06 359 CYS A CA 1
ATOM 2870 C C . CYS A 1 359 ? -20.306 -6.835 14.348 1.00 90.06 359 CYS A C 1
ATOM 2872 O O . CYS A 1 359 ? -20.517 -7.990 13.968 1.00 90.06 359 CYS A O 1
ATOM 2874 N N . ALA A 1 360 ? -20.186 -5.836 13.476 1.00 90.12 360 ALA A N 1
ATOM 2875 C CA . ALA A 1 360 ? -20.359 -5.962 12.031 1.00 90.12 360 ALA A CA 1
ATOM 2876 C C . ALA A 1 360 ? -19.440 -7.017 11.389 1.00 90.12 360 ALA A C 1
ATOM 2878 O O . ALA A 1 360 ? -19.851 -7.720 10.465 1.00 90.12 360 ALA A O 1
ATOM 2879 N N . ASN A 1 361 ? -18.215 -7.191 11.889 1.00 91.44 361 ASN A N 1
ATOM 2880 C CA . ASN A 1 361 ? -17.281 -8.196 11.374 1.00 91.44 361 ASN A CA 1
ATOM 2881 C C . ASN A 1 361 ? -17.642 -9.650 11.752 1.00 91.44 361 ASN A C 1
ATOM 2883 O O . ASN A 1 361 ? -17.164 -10.577 11.092 1.00 91.44 361 ASN A O 1
ATOM 2887 N N . PHE A 1 362 ? -18.506 -9.867 12.751 1.00 87.81 362 PHE A N 1
ATOM 2888 C CA . PHE A 1 362 ? -18.968 -11.198 13.171 1.00 87.81 362 PHE A CA 1
ATOM 2889 C C . PHE A 1 362 ? -20.316 -11.606 12.570 1.00 87.81 362 PHE A C 1
ATOM 2891 O O . PHE A 1 362 ? -20.620 -12.800 12.537 1.00 87.81 362 PHE A O 1
ATOM 2898 N N . LYS A 1 363 ? -21.079 -10.659 12.014 1.00 85.00 363 LYS A N 1
ATOM 2899 C CA . LYS A 1 363 ? -22.313 -10.949 11.274 1.00 85.00 363 LYS A CA 1
ATOM 2900 C C . LYS A 1 363 ? -21.999 -11.747 9.999 1.00 85.00 363 LYS A C 1
ATOM 2902 O O . LYS A 1 363 ? -21.015 -11.481 9.302 1.00 85.00 363 LYS A O 1
ATOM 2907 N N . ASN A 1 364 ? -22.822 -12.751 9.689 1.00 68.50 364 ASN A N 1
ATOM 2908 C CA . ASN A 1 364 ? -22.688 -13.530 8.455 1.00 68.50 364 ASN A CA 1
ATOM 2909 C C . ASN A 1 364 ? -22.956 -12.622 7.247 1.00 68.50 364 ASN A C 1
ATOM 2911 O O . ASN A 1 364 ? -24.091 -12.223 7.014 1.00 68.50 364 ASN A O 1
ATOM 2915 N N . ARG A 1 365 ? -21.911 -12.304 6.472 1.00 65.19 365 ARG A N 1
ATOM 2916 C CA . ARG A 1 365 ? -22.021 -11.453 5.270 1.00 65.19 365 ARG A CA 1
ATOM 2917 C C . ARG A 1 365 ? -22.640 -12.162 4.066 1.00 65.19 365 ARG A C 1
ATOM 2919 O O . ARG A 1 365 ? -23.035 -11.512 3.108 1.00 65.19 365 ARG A O 1
ATOM 2926 N N . PHE A 1 366 ? -22.741 -13.487 4.128 1.00 49.97 366 PHE A N 1
ATOM 2927 C CA . PHE A 1 366 ? -23.440 -14.297 3.142 1.00 49.97 366 PHE A CA 1
ATOM 2928 C C . PHE A 1 366 ? -24.698 -14.851 3.807 1.00 49.97 366 PHE A C 1
ATOM 2930 O O . PHE A 1 366 ? -24.601 -15.625 4.763 1.00 49.97 366 PHE A O 1
ATOM 2937 N N . GLY A 1 367 ? -25.871 -14.447 3.317 1.00 38.81 367 GLY A N 1
ATOM 2938 C CA . GLY A 1 367 ? -27.118 -15.149 3.619 1.00 38.81 367 GLY A CA 1
ATOM 2939 C C . GLY A 1 367 ? -27.018 -16.629 3.218 1.00 38.81 367 GLY A C 1
ATOM 2940 O O . GLY A 1 367 ? -26.080 -17.011 2.505 1.00 38.81 367 GLY A O 1
ATOM 2941 N N . PRO A 1 368 ? -27.947 -17.489 3.673 1.00 33.59 368 PRO A N 1
ATOM 2942 C CA . PRO A 1 368 ? -27.970 -18.881 3.244 1.00 33.59 368 PRO A CA 1
ATOM 2943 C C . PRO A 1 368 ? -27.936 -18.916 1.715 1.00 33.59 368 PRO A C 1
ATOM 2945 O O . PRO A 1 368 ? -28.789 -18.318 1.062 1.00 33.59 368 PRO A O 1
ATOM 2948 N N . ARG A 1 369 ? -26.923 -19.582 1.145 1.00 37.91 369 ARG A N 1
ATOM 2949 C CA . ARG A 1 369 ? -26.906 -19.910 -0.282 1.00 37.91 369 ARG A CA 1
ATOM 2950 C C . ARG A 1 369 ? -28.209 -20.648 -0.563 1.00 37.91 369 ARG A C 1
ATOM 2952 O O . ARG A 1 369 ? -28.364 -21.789 -0.131 1.00 37.91 369 ARG A O 1
ATOM 2959 N N . SER A 1 370 ? -29.139 -19.998 -1.252 1.00 37.38 370 SER A N 1
ATOM 2960 C CA . SER A 1 370 ? -30.262 -20.672 -1.877 1.00 37.38 370 SER A CA 1
ATOM 2961 C C . SER A 1 370 ? -29.674 -21.616 -2.917 1.00 37.38 370 SER A C 1
ATOM 2963 O O . SER A 1 370 ? -29.321 -21.229 -4.026 1.00 37.38 370 SER A O 1
ATOM 2965 N N . VAL A 1 371 ? -29.503 -22.873 -2.517 1.00 40.00 371 VAL A N 1
ATOM 2966 C CA . VAL A 1 371 ? -29.357 -23.981 -3.451 1.00 40.00 371 VAL A CA 1
ATOM 2967 C C . VAL A 1 371 ? -30.729 -24.124 -4.100 1.00 40.00 371 VAL A C 1
ATOM 2969 O O . VAL A 1 371 ? -31.608 -24.801 -3.572 1.00 40.00 371 VAL A O 1
ATOM 2972 N N . THR A 1 372 ? -30.957 -23.400 -5.192 1.00 37.03 372 THR A N 1
ATOM 2973 C CA . THR A 1 372 ? -32.050 -23.728 -6.105 1.00 37.03 372 THR A CA 1
ATOM 2974 C C . THR A 1 372 ? -31.732 -25.091 -6.702 1.00 37.03 372 THR A C 1
ATOM 2976 O O . THR A 1 372 ? -30.681 -25.263 -7.323 1.00 37.03 372 THR A O 1
ATOM 2979 N N . LYS A 1 373 ? -32.602 -26.053 -6.388 1.00 34.34 373 LYS A N 1
ATOM 2980 C CA . LYS A 1 373 ? -32.647 -27.386 -6.989 1.00 34.34 373 LYS A CA 1
ATOM 2981 C C . LYS A 1 373 ? -32.900 -27.310 -8.484 1.00 34.34 373 LYS A C 1
ATOM 2983 O O . LYS A 1 373 ? -33.658 -26.399 -8.886 1.00 34.34 373 LYS A O 1
#

Organism: NCBI:txid395501

Secondary structure (DSSP, 8-state):
---EEEEEEE-SS--------HHHHHHHHHHHTT-TT--EEEEEEE-TT-HHHHHHHHHHHHHHTTSSSSEEEEEEEEGGGTTTTHHHHHTTSS-EEEEPPP--HHHHHHHHHHHHTTT-SEEEEEEES-HHHHHHHHHHHHHHT-EEEEEESS----TT-SEEEEEEEE-HHHHHHHHHHHHHS-SSEEEEEEEETT----TTTPPTT-EEEEEPPP-SHHHHH--SHHHHHHHTT-SEES-THHHHHHHHHHHHHHHHHHHHHHHS-TT-S--PPPPPPGGGPPPPPHHHHHHHTT--GGG-EEEEEEEEE-SS-EEEEEEEEEETTSTT-EEEESS--PPPP-SS-GGGGGGGTT-TTTS-SS-------

Mean predicted aligned error: 12.35 Å

Sequence (373 aa):
FLAWLYIIKWNEIPRKYSRDPAVVRKKVQQLQKRSSRLVSGLKIFDTCNDEMTVYKQALQTTVDADCTGHYEMGILLPSEYTTILEPLRNYSVLPISSYNEQNLTRPLINLMVHYVSTRFETIDVLLTNHDFPLNSFLDATKEAGICVKKYADSLQLEEDETEIVIAAIGHRNDIRQWIERGEKMQGSRKTWIALPLDGSNVDDVIPPGSYVVRTSPFDLDLLQEISSPDLFLEAATSPVIHSPHLLGIGKAIVELAQLLHDLHKRNCPRGVERCAMPRFNANSKQEMRNADVYNALRILPKSHSIKYIVAMRSQQEIVDMAAYRIEPANSKFRITPVSRVPKMPKLCSKKHARNCDGCANFKNRFGPRSVTK

Foldseek 3Di:
DFWKKKWKKWDDDDDDDDDDPPQVQLLLVLLVVVDPPTDIHIDMDGQVPPLVSVLVVQVVLLVCCVPDPMHGQAIEGAPVSVVSCVVVVVVVSHAYHYFYFDQCLLVLLLVLLVVCLQPPQEAAEEADDDPVSVLSNLQSNVVSLHFYQYYDNADDDDQPDAEHEYEYEEALVSSLVRLVVVVPDPHHHYAYEYEHSVQDDNLVRHDANYKYKHFDDDDCVLVVPPPDSVSVVVVVLQQEDRDSRSLRSLQRSLQVSVQQVVQCVVQPPPPDPDTDRDRTHNVPGDHDQSVVSCVSSVHDQVSHWTKMFMWGDHPDDIHTDWIWTFRRNDPVGDIDTPDDRDGDPNLGDPVNPVSHPSGPSPDDPDDPPPPDD

pLDDT: mean 74.63, std 18.71, range [22.33, 97.62]

Nearest PDB structures (foldseek):
  5kap-assembly2_B-3  TM=4.817E-01  e=4.110E-02  Trypanosoma brucei brucei
  1viv-assembly1_A  TM=4.274E-01  e=1.709E-01  Bacillus subtilis
  1vim-assembly1_B  TM=4.001E-01  e=1.611E-01  Archaeoglobus fulgidus
  1m3s-assembly1_B  TM=3.579E-01  e=1.197E-01  Bacillus subtilis
  1m3s-assembly1_A  TM=3.838E-01  e=1.951E+00  Bacillus subtilis